Protein AF-A0A9W7KWE2-F1 (afdb_monomer_lite)

Organism: NCBI:txid1714387

Secondary structure (DSSP, 8-state):
-HHHHHHTT-GGG-S-EEE-THHHHHHHHHHTT---HHIIIIIHHH-TTTB-HHHHHHHHHHHHHT----------SB-HHIIIIIIISTTSSS---HHHHHHHHTTS-EEEEEEEGGGPEEEE-HHHH-SEEETTTTEEE-----TT-TT--SSHHHHHHHHHH--TTTS-SPEEE-STTPPPEEEEEGGGT-SS-SHHHHHHS--SEEEEEE-S-TTPPPP-S--HIIIIIIHHHHHHTT-HHHHHHHHTTHHHHHHHHHHHHHHHHTTTSEEEEPPSS--TT-TT--HHHHHHHT-GGGSEEEEEEEEE--TTSPPPPTT---HHHHHHHHHHHHHHHHHHHTTTTT--PPTT--HHHHHHHHS---TT--TTT-S--PPPGGGGTT-EETTEEGGGTSTT-------------THHHHHHHHHHHHHHHGGG-----HHHHHHHHHHH-GGGGG-HHHHHHHHHHHHHHHHHHHHHHH-

Foldseek 3Di:
DLVLCLVLVVLLVAQEQEAFAVRLVCRQCSQLSHHCLCVQLFVCLQDCLQAVVVQLVVLLVCLVVPPPPLPQRFDANGALVCCLQQDDDPNHLPHRDVVSNQVRCVRYWYWQWWAWFPLDIGTDIPQQQAPDDDPVVRDRDNPCDDPPPVRSCLGHDNLSNLLQHADQSHGGFFRFGDDPPHHTTGIHHRLLQPNWPDQCCCVVVVAQAAETEDLFALQADQDQAQDSCQQGRNLVRCVSVVRNQSSQCSNRVLSSVNVVLVSVQQVVLVVVDKGFRQHSDRQPRGPPDDPVNNCVSPVSVPTTIHRYHYQHFYNPDYRDDPPDSPSVNSLVSVLSSSLSSNVVCCVVSVWDDPPPDHSSNVSCLVRPDDPDDNSVPDSDDDDDLVSQQGGDGPRDGPSVVPPDDDDDDDDYYDDDPPVPVVVVVVVVVVVVVVVPPPDDDLVNVLVVCCVVCVCCVVPPVSSVVSSVVSVSVVVVVVVVVVD

Sequence (483 aa):
MASSIALLNLCNTFDSIYGSSAGSIIGAYMISRQMCVDVYSSILVGNRLFLQKPDLIKFAARASVNSKSKDNYEATGMNISYVLKDVMSAQGLRPFDFDAFIANVEGQPLYVLSSGENFTQGIFGAEDFFDTYSEEQGVKYATRSKEDDPRGLDSGFFSCLASSMVVPGAGGKPISLSKNGEEPKMYCDAFVYEAVPIRAPVYHSNATHVMILRTRPSAAPLKTVPGFYETKIGKYYFDQWGMEDVAEWYAAGGQQFRYLEEVACTSEGLLGSEVKIPPMDVVYARPNLTWEEVRSITDTTKWRSAYVLPLMVDQDIAEMSPLEQKEKVVVQGIRDGFVAGYEAMKDAAGATLPDGMTSSDLADLLFPFREDYDPRYDVKKPIKPEELQTVYVKGKKISEITKKNSILFKKTRKRGRIKSVISKLYRKMSRLLRRRESRETVDEKWEKIKLALPAVEDFPHLARQIKARLEQEERDLKIIKAL

InterPro domains:
  IPR016035 Acyl transferase/acyl hydrolase/lysophospholipase [SSF52151] (9-218)

Radius of gyration: 24.56 Å; chains: 1; bounding box: 54×76×65 Å

Structure (mmCIF, N/CA/C/O backbone):
data_AF-A0A9W7KWE2-F1
#
_entry.id   AF-A0A9W7KWE2-F1
#
loop_
_atom_site.group_PDB
_atom_site.id
_atom_site.type_symbol
_atom_site.label_atom_id
_atom_site.label_alt_id
_atom_site.label_comp_id
_atom_site.label_asym_id
_atom_site.label_entity_id
_atom_site.label_seq_id
_atom_site.pdbx_PDB_ins_code
_atom_site.Cartn_x
_atom_site.Cartn_y
_atom_site.Cartn_z
_atom_site.occupancy
_atom_site.B_iso_or_equiv
_atom_site.auth_seq_id
_atom_site.auth_comp_id
_atom_site.auth_asym_id
_atom_site.auth_atom_id
_atom_site.pdbx_PDB_model_num
ATOM 1 N N . MET A 1 1 ? 7.349 -0.768 -10.646 1.00 96.19 1 MET A N 1
ATOM 2 C CA . MET A 1 1 ? 7.874 -1.831 -9.765 1.00 96.19 1 MET A CA 1
ATOM 3 C C . MET A 1 1 ? 7.196 -3.168 -10.026 1.00 96.19 1 MET A C 1
ATOM 5 O O . MET A 1 1 ? 7.850 -4.043 -10.557 1.00 96.19 1 MET A O 1
ATOM 9 N N . ALA A 1 2 ? 5.894 -3.352 -9.775 1.00 96.25 2 ALA A N 1
ATOM 10 C CA . ALA A 1 2 ? 5.239 -4.643 -10.062 1.00 96.25 2 ALA A CA 1
ATOM 11 C C . ALA A 1 2 ? 5.442 -5.127 -11.518 1.00 96.25 2 ALA A C 1
ATOM 13 O O . ALA A 1 2 ? 5.718 -6.296 -11.764 1.00 96.25 2 ALA A O 1
ATOM 14 N N . SER A 1 3 ? 5.422 -4.204 -12.486 1.00 95.69 3 SER A N 1
ATOM 15 C CA . SER A 1 3 ? 5.714 -4.518 -13.891 1.00 95.69 3 SER A CA 1
ATOM 16 C C . SER A 1 3 ? 7.132 -5.028 -14.146 1.00 95.69 3 SER A C 1
ATOM 18 O O . SER A 1 3 ? 7.309 -5.832 -15.054 1.00 95.69 3 SER A O 1
ATOM 20 N N . SER A 1 4 ? 8.136 -4.597 -13.374 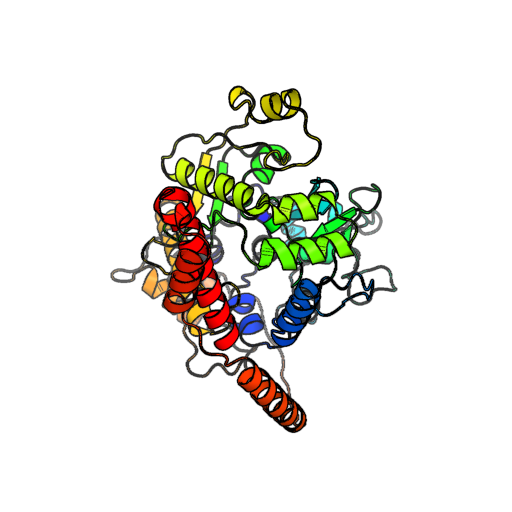1.00 97.12 4 SER A N 1
ATOM 21 C CA . SER A 1 4 ? 9.497 -5.123 -13.525 1.00 97.12 4 SER A CA 1
ATOM 22 C C . SER A 1 4 ? 9.598 -6.538 -12.959 1.00 97.12 4 SER A C 1
ATOM 24 O O . SER A 1 4 ? 10.197 -7.387 -13.607 1.00 97.12 4 SER A O 1
ATOM 26 N N . ILE A 1 5 ? 8.932 -6.832 -11.834 1.00 97.38 5 ILE A N 1
ATOM 27 C CA . ILE A 1 5 ? 8.818 -8.200 -11.294 1.00 97.38 5 ILE A CA 1
ATOM 28 C C . ILE A 1 5 ? 8.231 -9.146 -12.350 1.00 97.38 5 ILE A C 1
ATOM 30 O O . ILE A 1 5 ? 8.779 -10.218 -12.609 1.00 97.38 5 ILE A O 1
ATOM 34 N N . ALA A 1 6 ? 7.124 -8.737 -12.976 1.00 95.38 6 ALA A N 1
ATOM 35 C CA . ALA A 1 6 ? 6.462 -9.529 -14.004 1.00 95.38 6 ALA A CA 1
ATOM 36 C C . ALA A 1 6 ? 7.340 -9.716 -15.247 1.00 95.38 6 ALA A C 1
ATOM 38 O O . ALA A 1 6 ? 7.487 -10.839 -15.726 1.00 95.38 6 ALA A O 1
ATOM 39 N N . LEU A 1 7 ? 7.966 -8.640 -15.738 1.00 95.81 7 LEU A N 1
ATOM 40 C CA . LEU A 1 7 ? 8.853 -8.701 -16.900 1.00 95.81 7 LEU A CA 1
ATOM 41 C C . LEU A 1 7 ? 10.047 -9.634 -16.666 1.00 95.81 7 LEU A C 1
ATOM 43 O O . LEU A 1 7 ? 10.392 -10.420 -17.542 1.00 95.81 7 LEU A O 1
ATOM 47 N N . LEU A 1 8 ? 10.645 -9.575 -15.476 1.00 96.62 8 LEU A N 1
ATOM 48 C CA . LEU A 1 8 ? 11.771 -10.418 -15.074 1.00 96.62 8 LEU A CA 1
ATOM 49 C C . LEU A 1 8 ? 11.351 -11.859 -14.729 1.00 96.62 8 LEU A C 1
ATOM 51 O O . LEU A 1 8 ? 12.195 -12.678 -14.367 1.00 96.62 8 LEU A O 1
ATOM 55 N N . ASN A 1 9 ? 10.061 -12.190 -14.862 1.00 95.62 9 ASN A N 1
ATOM 56 C CA . ASN A 1 9 ? 9.487 -13.491 -14.527 1.00 95.62 9 ASN A CA 1
ATOM 57 C C . ASN A 1 9 ? 9.780 -13.915 -13.073 1.00 95.62 9 ASN A C 1
ATOM 59 O O . ASN A 1 9 ? 10.056 -15.082 -12.786 1.00 95.62 9 ASN A O 1
ATOM 63 N N . LEU A 1 10 ? 9.730 -12.943 -12.159 1.00 96.25 10 LEU A N 1
ATOM 64 C CA . LEU A 1 10 ? 9.943 -13.134 -10.725 1.00 96.25 10 LEU A CA 1
ATOM 65 C C . LEU A 1 10 ? 8.624 -13.250 -9.953 1.00 96.25 10 LEU A C 1
ATOM 67 O O . LEU A 1 10 ? 8.630 -13.420 -8.746 1.00 96.25 10 LEU A O 1
ATOM 71 N N . CYS A 1 11 ? 7.463 -13.198 -10.612 1.00 95.62 11 CYS A N 1
ATOM 72 C CA . CYS A 1 11 ? 6.181 -13.266 -9.909 1.00 95.62 11 CYS A CA 1
ATOM 73 C C . CYS A 1 11 ? 6.039 -14.506 -9.014 1.00 95.62 11 CYS A C 1
ATOM 75 O O . CYS A 1 11 ? 5.456 -14.386 -7.951 1.00 95.62 11 CYS A O 1
ATOM 77 N N . ASN A 1 12 ? 6.591 -15.661 -9.397 1.00 95.50 12 ASN A N 1
ATOM 78 C CA . ASN A 1 12 ? 6.510 -16.900 -8.612 1.00 95.50 12 ASN A CA 1
ATOM 79 C C . ASN A 1 12 ? 7.563 -17.007 -7.488 1.00 95.50 12 ASN A C 1
ATOM 81 O O . ASN A 1 12 ? 7.655 -18.059 -6.870 1.00 95.50 12 ASN A O 1
ATOM 85 N N . THR A 1 13 ? 8.388 -15.982 -7.240 1.00 96.50 13 THR A N 1
ATOM 86 C CA . THR A 1 13 ? 9.426 -16.041 -6.190 1.00 96.50 13 THR A CA 1
ATOM 87 C C . THR A 1 13 ? 8.933 -15.602 -4.814 1.00 96.50 13 THR A C 1
ATOM 89 O O . THR A 1 13 ? 9.714 -15.623 -3.871 1.00 96.50 13 THR A O 1
ATOM 92 N N . PHE A 1 14 ? 7.682 -15.153 -4.698 1.00 97.50 14 PHE A N 1
ATOM 93 C CA . PHE A 1 14 ? 7.106 -14.673 -3.441 1.00 97.50 14 PHE A CA 1
ATOM 94 C C . PHE A 1 14 ? 6.143 -15.708 -2.877 1.00 97.50 14 PHE A C 1
ATOM 96 O O . PHE A 1 14 ? 5.202 -16.096 -3.568 1.00 97.50 14 PHE A O 1
ATOM 103 N N . ASP A 1 15 ? 6.329 -16.087 -1.616 1.00 98.12 15 ASP A N 1
ATOM 104 C CA . ASP A 1 15 ? 5.435 -17.026 -0.931 1.00 98.12 15 ASP A CA 1
ATOM 105 C C . ASP A 1 15 ? 4.074 -16.400 -0.612 1.00 98.12 15 ASP A C 1
ATOM 107 O O . ASP A 1 15 ? 3.072 -17.091 -0.504 1.00 98.12 15 ASP A O 1
ATOM 111 N N . SER A 1 16 ? 4.017 -15.078 -0.448 1.00 98.31 16 SER A N 1
ATOM 112 C CA . SER A 1 16 ? 2.779 -14.344 -0.188 1.00 98.31 16 SER A CA 1
ATOM 113 C C . SER A 1 16 ? 2.886 -12.903 -0.674 1.00 98.31 16 SER A C 1
ATOM 115 O O . SER A 1 16 ? 3.984 -12.357 -0.813 1.00 98.31 16 SER A O 1
ATOM 117 N N . ILE A 1 17 ? 1.740 -12.280 -0.946 1.00 98.44 17 ILE A N 1
ATOM 118 C CA . ILE A 1 17 ? 1.645 -10.879 -1.357 1.00 98.44 17 ILE A CA 1
ATOM 119 C C . ILE A 1 17 ? 0.727 -10.142 -0.393 1.00 98.44 17 ILE A C 1
ATOM 121 O O . ILE A 1 17 ? -0.403 -10.558 -0.161 1.00 98.44 17 ILE A O 1
ATOM 125 N N . TYR A 1 18 ? 1.200 -9.012 0.125 1.00 98.62 18 TYR A N 1
ATOM 126 C CA . TYR A 1 18 ? 0.429 -8.126 0.988 1.00 98.62 18 TYR A CA 1
ATOM 127 C C . TYR A 1 18 ? 0.143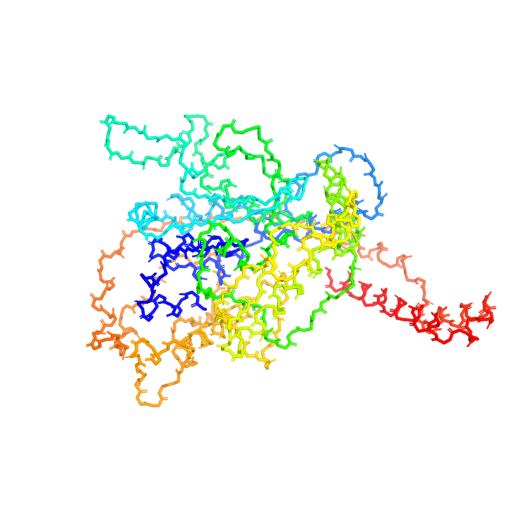 -6.811 0.272 1.00 98.62 18 TYR A C 1
ATOM 129 O O . TYR A 1 18 ? 1.047 -6.184 -0.282 1.00 98.62 18 TYR A O 1
ATOM 137 N N . GLY A 1 19 ? -1.118 -6.391 0.290 1.00 98.12 19 GLY A N 1
ATOM 138 C CA . GLY A 1 19 ? -1.576 -5.160 -0.335 1.00 98.12 19 GLY A CA 1
ATOM 139 C C . GLY A 1 19 ? -2.174 -4.184 0.670 1.00 98.12 19 GLY A C 1
ATOM 140 O O . GLY A 1 19 ? -2.940 -4.578 1.546 1.00 98.12 19 GLY A O 1
ATOM 141 N N . SER A 1 20 ? -1.844 -2.903 0.513 1.00 97.81 20 SER A N 1
ATOM 142 C CA . SER A 1 20 ? -2.482 -1.779 1.204 1.00 97.81 20 SER A CA 1
ATOM 143 C C . SER A 1 20 ? -2.989 -0.793 0.151 1.00 97.81 20 SER A C 1
ATOM 145 O O . SER A 1 20 ? -2.238 -0.416 -0.757 1.00 97.81 20 SER A O 1
ATOM 147 N N . SER A 1 21 ? -4.269 -0.416 0.215 1.00 95.75 21 SER A N 1
ATOM 148 C CA . SER A 1 21 ? -4.913 0.496 -0.737 1.00 95.75 21 SER A CA 1
ATOM 149 C C . SER A 1 21 ? -4.728 0.063 -2.198 1.00 95.75 21 SER A C 1
ATOM 151 O O . SER A 1 21 ? -5.044 -1.069 -2.568 1.00 95.75 21 SER A O 1
ATOM 153 N N . ALA A 1 22 ? -4.188 0.932 -3.057 1.00 94.38 22 ALA A N 1
ATOM 154 C CA . ALA A 1 22 ? -3.846 0.598 -4.440 1.00 94.38 22 ALA A CA 1
ATOM 155 C C . ALA A 1 22 ? -2.927 -0.637 -4.562 1.00 94.38 22 ALA A C 1
ATOM 157 O O . ALA A 1 22 ? -3.013 -1.367 -5.550 1.00 94.38 22 ALA A O 1
ATOM 158 N N . GLY A 1 23 ? -2.090 -0.912 -3.556 1.00 97.00 23 GLY A N 1
ATOM 159 C CA . GLY A 1 23 ? -1.267 -2.119 -3.492 1.00 97.00 23 GLY A CA 1
ATOM 160 C C . GLY A 1 23 ? -2.088 -3.411 -3.486 1.00 97.00 23 GLY A C 1
ATOM 161 O O . GLY A 1 23 ? -1.641 -4.403 -4.051 1.00 97.00 23 GLY A O 1
ATOM 162 N N . SER A 1 24 ? -3.308 -3.396 -2.942 1.00 97.56 24 SER A N 1
ATOM 163 C CA . SER A 1 24 ? -4.227 -4.545 -2.925 1.00 97.56 24 SER A CA 1
ATOM 164 C C . SER A 1 24 ? -4.740 -4.892 -4.320 1.00 97.56 24 SER A C 1
ATOM 166 O O . SER A 1 24 ? -4.730 -6.058 -4.713 1.00 97.56 24 SER A O 1
ATOM 168 N N . ILE A 1 25 ? -5.095 -3.881 -5.120 1.00 96.62 25 ILE A N 1
ATOM 169 C CA . ILE A 1 25 ? -5.455 -4.077 -6.532 1.00 96.62 25 ILE A CA 1
ATOM 170 C C . ILE A 1 25 ? -4.248 -4.581 -7.328 1.00 96.62 25 ILE A C 1
ATOM 172 O O . ILE A 1 25 ? -4.371 -5.534 -8.096 1.00 96.62 25 ILE A O 1
ATOM 176 N N . ILE A 1 26 ? -3.077 -3.961 -7.152 1.00 97.19 26 ILE A N 1
ATOM 177 C CA . ILE A 1 26 ? -1.855 -4.371 -7.857 1.00 97.19 26 ILE A CA 1
ATOM 178 C C . ILE A 1 26 ? -1.492 -5.820 -7.503 1.00 97.19 26 ILE A C 1
ATOM 180 O O . ILE A 1 26 ? -1.190 -6.600 -8.405 1.00 97.19 26 ILE A O 1
ATOM 184 N N . GLY A 1 27 ? -1.563 -6.195 -6.223 1.00 97.69 27 GLY A N 1
ATOM 185 C CA . GLY A 1 27 ? -1.310 -7.554 -5.746 1.00 97.69 27 GLY A CA 1
ATOM 186 C C . GLY A 1 27 ? -2.290 -8.574 -6.324 1.00 97.69 27 GLY A C 1
ATOM 187 O O . GLY A 1 27 ? -1.868 -9.620 -6.813 1.00 97.69 27 GLY A O 1
ATOM 188 N N . ALA A 1 28 ? -3.582 -8.238 -6.372 1.00 97.25 28 ALA A N 1
ATOM 189 C CA . ALA A 1 28 ? -4.601 -9.063 -7.017 1.00 97.25 28 ALA A CA 1
ATOM 190 C C . ALA A 1 28 ? -4.294 -9.326 -8.499 1.00 97.25 28 ALA A C 1
ATOM 192 O O . ALA A 1 28 ? -4.291 -10.476 -8.953 1.00 97.25 28 ALA A O 1
ATOM 193 N N . TYR A 1 29 ? -4.005 -8.272 -9.267 1.00 97.12 29 TYR A N 1
ATOM 194 C CA . TYR A 1 29 ? -3.634 -8.412 -10.676 1.00 97.12 29 TYR A CA 1
ATOM 195 C C . TYR A 1 29 ? -2.328 -9.205 -10.844 1.00 97.12 29 TYR A C 1
ATOM 197 O O . TYR A 1 29 ? -2.232 -10.079 -11.702 1.00 97.12 29 TYR A O 1
ATOM 205 N N . MET A 1 30 ? -1.343 -8.990 -9.971 1.00 96.44 30 MET A N 1
ATOM 206 C CA . MET A 1 30 ? -0.083 -9.732 -10.000 1.00 96.44 30 MET A CA 1
ATOM 207 C C . MET A 1 30 ? -0.277 -11.243 -9.774 1.00 96.44 30 MET A C 1
ATOM 209 O O . MET A 1 30 ? 0.352 -12.045 -10.473 1.00 96.44 30 MET A O 1
ATOM 213 N N . ILE A 1 31 ? -1.162 -11.652 -8.858 1.00 97.06 31 ILE A N 1
ATOM 214 C CA . ILE A 1 31 ? -1.473 -13.073 -8.607 1.00 97.06 31 ILE A CA 1
ATOM 215 C C . ILE A 1 31 ? -2.221 -13.694 -9.781 1.00 97.06 31 ILE A C 1
ATOM 217 O O . ILE A 1 31 ? -1.861 -14.784 -10.213 1.00 97.06 31 ILE A O 1
ATOM 221 N N . SER A 1 32 ? -3.168 -12.975 -10.385 1.00 96.38 32 SER A N 1
ATOM 222 C CA . SER A 1 32 ? -3.830 -13.410 -11.629 1.00 96.38 32 SER A CA 1
ATOM 223 C C . SER A 1 32 ? -2.924 -13.352 -12.870 1.00 96.38 32 SER A C 1
ATOM 225 O O . SER A 1 32 ? -3.374 -13.635 -13.977 1.00 96.38 32 SER A O 1
ATOM 227 N N . ARG A 1 33 ? -1.638 -12.996 -12.716 1.00 95.00 33 ARG A N 1
ATOM 228 C CA . ARG A 1 33 ? -0.659 -12.833 -13.812 1.00 95.00 33 ARG A CA 1
ATOM 229 C C . ARG A 1 33 ? -1.094 -11.797 -14.854 1.00 95.00 33 ARG A C 1
ATOM 231 O O . ARG A 1 33 ? -0.635 -11.801 -15.996 1.00 95.00 33 ARG A O 1
ATOM 238 N N . GLN A 1 34 ? -1.947 -10.869 -14.440 1.00 93.75 34 GLN A N 1
ATOM 239 C CA . GLN A 1 34 ? -2.389 -9.730 -15.216 1.00 93.75 34 GLN A CA 1
ATOM 240 C C . GLN A 1 34 ? -1.579 -8.488 -14.822 1.00 93.75 34 GLN A C 1
ATOM 242 O O . GLN A 1 34 ? -1.303 -8.222 -13.658 1.00 93.75 34 GLN A O 1
ATOM 247 N N . MET A 1 35 ? -1.238 -7.657 -15.803 1.00 89.31 35 MET A N 1
ATOM 248 C CA . MET A 1 35 ? -0.726 -6.313 -15.529 1.00 89.31 35 MET A CA 1
ATOM 249 C C . MET A 1 35 ? -1.884 -5.316 -15.474 1.00 89.31 35 MET A C 1
ATOM 251 O O . MET A 1 35 ? -2.789 -5.399 -16.300 1.00 89.31 35 MET A O 1
ATOM 255 N N . CYS A 1 36 ? -1.844 -4.356 -14.551 1.00 89.75 36 CYS A N 1
ATOM 256 C CA . CYS A 1 36 ? -2.886 -3.331 -14.381 1.00 89.75 36 CYS A CA 1
ATOM 257 C C . CYS A 1 36 ? -2.367 -1.902 -14.579 1.00 89.75 36 CYS A C 1
ATOM 259 O O . CYS A 1 36 ? -2.876 -0.950 -13.990 1.00 89.75 36 CYS A O 1
ATOM 261 N N . VAL A 1 37 ? -1.304 -1.740 -15.368 1.00 88.75 37 VAL A N 1
ATOM 262 C CA . VAL A 1 37 ? -0.673 -0.431 -15.585 1.00 88.75 37 VAL A CA 1
ATOM 263 C C . VAL A 1 37 ? -1.655 0.558 -16.211 1.00 88.75 37 VAL A C 1
ATOM 265 O O . VAL A 1 37 ? -1.719 1.707 -15.789 1.00 88.75 37 VAL A O 1
ATOM 268 N N . ASP A 1 38 ? -2.460 0.088 -17.164 1.00 86.94 38 ASP A N 1
ATOM 269 C CA . ASP A 1 38 ? -3.513 0.843 -17.843 1.00 86.94 38 ASP A CA 1
ATOM 270 C C . ASP A 1 38 ? -4.602 1.348 -16.890 1.00 86.94 38 ASP A C 1
ATOM 272 O O . ASP A 1 38 ? -5.118 2.451 -17.095 1.00 86.94 38 ASP A O 1
ATOM 276 N N . VAL A 1 39 ? -4.911 0.598 -15.826 1.00 89.19 39 VAL A N 1
ATOM 277 C CA . VAL A 1 39 ? -5.837 1.040 -14.773 1.00 89.19 39 VAL A CA 1
ATOM 278 C C . VAL A 1 39 ? -5.359 2.368 -14.189 1.00 89.19 39 VAL A C 1
ATOM 280 O O . VAL A 1 39 ? -6.101 3.351 -14.204 1.00 89.19 39 VAL A O 1
ATOM 283 N N . TYR A 1 40 ? -4.100 2.434 -13.759 1.00 87.88 40 TYR A N 1
ATOM 284 C CA . TYR A 1 40 ? -3.550 3.616 -13.096 1.00 87.88 40 TYR A CA 1
ATOM 285 C C . TYR A 1 40 ? -3.117 4.718 -14.058 1.00 87.88 40 TYR A C 1
ATOM 287 O O . TYR A 1 40 ? -3.332 5.884 -13.753 1.00 87.88 40 TYR A O 1
ATOM 295 N N . SER A 1 41 ? -2.540 4.389 -15.215 1.00 86.19 41 SER A N 1
ATOM 296 C CA . SER A 1 41 ? -2.039 5.404 -16.149 1.00 86.19 41 SER A CA 1
ATOM 297 C C . SER A 1 41 ? -3.144 6.079 -16.952 1.00 86.19 41 SER A C 1
ATOM 299 O O . SER A 1 41 ? -3.015 7.250 -17.298 1.00 86.19 41 SER A O 1
ATOM 301 N N . SER A 1 42 ? -4.224 5.354 -17.250 1.00 83.38 42 SER A N 1
ATOM 302 C CA . SER A 1 42 ? -5.147 5.747 -18.314 1.00 83.38 42 SER A CA 1
ATOM 303 C C . SER A 1 42 ? -6.610 5.766 -17.859 1.00 83.38 42 SER A C 1
ATOM 305 O O . SER A 1 42 ? -7.291 6.784 -18.008 1.00 83.38 42 SER A O 1
ATOM 307 N N . ILE A 1 43 ? -7.081 4.699 -17.204 1.00 85.94 43 ILE A N 1
ATOM 308 C CA . ILE A 1 43 ? -8.490 4.550 -16.820 1.00 85.94 43 ILE A CA 1
ATOM 309 C C . ILE A 1 43 ? -8.848 5.480 -15.654 1.00 85.94 43 ILE A C 1
ATOM 311 O O . ILE A 1 43 ? -9.845 6.199 -15.734 1.00 85.94 43 ILE A O 1
ATOM 315 N N . LEU A 1 44 ? -8.061 5.485 -14.573 1.00 85.56 44 LEU A N 1
ATOM 316 C CA . LEU A 1 44 ? -8.352 6.299 -13.383 1.00 85.56 44 LEU A CA 1
ATOM 317 C C . LEU A 1 44 ? -8.018 7.781 -13.594 1.00 85.56 44 LEU A C 1
ATOM 319 O O . LEU A 1 44 ? -8.804 8.658 -13.236 1.00 85.56 44 LEU A O 1
ATOM 323 N N . VAL A 1 45 ? -6.880 8.060 -14.228 1.00 81.56 45 VAL A N 1
ATOM 324 C CA . VAL A 1 45 ? -6.412 9.412 -14.575 1.00 81.56 45 VAL A CA 1
ATOM 325 C C . VAL A 1 45 ? -7.379 10.106 -15.532 1.00 81.56 45 VAL A C 1
ATOM 327 O O . VAL A 1 45 ? -7.727 11.273 -15.345 1.00 81.56 45 VAL A O 1
ATOM 330 N N . GLY A 1 46 ? -7.862 9.380 -16.542 1.00 69.81 46 GLY A N 1
ATOM 331 C CA . GLY A 1 46 ? -8.755 9.914 -17.562 1.00 69.81 46 GLY A CA 1
ATOM 332 C C . GLY A 1 46 ? -10.203 10.110 -17.109 1.00 69.81 46 GLY A C 1
ATOM 333 O O . GLY A 1 46 ? -10.974 10.774 -17.813 1.00 69.81 46 GLY A O 1
ATOM 334 N N . ASN A 1 47 ? -10.600 9.554 -15.957 1.00 76.38 47 ASN A N 1
ATOM 335 C CA . ASN A 1 47 ? -12.001 9.486 -15.568 1.00 76.38 47 ASN A CA 1
ATOM 336 C C . ASN A 1 47 ? -12.351 10.348 -14.345 1.00 76.38 47 ASN A C 1
ATOM 338 O O . ASN A 1 47 ? -11.983 10.082 -13.203 1.00 76.38 47 ASN A O 1
ATOM 342 N N . ARG A 1 48 ? -13.199 11.354 -14.584 1.00 76.56 48 ARG A N 1
ATOM 343 C CA . ARG A 1 48 ? -13.779 12.221 -13.543 1.00 76.56 48 ARG A CA 1
ATOM 344 C C . ARG A 1 48 ? -14.732 11.496 -12.592 1.00 76.56 48 ARG A C 1
ATOM 346 O O . ARG A 1 48 ? -15.100 12.068 -11.574 1.00 76.56 48 ARG A O 1
ATOM 353 N N . LEU A 1 49 ? -15.171 10.287 -12.940 1.00 77.00 49 LEU A N 1
ATOM 354 C CA . LEU A 1 49 ? -15.988 9.454 -12.067 1.00 77.00 49 LEU A CA 1
ATOM 355 C C . LEU A 1 49 ? -15.186 8.955 -10.873 1.00 77.00 49 LEU A C 1
ATOM 357 O O . LEU A 1 49 ? -15.775 8.863 -9.800 1.00 77.00 49 LEU A O 1
ATOM 361 N N . PHE A 1 50 ? -13.884 8.686 -11.052 1.00 81.19 50 PHE A N 1
ATOM 362 C CA . PHE A 1 50 ? -13.010 8.218 -9.981 1.00 81.19 50 PHE A CA 1
ATOM 363 C C . PHE A 1 50 ? -12.752 9.320 -8.952 1.00 81.19 50 PHE A C 1
ATOM 365 O O . PHE A 1 50 ? -13.060 9.124 -7.786 1.00 81.19 50 PHE A O 1
ATOM 372 N N . LEU A 1 51 ? -12.253 10.490 -9.365 1.00 83.62 51 LEU A N 1
ATOM 373 C CA . LEU A 1 51 ? -11.985 11.596 -8.440 1.00 83.62 51 LEU A CA 1
ATOM 374 C C . LEU A 1 51 ? -12.979 12.748 -8.624 1.00 83.62 51 LEU A C 1
ATOM 376 O O . LEU A 1 51 ? -12.929 13.500 -9.602 1.00 83.62 51 LEU A O 1
ATOM 380 N N . GLN A 1 52 ? -13.827 12.944 -7.621 1.00 85.50 52 GLN A N 1
ATOM 381 C CA . GLN A 1 52 ? -14.860 13.973 -7.569 1.00 85.50 52 GLN A CA 1
ATOM 382 C C . GLN A 1 52 ? -14.440 15.091 -6.604 1.00 85.50 52 GLN A C 1
ATOM 384 O O . GLN A 1 52 ? -14.970 15.243 -5.504 1.00 85.50 52 GLN A O 1
ATOM 389 N N . LYS A 1 53 ? -13.480 15.927 -7.032 1.00 85.62 53 LYS A N 1
ATOM 390 C CA . LYS A 1 53 ? -12.939 17.047 -6.226 1.00 85.62 53 LYS A CA 1
ATOM 391 C C . LYS A 1 53 ? -14.004 17.944 -5.565 1.00 85.62 53 LYS A C 1
ATOM 393 O O . LYS A 1 53 ? -13.810 18.307 -4.406 1.00 85.62 53 LYS A O 1
ATOM 398 N N . PRO A 1 54 ? -15.133 18.298 -6.219 1.00 86.31 54 PRO A N 1
ATOM 399 C CA . PRO A 1 54 ? -16.179 19.086 -5.567 1.00 86.31 54 PRO A CA 1
ATOM 400 C C . PRO A 1 54 ? -16.753 18.428 -4.309 1.00 86.31 54 PRO A C 1
ATOM 402 O O . PRO A 1 54 ? -17.126 19.136 -3.377 1.00 86.31 54 PRO A O 1
ATOM 405 N N . ASP A 1 55 ? -16.815 17.100 -4.267 1.00 85.38 55 ASP A N 1
ATOM 406 C CA . ASP A 1 55 ? -17.357 16.363 -3.129 1.00 85.38 55 ASP A CA 1
ATOM 407 C C . ASP A 1 55 ? -16.334 16.225 -1.997 1.00 85.38 55 ASP A C 1
ATOM 409 O O . ASP A 1 55 ? -16.715 16.325 -0.832 1.00 85.38 55 ASP A O 1
ATOM 413 N N . LEU A 1 56 ? -15.034 16.168 -2.309 1.00 84.50 56 LEU A N 1
ATOM 414 C CA . LEU A 1 56 ? -13.979 16.351 -1.301 1.00 84.50 56 LEU A CA 1
ATOM 415 C C . LEU A 1 56 ? -14.074 17.731 -0.638 1.00 84.50 56 LEU A C 1
ATOM 417 O O . LEU A 1 56 ? -14.032 17.845 0.585 1.00 84.50 56 LEU A O 1
ATOM 421 N N . ILE A 1 57 ? -14.261 18.788 -1.435 1.00 86.75 57 ILE A N 1
ATOM 422 C CA . ILE A 1 57 ? -14.371 20.163 -0.927 1.00 86.75 57 ILE A CA 1
ATOM 423 C C . ILE A 1 57 ? -15.620 20.327 -0.052 1.00 86.75 57 ILE A C 1
ATOM 425 O O . ILE A 1 57 ? -15.552 20.943 1.011 1.00 86.75 57 ILE A O 1
ATOM 429 N N . LYS A 1 58 ? -16.766 19.773 -0.469 1.00 86.31 58 LYS A N 1
ATOM 430 C CA . LYS A 1 58 ? -17.994 19.794 0.342 1.00 86.31 58 LYS A CA 1
ATOM 431 C C . LYS A 1 58 ? -17.805 19.063 1.670 1.00 86.31 58 LYS A C 1
ATOM 433 O O . LYS A 1 58 ? -18.260 19.578 2.690 1.00 86.31 58 LYS A O 1
ATOM 438 N N . PHE A 1 59 ? -17.139 17.907 1.665 1.00 84.94 59 PHE A N 1
ATOM 439 C CA . PHE A 1 59 ? -16.856 17.163 2.890 1.00 84.94 59 PHE A CA 1
ATOM 440 C C . PHE A 1 59 ? -15.941 17.960 3.824 1.00 84.94 59 PHE A C 1
ATOM 442 O O . PHE A 1 59 ? -16.286 18.184 4.981 1.00 84.94 59 PHE A O 1
ATOM 449 N N . ALA A 1 60 ? -14.841 18.501 3.295 1.00 86.44 60 ALA A N 1
ATOM 450 C CA . ALA A 1 60 ? -13.926 19.359 4.044 1.00 86.44 60 ALA A CA 1
ATOM 451 C C . ALA A 1 60 ? -14.626 20.595 4.643 1.00 86.44 60 ALA A C 1
ATOM 453 O O . ALA A 1 60 ? -14.371 20.974 5.790 1.00 86.44 60 ALA A O 1
ATOM 454 N N . ALA A 1 61 ? -15.549 21.210 3.896 1.00 86.94 61 ALA A N 1
ATOM 455 C CA . ALA A 1 61 ? -16.339 22.339 4.378 1.00 86.94 61 ALA A CA 1
ATOM 456 C C . ALA A 1 61 ? -17.270 21.949 5.537 1.00 86.94 61 ALA A C 1
ATOM 458 O O . ALA A 1 61 ? -17.377 22.704 6.499 1.00 86.94 61 ALA A O 1
ATOM 459 N N . ARG A 1 62 ? -17.908 20.772 5.488 1.00 85.38 62 ARG A N 1
ATOM 460 C CA . ARG A 1 62 ? -18.732 20.253 6.596 1.00 85.38 62 ARG A CA 1
ATOM 461 C C . ARG A 1 62 ? -17.892 19.946 7.830 1.00 85.38 62 ARG A C 1
ATOM 463 O O . ARG A 1 62 ? -18.231 20.417 8.914 1.00 85.38 62 ARG A O 1
ATOM 470 N N . ALA A 1 63 ? -16.763 19.261 7.644 1.00 85.19 63 ALA A N 1
ATOM 471 C CA . ALA A 1 63 ? -15.816 18.964 8.715 1.00 85.19 63 ALA A CA 1
ATOM 472 C C . ALA A 1 63 ? -15.317 20.246 9.412 1.00 85.19 63 ALA A C 1
ATOM 474 O O . ALA A 1 63 ? -15.135 20.272 10.624 1.00 85.19 63 ALA A O 1
ATOM 475 N N . SER A 1 64 ? -15.176 21.352 8.671 1.00 84.94 64 SER A N 1
ATOM 476 C CA . SER A 1 64 ? -14.794 22.656 9.239 1.00 84.94 64 SER A CA 1
ATOM 477 C C . SER A 1 64 ? -15.878 23.307 10.098 1.00 84.94 64 SER A C 1
ATOM 479 O O . SER A 1 64 ? -15.561 24.078 11.000 1.00 84.94 64 SER A O 1
ATOM 481 N N . VAL A 1 65 ? -17.154 23.050 9.801 1.00 84.88 65 VAL A N 1
ATOM 482 C CA . VAL A 1 65 ? -18.295 23.682 10.482 1.00 84.88 65 VAL A CA 1
ATOM 483 C C . VAL A 1 65 ? -18.696 22.908 11.747 1.00 84.88 65 VAL A C 1
ATOM 485 O O . VAL A 1 65 ? -19.559 23.368 12.489 1.00 84.88 65 VAL A O 1
ATOM 488 N N . ASN A 1 66 ? -18.050 21.769 12.047 1.00 66.19 66 ASN A N 1
ATOM 489 C CA . ASN A 1 66 ? -18.365 20.917 13.204 1.00 66.19 66 ASN A CA 1
ATOM 490 C C . ASN A 1 66 ? -19.871 20.607 13.310 1.00 66.19 66 ASN A C 1
ATOM 492 O O . ASN A 1 66 ? -20.425 20.466 14.405 1.00 66.19 66 ASN A O 1
ATOM 496 N N . SER A 1 67 ? -20.567 20.518 12.172 1.00 64.31 67 SER A N 1
ATOM 497 C CA . SER A 1 67 ? -21.983 20.184 12.186 1.00 64.31 67 SER A CA 1
ATOM 498 C C . SER A 1 67 ? -22.109 18.725 12.608 1.00 64.31 67 SER A C 1
ATOM 500 O O . SER A 1 67 ? -21.918 17.821 11.795 1.00 64.31 67 SER A O 1
ATOM 502 N N . LYS A 1 68 ? -22.491 18.494 13.870 1.00 60.69 68 LYS A N 1
ATOM 503 C CA . LYS A 1 68 ? -22.912 17.184 14.400 1.00 60.69 68 LYS A CA 1
ATOM 504 C C . LYS A 1 68 ? -24.161 16.622 13.693 1.00 60.69 68 LYS A C 1
ATOM 506 O O . LYS A 1 68 ? -24.790 15.700 14.203 1.00 60.69 68 LYS A O 1
ATOM 511 N N . SER A 1 69 ? -24.563 17.179 12.546 1.00 63.09 69 SER A N 1
ATOM 512 C CA . SER A 1 69 ? -25.615 16.604 11.723 1.00 63.09 69 SER A CA 1
ATOM 513 C C . SER A 1 69 ? -25.185 15.194 11.330 1.00 63.09 69 SER A C 1
ATOM 515 O O . SER A 1 69 ? -24.229 15.023 10.569 1.00 63.09 69 SER A O 1
ATOM 517 N N . LYS A 1 70 ? -25.924 14.200 11.825 1.00 60.56 70 LYS A N 1
ATOM 518 C CA . LYS A 1 70 ? -25.836 12.791 11.420 1.00 60.56 70 LYS A CA 1
ATOM 519 C C . LYS A 1 70 ? -26.362 12.558 9.995 1.00 60.56 70 LYS A C 1
ATOM 521 O O . LYS A 1 70 ? -26.786 11.458 9.668 1.00 60.56 70 LYS A O 1
ATOM 526 N N . ASP A 1 71 ? -26.376 13.589 9.152 1.00 64.25 71 ASP A N 1
ATOM 527 C CA . ASP A 1 71 ? -26.728 13.432 7.749 1.00 64.25 71 ASP A CA 1
ATOM 528 C C . ASP A 1 71 ? -25.654 12.550 7.117 1.00 64.25 71 ASP A C 1
ATOM 530 O O . ASP A 1 71 ? -24.518 12.997 6.925 1.00 64.25 71 ASP A O 1
ATOM 534 N N . ASN A 1 72 ? -26.029 11.298 6.843 1.00 60.66 72 ASN A N 1
ATOM 535 C CA . ASN A 1 72 ? -25.190 10.282 6.220 1.00 60.66 72 ASN A CA 1
ATOM 536 C C . ASN A 1 72 ? -24.634 10.844 4.911 1.00 60.66 72 ASN A C 1
ATOM 538 O O . ASN A 1 72 ? -25.323 10.923 3.893 1.00 60.66 72 ASN A O 1
ATOM 542 N N . TYR A 1 73 ? -23.394 11.325 4.953 1.00 62.53 73 TYR A N 1
ATOM 543 C CA . TYR A 1 73 ? -22.753 11.884 3.782 1.00 62.53 73 TYR A CA 1
ATOM 544 C C . TYR A 1 73 ? -22.247 10.744 2.910 1.00 62.53 73 TYR A C 1
ATOM 546 O O . TYR A 1 73 ? -21.254 10.098 3.225 1.00 62.53 73 TYR A O 1
ATOM 554 N N . GLU A 1 74 ? -22.931 10.518 1.796 1.00 65.19 74 GLU A N 1
ATOM 555 C CA . GLU A 1 74 ? -22.588 9.458 0.844 1.00 65.19 74 GLU A CA 1
ATOM 556 C C . GLU A 1 74 ? -21.614 9.908 -0.253 1.00 65.19 74 GLU A C 1
ATOM 558 O O . GLU A 1 74 ? -21.289 9.124 -1.143 1.00 65.19 74 GLU A O 1
ATOM 563 N N . ALA A 1 75 ? -21.156 11.167 -0.257 1.00 58.44 75 ALA A N 1
ATOM 564 C CA . ALA A 1 75 ? -20.369 11.638 -1.390 1.00 58.44 75 ALA A CA 1
ATOM 565 C C . ALA A 1 75 ? -18.928 11.107 -1.324 1.00 58.44 75 ALA A C 1
ATOM 567 O O . ALA A 1 75 ? -18.109 11.529 -0.507 1.00 58.44 75 ALA A O 1
ATOM 568 N N . THR A 1 76 ? -18.626 10.194 -2.239 1.00 71.25 76 THR A N 1
ATOM 569 C CA . THR A 1 76 ? -17.308 9.600 -2.435 1.00 71.25 76 THR A CA 1
ATOM 570 C C . THR A 1 76 ? -16.456 10.542 -3.283 1.00 71.25 76 THR A C 1
ATOM 572 O O . THR A 1 76 ? -16.533 10.541 -4.514 1.00 71.25 76 THR A O 1
ATOM 575 N N . GLY A 1 77 ? -15.632 11.365 -2.639 1.00 81.31 77 GLY A N 1
ATOM 576 C CA . GLY A 1 77 ? -14.605 12.138 -3.332 1.00 81.31 77 GLY A CA 1
ATOM 577 C C . GLY A 1 77 ? -13.657 11.265 -4.166 1.00 81.31 77 GLY A C 1
ATOM 578 O O . GLY A 1 77 ? -13.177 11.715 -5.203 1.00 81.31 77 GLY A O 1
ATOM 579 N N . MET A 1 78 ? -13.461 10.011 -3.755 1.00 87.75 78 MET A N 1
ATOM 580 C CA . MET A 1 78 ? -12.847 8.916 -4.503 1.00 87.75 78 MET A CA 1
ATOM 581 C C . MET A 1 78 ? -13.871 7.787 -4.675 1.00 87.75 78 MET A C 1
ATOM 583 O O . MET A 1 78 ? -14.232 7.113 -3.716 1.00 87.75 78 MET A O 1
ATOM 587 N N . ASN A 1 79 ? -14.362 7.578 -5.892 1.00 88.50 79 ASN A N 1
ATOM 588 C CA . ASN A 1 79 ? -15.380 6.581 -6.202 1.00 88.50 79 ASN A CA 1
ATOM 589 C C . ASN A 1 79 ? -14.753 5.186 -6.336 1.00 88.50 79 ASN A C 1
ATOM 591 O O . ASN A 1 79 ? -14.446 4.726 -7.437 1.00 88.50 79 ASN A O 1
ATOM 595 N N . ILE A 1 80 ? -14.570 4.511 -5.203 1.00 89.81 80 ILE A N 1
ATOM 596 C CA . ILE A 1 80 ? -14.026 3.145 -5.151 1.00 89.81 80 ILE A CA 1
ATOM 597 C C . ILE A 1 80 ? -14.952 2.157 -5.871 1.00 89.81 80 ILE A C 1
ATOM 599 O O . ILE A 1 80 ? -14.486 1.276 -6.589 1.00 89.81 80 ILE A O 1
ATOM 603 N N . SER A 1 81 ? -16.268 2.376 -5.787 1.00 85.75 81 SER A N 1
ATOM 604 C CA . SER A 1 81 ? -17.257 1.605 -6.546 1.00 85.75 81 SER A CA 1
ATOM 605 C C . SER A 1 81 ? -16.988 1.631 -8.051 1.00 85.75 81 SER A C 1
ATOM 607 O O . SER A 1 81 ? -17.113 0.588 -8.670 1.00 85.75 81 SER A O 1
ATOM 609 N N . TYR A 1 82 ? -16.576 2.757 -8.644 1.00 87.25 82 TYR A N 1
ATOM 610 C CA . TYR A 1 82 ? -16.209 2.809 -10.068 1.00 87.25 82 TYR A CA 1
ATOM 611 C C . TYR A 1 82 ? -15.021 1.889 -10.384 1.00 87.25 82 TYR A C 1
ATOM 613 O O . TYR A 1 82 ? -15.044 1.174 -11.382 1.00 87.25 82 TYR A O 1
ATOM 621 N N . VAL A 1 83 ? -13.999 1.855 -9.523 1.00 89.69 83 VAL A N 1
ATOM 622 C CA . VAL A 1 83 ? -12.831 0.982 -9.726 1.00 89.69 83 VAL A CA 1
ATOM 623 C C . VAL A 1 83 ? -13.251 -0.488 -9.704 1.00 89.69 83 VAL A C 1
ATOM 625 O O . VAL A 1 83 ? -12.913 -1.253 -10.601 1.00 89.69 83 VAL A O 1
ATOM 628 N N . LEU A 1 84 ? -14.050 -0.888 -8.722 1.00 89.56 84 LEU A N 1
ATOM 629 C CA . LEU A 1 84 ? -14.417 -2.292 -8.565 1.00 89.56 84 LEU A CA 1
ATOM 630 C C . LEU A 1 84 ? -15.517 -2.721 -9.563 1.00 89.56 84 LEU A C 1
ATOM 632 O O . LEU A 1 84 ? -15.382 -3.748 -10.223 1.00 89.56 84 LEU A O 1
ATOM 636 N N . LYS A 1 85 ? -16.563 -1.900 -9.756 1.00 84.00 85 LYS A N 1
ATOM 637 C CA . LYS A 1 85 ? -17.714 -2.165 -10.653 1.00 84.00 85 LYS A CA 1
ATOM 638 C C . LYS A 1 85 ? -17.369 -1.976 -12.113 1.00 84.00 85 LYS A C 1
ATOM 640 O O . LYS A 1 85 ? -17.602 -2.859 -12.929 1.00 84.00 85 LYS A O 1
ATOM 645 N N . ASP A 1 86 ? -16.875 -0.799 -12.457 1.00 84.88 86 ASP A N 1
ATOM 646 C CA . ASP A 1 86 ? -16.798 -0.379 -13.850 1.00 84.88 86 ASP A CA 1
ATOM 647 C C . ASP A 1 86 ? -15.431 -0.702 -14.455 1.00 84.88 86 ASP A C 1
ATOM 649 O O . ASP A 1 86 ? -15.311 -0.757 -15.676 1.00 84.88 86 ASP A O 1
ATOM 653 N N . VAL A 1 87 ? -14.402 -0.947 -13.633 1.00 88.25 87 VAL A N 1
ATOM 654 C CA . VAL A 1 87 ? -13.075 -1.355 -14.112 1.00 88.25 87 VAL A CA 1
ATOM 655 C C . VAL A 1 87 ? -12.849 -2.851 -13.928 1.00 88.25 87 VAL A C 1
ATOM 657 O O . VAL A 1 87 ? -12.665 -3.519 -14.938 1.00 88.25 87 VAL A O 1
ATOM 660 N N . MET A 1 88 ? -12.887 -3.372 -12.698 1.00 91.50 88 MET A N 1
ATOM 661 C CA . MET A 1 88 ? -12.440 -4.744 -12.390 1.00 91.50 88 MET A CA 1
ATOM 662 C C . MET A 1 88 ? -13.485 -5.846 -12.600 1.00 91.50 88 MET A C 1
ATOM 664 O O . MET A 1 88 ? -13.111 -7.014 -12.703 1.00 91.50 88 MET A O 1
ATOM 668 N N . SER A 1 89 ? -14.780 -5.522 -12.644 1.00 85.19 89 SER A N 1
ATOM 669 C CA . SER A 1 89 ? -15.823 -6.543 -12.811 1.00 85.19 89 SER A CA 1
ATOM 670 C C . SER A 1 89 ? -15.680 -7.318 -14.126 1.00 85.19 89 SER A C 1
ATOM 672 O O . SER A 1 89 ? -15.010 -6.880 -15.061 1.00 85.19 89 SER A O 1
ATOM 674 N N . ALA A 1 90 ? -16.374 -8.452 -14.242 1.00 83.44 90 ALA A N 1
ATOM 675 C CA . ALA A 1 90 ? -16.360 -9.276 -15.453 1.00 83.44 90 ALA A CA 1
ATOM 676 C C . ALA A 1 90 ? -16.760 -8.507 -16.734 1.00 83.44 90 ALA A C 1
ATOM 678 O O . ALA A 1 90 ? -16.345 -8.877 -17.831 1.00 83.44 90 ALA A O 1
ATOM 679 N N . GLN A 1 91 ? -17.552 -7.436 -16.608 1.00 80.75 91 GLN A N 1
ATOM 680 C CA . GLN A 1 91 ? -17.972 -6.559 -17.709 1.00 80.75 91 GLN A CA 1
ATOM 681 C C . GLN A 1 91 ? -17.264 -5.193 -17.693 1.00 80.75 91 GLN A C 1
ATOM 683 O O . GLN A 1 91 ? -17.625 -4.303 -18.467 1.00 80.75 91 GLN A O 1
ATOM 688 N N . GLY A 1 92 ? -16.287 -5.012 -16.805 1.00 85.56 92 GLY A N 1
ATOM 689 C CA . GLY A 1 92 ? -15.570 -3.763 -16.616 1.00 85.56 92 GLY A CA 1
ATOM 690 C C . GLY A 1 92 ? -14.584 -3.440 -17.740 1.00 85.56 92 GLY A C 1
ATOM 691 O O . GLY A 1 92 ? -14.377 -4.201 -18.686 1.00 85.56 92 GLY A O 1
ATOM 692 N N . LEU A 1 93 ? -13.958 -2.267 -17.644 1.00 86.56 93 LEU A N 1
ATOM 693 C CA . LEU A 1 93 ? -12.959 -1.787 -18.605 1.00 86.56 93 LEU A CA 1
ATOM 694 C C . LEU A 1 93 ? -11.672 -2.627 -18.599 1.00 86.56 93 LEU A C 1
ATOM 696 O O . LEU A 1 93 ? -10.991 -2.705 -19.621 1.00 86.56 93 LEU A O 1
ATOM 700 N N . ARG A 1 94 ? -11.347 -3.241 -17.459 1.00 89.50 94 ARG A N 1
ATOM 701 C CA . ARG A 1 94 ? -10.220 -4.153 -17.264 1.00 89.50 94 ARG A CA 1
ATOM 702 C C . ARG A 1 94 ? -10.693 -5.329 -16.400 1.00 89.50 94 ARG A C 1
ATOM 704 O O . ARG A 1 94 ? -10.431 -5.331 -15.202 1.00 89.50 94 ARG A O 1
ATOM 711 N N . PRO A 1 95 ? -11.415 -6.303 -16.976 1.00 89.25 95 PRO A N 1
ATOM 712 C CA . PRO A 1 95 ? -11.952 -7.406 -16.197 1.00 89.25 95 PRO A CA 1
ATOM 713 C C . PRO A 1 95 ? -10.857 -8.188 -15.474 1.00 89.25 95 PRO A C 1
ATOM 715 O O . PRO A 1 95 ? -9.828 -8.537 -16.064 1.00 89.25 95 PRO A O 1
ATOM 718 N N . PHE A 1 96 ? -11.101 -8.455 -14.197 1.00 91.62 96 PHE A N 1
ATOM 719 C CA . PHE A 1 96 ? -10.236 -9.274 -13.366 1.00 91.62 96 PHE A CA 1
ATOM 720 C C . PHE A 1 96 ? -10.368 -10.752 -13.748 1.00 91.62 96 PHE A C 1
ATOM 722 O O . PHE A 1 96 ? -11.480 -11.280 -13.839 1.00 91.62 96 PHE A O 1
ATOM 729 N N . ASP A 1 97 ? -9.239 -11.418 -13.984 1.00 91.88 97 ASP A N 1
ATOM 730 C CA . ASP A 1 97 ? -9.192 -12.843 -14.314 1.00 91.88 97 ASP A CA 1
ATOM 731 C C . ASP A 1 97 ? -9.247 -13.676 -13.028 1.00 91.88 97 ASP A C 1
ATOM 733 O O . ASP A 1 97 ? -8.226 -14.020 -12.426 1.00 91.88 97 ASP A O 1
ATOM 737 N N . PHE A 1 98 ? -10.474 -13.956 -12.583 1.00 87.88 98 PHE A N 1
ATOM 738 C CA . PHE A 1 98 ? -10.725 -14.760 -11.389 1.00 87.88 98 PHE A CA 1
ATOM 739 C C . PHE A 1 98 ? -10.219 -16.196 -11.525 1.00 87.88 98 PHE A C 1
ATOM 741 O O . PHE A 1 98 ? -9.757 -16.751 -10.532 1.00 87.88 98 PHE A O 1
ATOM 748 N N . ASP A 1 99 ? -10.261 -16.786 -12.720 1.00 88.25 99 ASP A N 1
ATOM 749 C CA . ASP A 1 99 ? -9.826 -18.169 -12.923 1.00 88.25 99 ASP A CA 1
ATOM 750 C C . ASP A 1 99 ? -8.311 -18.273 -12.712 1.00 88.25 99 ASP A C 1
ATOM 752 O O . ASP A 1 99 ? -7.834 -19.113 -11.944 1.00 88.25 99 ASP A O 1
ATOM 756 N N . ALA A 1 100 ? -7.549 -17.354 -13.316 1.00 94.12 100 ALA A N 1
ATOM 757 C CA . ALA A 1 100 ? -6.117 -17.251 -13.072 1.00 94.12 100 ALA A CA 1
ATOM 758 C C . ALA A 1 100 ? -5.812 -16.879 -11.615 1.00 94.12 100 ALA A C 1
ATOM 760 O O . ALA A 1 100 ? -4.858 -17.403 -11.043 1.00 94.12 100 ALA A O 1
ATOM 761 N N . PHE A 1 101 ? -6.596 -15.996 -10.989 1.00 95.12 101 PHE A N 1
ATOM 762 C CA . PHE A 1 101 ? -6.409 -15.659 -9.576 1.00 95.12 101 PHE A CA 1
ATOM 763 C C . PHE A 1 101 ? -6.571 -16.886 -8.674 1.00 95.12 101 PHE A C 1
ATOM 765 O O . PHE A 1 101 ? -5.660 -17.195 -7.913 1.00 95.12 101 PHE A O 1
ATOM 772 N N . ILE A 1 102 ? -7.685 -17.615 -8.795 1.00 91.50 102 ILE A N 1
ATOM 773 C CA . ILE A 1 102 ? -7.988 -18.806 -7.989 1.00 91.50 102 ILE A CA 1
ATOM 774 C C . ILE A 1 102 ? -6.915 -19.881 -8.190 1.00 91.50 102 ILE A C 1
ATOM 776 O O . ILE A 1 102 ? -6.456 -20.473 -7.216 1.00 91.50 102 ILE A O 1
ATOM 780 N N . ALA A 1 103 ? -6.460 -20.087 -9.429 1.00 92.38 103 ALA A N 1
ATOM 781 C CA . ALA A 1 103 ? -5.414 -21.060 -9.734 1.00 92.38 103 ALA A CA 1
ATOM 782 C C . ALA A 1 103 ? -4.056 -20.730 -9.084 1.00 92.38 103 ALA A C 1
ATOM 784 O O . ALA A 1 103 ? -3.272 -21.638 -8.819 1.00 92.38 103 ALA A O 1
ATOM 785 N N . ASN A 1 104 ? -3.761 -19.449 -8.840 1.00 95.75 104 ASN A N 1
ATOM 786 C CA . ASN A 1 104 ? -2.470 -19.011 -8.304 1.00 95.75 104 ASN A CA 1
ATOM 787 C C . ASN A 1 104 ? -2.506 -18.694 -6.800 1.00 95.75 104 ASN A C 1
ATOM 789 O O . ASN A 1 104 ? -1.491 -18.873 -6.131 1.00 95.75 104 ASN A O 1
ATOM 793 N N . VAL A 1 105 ? -3.642 -18.243 -6.255 1.00 95.00 105 VAL A N 1
ATOM 794 C CA . VAL A 1 105 ? -3.743 -17.755 -4.865 1.00 95.00 105 VAL A CA 1
ATOM 795 C C . VAL A 1 105 ? -3.493 -18.851 -3.829 1.00 95.00 105 VAL A C 1
ATOM 797 O O . VAL A 1 105 ? -3.072 -18.560 -2.717 1.00 95.00 105 VAL A O 1
ATOM 800 N N . GLU A 1 106 ? -3.697 -20.118 -4.192 1.00 90.44 106 GLU A N 1
ATOM 801 C CA . GLU A 1 106 ? -3.402 -21.249 -3.307 1.00 90.44 106 GLU A CA 1
ATOM 802 C C . GLU A 1 106 ? -1.898 -21.434 -3.064 1.00 90.44 106 GLU A C 1
ATOM 804 O O . GLU A 1 106 ? -1.491 -21.725 -1.944 1.00 90.44 106 GLU A O 1
ATOM 809 N N . GLY A 1 107 ? -1.068 -21.227 -4.092 1.00 94.38 107 GLY A N 1
ATOM 810 C CA . GLY A 1 107 ? 0.394 -21.291 -3.971 1.00 94.38 107 GLY A CA 1
ATOM 811 C C . GLY A 1 107 ? 1.053 -19.950 -3.641 1.00 94.38 107 GLY A C 1
ATOM 812 O O . GLY A 1 107 ? 2.215 -19.919 -3.254 1.00 94.38 107 GLY A O 1
ATOM 813 N N . GLN A 1 108 ? 0.328 -18.846 -3.820 1.00 96.69 108 GLN A N 1
ATOM 814 C CA . GLN A 1 108 ? 0.788 -17.485 -3.565 1.00 96.69 108 GLN A CA 1
ATOM 815 C C . GLN A 1 108 ? -0.380 -16.650 -3.012 1.00 96.69 108 GLN A C 1
ATOM 817 O O . GLN A 1 108 ? -1.029 -15.921 -3.771 1.00 96.69 108 GLN A O 1
ATOM 822 N N . PRO A 1 109 ? -0.689 -16.759 -1.709 1.00 97.31 109 PRO A N 1
ATOM 823 C CA . PRO A 1 109 ? -1.794 -16.037 -1.094 1.00 97.31 109 PRO A CA 1
ATOM 824 C C . PRO A 1 109 ? -1.672 -14.518 -1.236 1.00 97.31 109 PRO A C 1
ATOM 826 O O . PRO A 1 109 ? -0.594 -13.937 -1.074 1.00 97.31 109 PRO A O 1
ATOM 829 N N . LEU A 1 110 ? -2.819 -13.882 -1.490 1.00 98.25 110 LEU A N 1
ATOM 830 C CA . LEU A 1 110 ? -3.012 -12.444 -1.329 1.00 98.25 110 LEU A CA 1
ATOM 831 C C . LEU A 1 110 ? -3.563 -12.167 0.065 1.00 98.25 110 LEU A C 1
ATOM 833 O O . LEU A 1 110 ? -4.577 -12.751 0.440 1.00 98.25 110 LEU A O 1
ATOM 837 N N . TYR A 1 111 ? -2.980 -11.191 0.748 1.00 98.44 111 TYR A N 1
ATOM 838 C CA . TYR A 1 111 ? -3.544 -10.598 1.949 1.00 98.44 111 TYR A CA 1
ATOM 839 C C . TYR A 1 111 ? -3.856 -9.125 1.712 1.00 98.44 111 TYR A C 1
ATOM 841 O O . TYR A 1 111 ? -2.972 -8.317 1.414 1.00 98.44 111 TYR A O 1
ATOM 849 N N . VAL A 1 112 ? -5.129 -8.773 1.849 1.00 98.31 112 VAL A N 1
ATOM 850 C CA . VAL A 1 112 ? -5.617 -7.403 1.719 1.00 98.31 112 VAL A CA 1
ATOM 851 C C . VAL A 1 112 ? -5.682 -6.774 3.103 1.00 98.31 112 VAL A C 1
ATOM 853 O O . VAL A 1 112 ? -6.423 -7.235 3.971 1.00 98.31 112 VAL A O 1
ATOM 856 N N . LEU A 1 113 ? -4.897 -5.720 3.318 1.00 98.25 113 LEU A N 1
ATOM 857 C CA . LEU A 1 113 ? -4.868 -5.019 4.595 1.00 98.25 113 LEU A CA 1
ATOM 858 C C . LEU A 1 113 ? -5.997 -3.997 4.684 1.00 98.25 113 LEU A C 1
ATOM 860 O O . LEU A 1 113 ? -6.366 -3.370 3.690 1.00 98.25 113 LEU A O 1
ATOM 864 N N . SER A 1 114 ? -6.536 -3.774 5.878 1.00 97.69 114 SER A N 1
ATOM 865 C CA . SER A 1 114 ? -7.467 -2.677 6.178 1.00 97.69 114 SER A CA 1
ATOM 866 C C . SER A 1 114 ? -7.342 -2.229 7.632 1.00 97.69 114 SER A C 1
ATOM 868 O O . SER A 1 114 ? -6.821 -2.955 8.477 1.00 97.69 114 SER A O 1
ATOM 870 N N . SER A 1 115 ? -7.854 -1.044 7.939 1.00 97.44 115 SER A N 1
ATOM 871 C CA . SER A 1 115 ? -7.848 -0.473 9.284 1.00 97.44 115 SER A CA 1
ATOM 872 C C . SER A 1 115 ? -9.248 -0.475 9.876 1.00 97.44 115 SER A C 1
ATOM 874 O O . SER A 1 115 ? -10.151 0.171 9.345 1.00 97.44 115 SER A O 1
ATOM 876 N N . GLY A 1 116 ? -9.429 -1.243 10.947 1.00 94.25 116 GLY A N 1
ATOM 877 C CA . GLY A 1 116 ? -10.703 -1.448 11.623 1.00 94.25 116 GLY A CA 1
ATOM 878 C C . GLY A 1 116 ? -10.920 -0.537 12.828 1.00 94.25 116 GLY A C 1
ATOM 879 O O . GLY A 1 116 ? -10.046 0.218 13.247 1.00 94.25 116 GLY A O 1
ATOM 880 N N . GLU A 1 117 ? -12.103 -0.622 13.424 1.00 92.00 117 GLU A N 1
ATOM 881 C CA . GLU A 1 117 ? -12.390 0.009 14.716 1.00 92.00 117 GLU A CA 1
ATOM 882 C C . GLU A 1 117 ? -11.566 -0.597 15.862 1.00 92.00 117 GLU A C 1
ATOM 884 O O . GLU A 1 117 ? -10.975 -1.672 15.728 1.00 92.00 117 GLU A O 1
ATOM 889 N N . ASN A 1 118 ? -11.496 0.108 16.996 1.00 90.12 118 ASN A N 1
ATOM 890 C CA . ASN A 1 118 ? -10.765 -0.322 18.196 1.00 90.12 118 ASN A CA 1
ATOM 891 C C . ASN A 1 118 ? -9.291 -0.687 17.942 1.00 90.12 118 ASN A C 1
ATOM 893 O O . ASN A 1 118 ? -8.743 -1.574 18.596 1.00 90.12 118 ASN A O 1
ATOM 897 N N . PHE A 1 119 ? -8.647 -0.007 16.986 1.00 92.12 119 PHE A N 1
ATOM 898 C CA . PHE A 1 119 ? -7.259 -0.263 16.580 1.00 92.12 119 PHE A CA 1
ATOM 899 C C . PHE A 1 119 ? -7.018 -1.683 16.054 1.00 92.12 119 PHE A C 1
ATOM 901 O O . PHE A 1 119 ? -5.897 -2.186 16.110 1.00 92.12 119 PHE A O 1
ATOM 908 N N . THR A 1 120 ? -8.062 -2.336 15.540 1.00 92.00 120 THR A N 1
ATOM 909 C CA . THR A 1 120 ? -7.933 -3.654 14.920 1.00 92.00 120 THR A CA 1
ATOM 910 C C . THR A 1 120 ? -7.420 -3.530 13.492 1.00 92.00 120 THR A C 1
ATOM 912 O O . THR A 1 120 ? -7.814 -2.642 12.736 1.00 92.00 120 THR A O 1
ATOM 915 N N . GLN A 1 121 ? -6.535 -4.437 13.094 1.00 94.00 121 GLN A N 1
ATOM 916 C CA . GLN A 1 121 ? -6.068 -4.522 11.718 1.00 94.00 121 GLN A CA 1
ATOM 917 C C . GLN A 1 121 ? -6.797 -5.649 10.990 1.00 94.00 121 GLN A C 1
ATOM 919 O O . GLN A 1 121 ? -6.794 -6.797 11.432 1.00 94.00 121 GLN A O 1
ATOM 924 N N . GLY A 1 122 ? -7.425 -5.317 9.865 1.00 95.25 122 GLY A N 1
ATOM 925 C CA . GLY A 1 122 ? -7.958 -6.299 8.932 1.00 95.25 122 GLY A CA 1
ATOM 926 C C . GLY A 1 122 ? -6.819 -6.879 8.103 1.00 95.25 122 GLY A C 1
ATOM 927 O O . GLY A 1 122 ? -6.080 -6.131 7.466 1.00 95.25 122 GLY A O 1
ATOM 928 N N . ILE A 1 123 ? -6.683 -8.202 8.118 1.00 96.94 123 ILE A N 1
ATOM 929 C CA . ILE A 1 123 ? -5.812 -8.960 7.216 1.00 96.94 123 ILE A CA 1
ATOM 930 C C . ILE A 1 123 ? -6.723 -9.988 6.556 1.00 96.94 123 ILE A C 1
ATOM 932 O O . ILE A 1 123 ? -7.066 -10.982 7.198 1.00 96.94 123 ILE A O 1
ATOM 936 N N . PHE A 1 124 ? -7.174 -9.693 5.338 1.00 96.00 124 PHE A N 1
ATOM 937 C CA . PHE A 1 124 ? -8.155 -10.510 4.626 1.00 96.00 124 PHE A CA 1
ATOM 938 C C . PHE A 1 124 ? -7.470 -11.423 3.612 1.00 96.00 124 PHE A C 1
ATOM 940 O O . PHE A 1 124 ? -6.760 -10.922 2.737 1.00 96.00 124 PHE A O 1
ATOM 947 N N . GLY A 1 125 ? -7.663 -12.732 3.757 1.00 94.81 125 GLY A N 1
ATOM 948 C CA . GLY A 1 125 ? -7.071 -13.778 2.924 1.00 94.81 125 GLY A CA 1
ATOM 949 C C . GLY A 1 125 ? -8.084 -14.482 2.021 1.00 94.81 125 GLY A C 1
ATOM 950 O O . GLY A 1 125 ? -9.231 -14.058 1.882 1.00 94.81 125 GLY A O 1
ATOM 951 N N . ALA A 1 126 ? -7.663 -15.589 1.405 1.00 90.62 126 ALA A N 1
ATOM 952 C CA . ALA A 1 126 ? -8.523 -16.390 0.530 1.00 90.62 126 ALA A CA 1
ATOM 953 C C . ALA A 1 126 ? -9.792 -16.890 1.245 1.00 90.62 126 ALA A C 1
ATOM 955 O O . ALA A 1 126 ? -10.847 -16.986 0.624 1.00 90.62 126 ALA A O 1
ATOM 956 N N . GLU A 1 127 ? -9.696 -17.164 2.543 1.00 87.56 127 GLU A N 1
ATOM 957 C CA . GLU A 1 127 ? -10.805 -17.533 3.421 1.00 87.56 127 GLU A CA 1
ATOM 958 C C . GLU A 1 127 ? -11.858 -16.428 3.575 1.00 87.56 127 GLU A C 1
ATOM 960 O O . GLU A 1 127 ? -13.032 -16.728 3.753 1.00 87.56 127 GLU A O 1
ATOM 965 N N . ASP A 1 128 ? -11.458 -15.161 3.450 1.00 89.19 128 ASP A N 1
ATOM 966 C CA . ASP A 1 128 ? -12.354 -14.005 3.544 1.00 89.19 128 ASP A CA 1
ATOM 967 C C . ASP A 1 128 ? -12.909 -13.597 2.167 1.00 89.19 128 ASP A C 1
ATOM 969 O O . ASP A 1 128 ? -13.896 -12.870 2.058 1.00 89.19 128 ASP A O 1
ATOM 973 N N . PHE A 1 129 ? -12.265 -14.038 1.083 1.00 87.75 129 PHE A N 1
ATOM 974 C CA . PHE A 1 129 ? -12.660 -13.679 -0.280 1.00 87.75 129 PHE A CA 1
ATOM 975 C C . PHE A 1 129 ? -13.831 -14.507 -0.804 1.00 87.75 129 PHE A C 1
ATOM 977 O O . PHE A 1 129 ? -14.526 -14.051 -1.720 1.00 87.75 129 PHE A O 1
ATOM 984 N N . PHE A 1 130 ? -14.014 -15.717 -0.273 1.00 80.88 130 PHE A N 1
ATOM 985 C CA . PHE A 1 130 ? -14.888 -16.742 -0.831 1.00 80.88 130 PHE A CA 1
ATOM 986 C C . PHE A 1 130 ? -15.832 -17.284 0.254 1.00 80.88 130 PHE A C 1
ATOM 988 O O . PHE A 1 130 ? -15.380 -17.936 1.190 1.00 80.88 130 PHE A O 1
ATOM 995 N N . ASP A 1 131 ? -17.146 -17.055 0.127 1.00 62.09 131 ASP A N 1
ATOM 996 C CA . ASP A 1 131 ? -18.088 -17.375 1.212 1.00 62.09 131 ASP A CA 1
ATOM 997 C C . ASP A 1 131 ? -18.385 -18.887 1.364 1.00 62.09 131 ASP A C 1
ATOM 999 O O . ASP A 1 131 ? -18.987 -19.279 2.365 1.00 62.09 131 ASP A O 1
ATOM 1003 N N . THR A 1 132 ? -18.068 -19.773 0.397 1.00 54.16 132 THR A N 1
ATOM 1004 C CA . THR A 1 132 ? -18.371 -21.224 0.530 1.00 54.16 132 THR A CA 1
ATOM 1005 C C . THR A 1 132 ? -17.630 -22.148 -0.455 1.00 54.16 132 THR A C 1
ATOM 1007 O O . THR A 1 132 ? -17.547 -21.876 -1.652 1.00 54.16 132 THR A O 1
ATOM 1010 N N . TYR A 1 133 ? -17.175 -23.309 0.038 1.00 45.50 133 TYR A N 1
ATOM 1011 C CA . TYR A 1 133 ? -16.806 -24.490 -0.759 1.00 45.50 133 TYR A CA 1
ATOM 1012 C C . TYR A 1 133 ? -18.087 -25.242 -1.162 1.00 45.50 133 TYR A C 1
ATOM 1014 O O . TYR A 1 133 ? -18.843 -25.661 -0.288 1.00 45.50 133 TYR A O 1
ATOM 1022 N N . SER A 1 134 ? -18.337 -25.451 -2.457 1.00 44.69 134 SER A N 1
ATOM 1023 C CA . SER A 1 134 ? -19.330 -26.443 -2.897 1.00 44.69 134 SER A CA 1
ATOM 1024 C C . SER A 1 134 ? -18.623 -27.779 -3.126 1.00 44.69 134 SER A C 1
ATOM 1026 O O . SER A 1 134 ? -17.877 -27.928 -4.097 1.00 44.69 134 SER A O 1
ATOM 1028 N N . GLU A 1 135 ? -18.837 -28.748 -2.229 1.00 44.62 135 GLU A N 1
ATOM 1029 C CA . GLU A 1 135 ? -18.305 -30.114 -2.379 1.00 44.62 135 GLU A CA 1
ATOM 1030 C C . GLU A 1 135 ? -18.848 -30.814 -3.638 1.00 44.62 135 GLU A C 1
ATOM 1032 O O . GLU A 1 135 ? -18.121 -31.579 -4.268 1.00 44.62 135 GLU A O 1
ATOM 1037 N N . GLU A 1 136 ? -20.080 -30.509 -4.067 1.00 44.94 136 GLU A N 1
ATOM 1038 C CA . GLU A 1 136 ? -20.721 -31.150 -5.228 1.00 44.94 136 GLU A CA 1
ATOM 1039 C C . GLU A 1 136 ? -20.061 -30.817 -6.573 1.00 44.94 136 GLU A C 1
ATOM 1041 O O . GLU A 1 136 ? -20.193 -31.588 -7.523 1.00 44.94 136 GLU A O 1
ATOM 1046 N N . GLN A 1 137 ? -19.354 -29.686 -6.682 1.00 44.41 137 GLN A N 1
ATOM 1047 C CA . GLN A 1 137 ? -18.736 -29.257 -7.944 1.00 44.41 137 GLN A CA 1
ATOM 1048 C C . GLN A 1 137 ? -17.207 -29.237 -7.914 1.00 44.41 137 GLN A C 1
ATOM 1050 O O . GLN A 1 137 ? -16.597 -29.021 -8.957 1.00 44.41 137 GLN A O 1
ATOM 1055 N N . GLY A 1 138 ? -16.573 -29.481 -6.761 1.00 43.09 138 GLY A N 1
ATOM 1056 C CA . GLY A 1 138 ? -15.110 -29.533 -6.651 1.00 43.09 138 GLY A CA 1
ATOM 1057 C C . GLY A 1 138 ? -14.396 -28.225 -7.029 1.00 43.09 138 GLY A C 1
ATOM 1058 O O . GLY A 1 138 ? -13.203 -28.246 -7.325 1.00 43.09 138 GLY A O 1
ATOM 1059 N N . VAL A 1 139 ? -15.109 -27.092 -7.038 1.00 45.84 139 VAL A N 1
ATOM 1060 C CA . VAL A 1 139 ? -14.597 -25.771 -7.435 1.00 45.84 139 VAL A CA 1
ATOM 1061 C C . VAL A 1 139 ? -14.847 -24.771 -6.304 1.00 45.84 139 VAL A C 1
ATOM 1063 O O . VAL A 1 139 ? -15.980 -24.597 -5.852 1.00 45.84 139 VAL A O 1
ATOM 1066 N N . LYS A 1 140 ? -13.780 -24.092 -5.852 1.00 44.81 140 LYS A N 1
ATOM 1067 C CA . LYS A 1 140 ? -13.860 -22.902 -4.990 1.00 44.81 140 LYS A CA 1
ATOM 1068 C C . LYS A 1 140 ? -14.554 -21.796 -5.787 1.00 44.81 140 LYS A C 1
ATOM 1070 O O . LYS A 1 140 ? -13.928 -21.167 -6.637 1.00 44.81 140 LYS A O 1
ATOM 1075 N N . TYR A 1 141 ? -15.839 -21.562 -5.547 1.00 44.69 141 TYR A N 1
ATOM 1076 C CA . TYR A 1 141 ? -16.485 -20.362 -6.056 1.00 44.69 141 TYR A CA 1
ATOM 1077 C C . TYR A 1 141 ? -16.167 -19.217 -5.100 1.00 44.69 141 TYR A C 1
ATOM 1079 O O . TYR A 1 141 ? -16.515 -19.268 -3.923 1.00 44.69 141 TYR A O 1
ATOM 1087 N N . ALA A 1 142 ? -15.594 -18.133 -5.624 1.00 46.75 142 ALA A N 1
ATOM 1088 C CA . ALA A 1 142 ? -16.038 -16.840 -5.133 1.00 46.75 142 ALA A CA 1
ATOM 1089 C C . ALA A 1 142 ? -17.542 -16.844 -5.334 1.00 46.75 142 ALA A C 1
ATOM 1091 O O . ALA A 1 142 ? -17.990 -16.988 -6.475 1.00 46.75 142 ALA A O 1
ATOM 1092 N N . THR A 1 143 ? -18.316 -16.786 -4.257 1.00 43.97 143 THR A N 1
ATOM 1093 C CA . THR A 1 143 ? -19.744 -16.521 -4.345 1.00 43.97 143 THR A CA 1
ATOM 1094 C C . THR A 1 143 ? -19.881 -15.314 -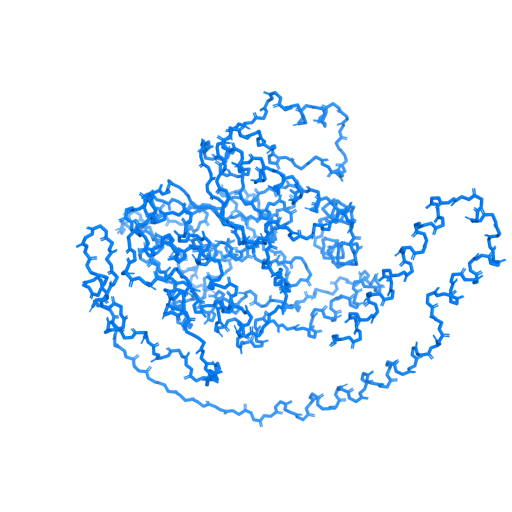5.258 1.00 43.97 143 THR A C 1
ATOM 1096 O O . THR A 1 143 ? -19.556 -14.183 -4.898 1.00 43.97 143 THR A O 1
ATOM 1099 N N . ARG A 1 144 ? -20.307 -15.566 -6.500 1.00 44.28 144 ARG A N 1
ATOM 1100 C CA . ARG A 1 144 ? -20.838 -14.545 -7.391 1.00 44.28 144 ARG A CA 1
ATOM 1101 C C . ARG A 1 144 ? -22.146 -14.134 -6.757 1.00 44.28 144 ARG A C 1
ATOM 1103 O O . ARG A 1 144 ? -23.191 -14.531 -7.253 1.00 44.28 144 ARG A O 1
ATOM 1110 N N . SER A 1 145 ? -22.050 -13.391 -5.657 1.00 40.00 145 SER A N 1
ATOM 1111 C CA . SER A 1 145 ? -23.149 -12.879 -4.860 1.00 40.00 145 SER A CA 1
ATOM 1112 C C . SER A 1 145 ? -24.163 -13.925 -4.386 1.00 40.00 145 SER A C 1
ATOM 1114 O O . SER A 1 145 ? -24.385 -14.967 -4.991 1.00 40.00 145 SER A O 1
ATOM 1116 N N . LYS A 1 146 ? -24.881 -13.628 -3.308 1.00 40.50 146 LYS A N 1
ATOM 1117 C CA . LYS A 1 146 ? -26.244 -14.161 -3.200 1.00 40.50 146 LYS A CA 1
ATOM 1118 C C . LYS A 1 146 ? -27.004 -13.745 -4.464 1.00 40.50 146 LYS A C 1
ATOM 1120 O O . LYS A 1 146 ? -26.710 -12.682 -5.003 1.00 40.50 146 LYS A O 1
ATOM 1125 N N . GLU A 1 147 ? -27.979 -14.525 -4.919 1.00 40.41 147 GLU A N 1
ATOM 1126 C CA . GLU A 1 147 ? -28.795 -14.238 -6.118 1.00 40.41 147 GLU A CA 1
ATOM 1127 C C . GLU A 1 147 ? -29.412 -12.810 -6.151 1.00 40.41 147 GLU A C 1
ATOM 1129 O O . GLU A 1 147 ? -29.852 -12.356 -7.205 1.00 40.41 147 GLU A O 1
ATOM 1134 N N . ASP A 1 148 ? -29.347 -12.066 -5.037 1.00 41.84 148 ASP A N 1
ATOM 1135 C CA . ASP A 1 148 ? -29.775 -10.675 -4.864 1.00 41.84 148 ASP A CA 1
ATOM 1136 C C . ASP A 1 148 ? -28.687 -9.572 -4.997 1.00 41.84 148 ASP A C 1
ATOM 1138 O O . ASP A 1 148 ? -29.051 -8.394 -5.009 1.00 41.84 148 ASP A O 1
ATOM 1142 N N . ASP A 1 149 ? -27.382 -9.869 -5.132 1.00 50.53 149 ASP A N 1
ATOM 1143 C CA . ASP A 1 149 ? -26.354 -8.842 -5.445 1.00 50.53 149 ASP A CA 1
ATOM 1144 C C . ASP A 1 149 ? -25.700 -9.084 -6.813 1.00 50.53 149 ASP A C 1
ATOM 1146 O O . ASP A 1 149 ? -24.524 -9.418 -6.871 1.00 50.53 149 ASP A O 1
ATOM 1150 N N . PRO A 1 150 ? -26.382 -8.834 -7.946 1.00 40.31 150 PRO A N 1
ATOM 1151 C CA . PRO A 1 150 ? -25.874 -9.090 -9.304 1.00 40.31 150 PRO A CA 1
ATOM 1152 C C . PRO A 1 150 ? -24.538 -8.399 -9.673 1.00 40.31 150 PRO A C 1
ATOM 1154 O O . PRO A 1 150 ? -24.114 -8.455 -10.828 1.00 40.31 150 PRO A O 1
ATOM 1157 N N . ARG A 1 151 ? -23.878 -7.713 -8.731 1.00 47.41 151 ARG A N 1
ATOM 1158 C CA . ARG A 1 151 ? -22.590 -7.040 -8.879 1.00 47.41 151 ARG A CA 1
ATOM 1159 C C . ARG A 1 151 ? -21.493 -7.549 -7.920 1.00 47.41 151 ARG A C 1
ATOM 1161 O O . ARG A 1 151 ? -20.348 -7.176 -8.153 1.00 47.41 151 ARG A O 1
ATOM 1168 N N . GLY A 1 152 ? -21.796 -8.382 -6.916 1.00 49.88 152 GLY A N 1
ATOM 1169 C CA . GLY A 1 152 ? -20.823 -9.071 -6.045 1.00 49.88 152 GLY A CA 1
ATOM 1170 C C . GLY A 1 152 ? -19.879 -8.164 -5.247 1.00 49.88 152 GLY A C 1
ATOM 1171 O O . GLY A 1 152 ? -18.688 -8.449 -5.173 1.00 49.88 152 GLY A O 1
ATOM 1172 N N . LEU A 1 153 ? -20.367 -7.034 -4.731 1.00 59.19 153 LEU A N 1
ATOM 1173 C CA . LEU A 1 153 ? -19.519 -5.978 -4.141 1.00 59.19 153 LEU A CA 1
ATOM 1174 C C . LEU A 1 153 ? -19.792 -5.682 -2.684 1.00 59.19 153 LEU A C 1
ATOM 1176 O O . LEU A 1 153 ? -19.004 -4.968 -2.057 1.00 59.19 153 LEU A O 1
ATOM 1180 N N . ASP A 1 154 ? -20.898 -6.205 -2.172 1.00 64.44 154 ASP A N 1
ATOM 1181 C CA . ASP A 1 154 ? -21.293 -6.013 -0.787 1.00 64.44 154 ASP A CA 1
ATOM 1182 C C . ASP A 1 154 ? -20.774 -7.153 0.123 1.00 64.44 154 ASP A C 1
ATOM 1184 O O . ASP A 1 154 ? -20.907 -7.055 1.342 1.00 64.44 154 ASP A O 1
ATOM 1188 N N . SER A 1 155 ? -20.135 -8.192 -0.441 1.00 70.56 155 SER A N 1
ATOM 1189 C CA . SER A 1 155 ? -19.353 -9.203 0.294 1.00 70.56 155 SER A CA 1
ATOM 1190 C C . SER A 1 155 ? -18.128 -9.727 -0.485 1.00 70.56 155 SER A C 1
ATOM 1192 O O . SER A 1 155 ? -17.953 -9.466 -1.680 1.00 70.56 155 SER A O 1
ATOM 1194 N N . GLY A 1 156 ? -17.270 -10.484 0.208 1.00 86.00 156 GLY A N 1
ATOM 1195 C CA . GLY A 1 156 ? -16.163 -11.244 -0.376 1.00 86.00 156 GLY A CA 1
ATOM 1196 C C . GLY A 1 156 ? -15.018 -10.393 -0.934 1.00 86.00 156 GLY A C 1
ATOM 1197 O O . GLY A 1 156 ? -14.730 -9.290 -0.464 1.00 86.00 156 GLY A O 1
ATOM 1198 N N . PHE A 1 157 ? -14.355 -10.916 -1.970 1.00 90.94 157 PHE A N 1
ATOM 1199 C CA . PHE A 1 157 ? -13.122 -10.358 -2.540 1.00 90.94 157 PHE A CA 1
ATOM 1200 C C . PHE A 1 157 ? -13.155 -8.842 -2.792 1.00 90.94 157 PHE A C 1
ATOM 1202 O O . PHE A 1 157 ? -12.249 -8.116 -2.372 1.00 90.94 157 PHE A O 1
ATOM 1209 N N . PHE A 1 158 ? -14.188 -8.334 -3.472 1.00 92.00 158 PHE A N 1
ATOM 1210 C CA . PHE A 1 158 ? -14.235 -6.908 -3.783 1.00 92.00 158 PHE A CA 1
ATOM 1211 C C . PHE A 1 158 ? -14.524 -6.042 -2.557 1.00 92.00 158 PHE A C 1
ATOM 1213 O O . PHE A 1 158 ? -14.047 -4.910 -2.518 1.00 92.00 158 PHE A O 1
ATOM 1220 N N . SER A 1 159 ? -15.245 -6.537 -1.550 1.00 91.38 159 SER A N 1
ATOM 1221 C CA . SER A 1 159 ? -15.455 -5.788 -0.309 1.00 91.38 159 SER A CA 1
ATOM 1222 C C . SER A 1 159 ? -14.181 -5.716 0.529 1.00 91.38 159 SER A C 1
ATOM 1224 O O . SER A 1 159 ? -13.906 -4.656 1.086 1.00 91.38 159 SER A O 1
ATOM 1226 N N . CYS A 1 160 ? -13.351 -6.767 0.533 1.00 94.88 160 CYS A N 1
ATOM 1227 C CA . CYS A 1 160 ? -12.004 -6.718 1.113 1.00 94.88 160 CYS A CA 1
ATOM 1228 C C . CYS A 1 160 ? -11.115 -5.699 0.378 1.00 94.88 160 CYS A C 1
ATOM 1230 O O . CYS A 1 160 ? -10.438 -4.881 1.000 1.00 94.88 160 CYS A O 1
ATOM 1232 N N . LEU A 1 161 ? -11.136 -5.680 -0.962 1.00 95.88 161 LEU A N 1
ATOM 1233 C CA . LEU A 1 161 ? -10.422 -4.645 -1.724 1.00 95.88 161 LEU A CA 1
ATOM 1234 C C . LEU A 1 161 ? -10.961 -3.241 -1.421 1.00 95.88 161 LEU A C 1
ATOM 1236 O O . LEU A 1 161 ? -10.177 -2.308 -1.247 1.00 95.88 161 LEU A O 1
ATOM 1240 N N . ALA A 1 162 ? -12.283 -3.086 -1.325 1.00 94.25 162 ALA A N 1
ATOM 1241 C CA . ALA A 1 162 ? -12.919 -1.819 -0.992 1.00 94.25 162 ALA A CA 1
ATOM 1242 C C . ALA A 1 162 ? -12.497 -1.335 0.396 1.00 94.25 162 ALA A C 1
ATOM 1244 O O . ALA A 1 162 ? -12.099 -0.179 0.525 1.00 94.25 162 ALA A O 1
ATOM 1245 N N . SER A 1 163 ? -12.527 -2.201 1.414 1.00 95.50 163 SER A N 1
ATOM 1246 C CA . SER A 1 163 ? -12.125 -1.831 2.772 1.00 95.50 163 SER A CA 1
ATOM 1247 C C . SER A 1 163 ? -10.687 -1.335 2.797 1.00 95.50 163 SER A C 1
ATOM 1249 O O . SER A 1 163 ? -10.410 -0.348 3.460 1.00 95.50 163 SER A O 1
ATOM 1251 N N . SER A 1 164 ? -9.806 -1.913 1.979 1.00 97.12 164 SER A N 1
ATOM 1252 C CA . SER A 1 164 ? -8.418 -1.472 1.845 1.00 97.12 164 SER A CA 1
ATOM 1253 C C . SER A 1 164 ? -8.251 -0.094 1.208 1.00 97.12 164 SER A C 1
ATOM 1255 O O . SER A 1 164 ? -7.194 0.493 1.376 1.00 97.12 164 SER A O 1
ATOM 1257 N N . MET A 1 165 ? -9.258 0.429 0.497 1.00 94.44 165 MET A N 1
ATOM 1258 C CA . MET A 1 165 ? -9.160 1.625 -0.357 1.00 94.44 165 MET A CA 1
ATOM 1259 C C . MET A 1 165 ? -10.083 2.786 0.042 1.00 94.44 165 MET A C 1
ATOM 1261 O O . MET A 1 165 ? -10.034 3.863 -0.563 1.00 94.44 165 MET A O 1
ATOM 1265 N N . VAL A 1 166 ? -10.977 2.590 1.015 1.00 94.06 166 VAL A N 1
ATOM 1266 C CA . VAL A 1 166 ? -11.874 3.652 1.492 1.00 94.06 166 VAL A CA 1
ATOM 1267 C C . VAL A 1 166 ? -11.097 4.620 2.384 1.00 94.06 166 VAL A C 1
ATOM 1269 O O . VAL A 1 166 ? -11.051 4.495 3.607 1.00 94.06 166 VAL A O 1
ATOM 1272 N N . VAL A 1 167 ? -10.457 5.600 1.748 1.00 94.31 167 VAL A N 1
ATOM 1273 C CA . VAL A 1 167 ? -9.699 6.652 2.433 1.00 94.31 167 VAL A CA 1
ATOM 1274 C C . VAL A 1 167 ? -10.650 7.494 3.305 1.00 94.31 167 VAL A C 1
ATOM 1276 O O . VAL A 1 167 ? -11.605 8.053 2.753 1.00 94.31 167 VAL A O 1
ATOM 1279 N N . PRO A 1 168 ? -10.423 7.655 4.625 1.00 94.25 168 PRO A N 1
ATOM 1280 C CA . PRO A 1 168 ? -11.246 8.479 5.507 1.00 94.25 168 PRO A CA 1
ATOM 1281 C C . PRO A 1 168 ? -11.570 9.859 4.930 1.00 94.25 168 PRO A C 1
ATOM 1283 O O . PRO A 1 168 ? -10.698 10.627 4.527 1.00 94.25 168 PRO A O 1
ATOM 1286 N N . GLY A 1 169 ? -12.858 10.178 4.837 1.00 90.56 169 GLY A N 1
ATOM 1287 C CA . GLY A 1 169 ? -13.330 11.457 4.297 1.00 90.56 169 GLY A CA 1
ATOM 1288 C C . GLY A 1 169 ? -13.163 11.652 2.782 1.00 90.56 169 GLY A C 1
ATOM 1289 O O . GLY A 1 169 ? -13.469 12.732 2.275 1.00 90.56 169 GLY A O 1
ATOM 1290 N N . ALA A 1 170 ? -12.710 10.630 2.050 1.00 90.88 170 ALA A N 1
ATOM 1291 C CA . ALA A 1 170 ? -12.583 10.656 0.594 1.00 90.88 170 ALA A CA 1
ATOM 1292 C C . ALA A 1 170 ? -13.269 9.463 -0.090 1.00 90.88 170 ALA A C 1
ATOM 1294 O O . ALA A 1 170 ? -14.019 9.667 -1.042 1.00 90.88 170 ALA A O 1
ATOM 1295 N N . GLY A 1 171 ? -13.053 8.237 0.386 1.00 89.31 171 GLY A N 1
ATOM 1296 C CA . GLY A 1 171 ? -13.494 6.993 -0.255 1.00 89.31 171 GLY A CA 1
ATOM 1297 C C . GLY A 1 171 ? -14.952 6.586 -0.015 1.00 89.31 171 GLY A C 1
ATOM 1298 O O . GLY A 1 171 ? -15.400 5.603 -0.596 1.00 89.31 171 GLY A O 1
ATOM 1299 N N . GLY A 1 172 ? -15.700 7.324 0.810 1.00 89.69 172 GLY A N 1
ATOM 1300 C CA . GLY A 1 172 ? -17.050 6.945 1.248 1.00 89.69 172 GLY A CA 1
ATOM 1301 C C . GLY A 1 172 ? -17.073 6.399 2.670 1.00 89.69 172 GLY A C 1
ATOM 1302 O O . GLY A 1 172 ? -16.138 6.646 3.419 1.00 89.69 172 GLY A O 1
ATOM 1303 N N . LYS A 1 173 ? -18.157 5.709 3.043 1.00 91.56 173 LYS A N 1
ATOM 1304 C CA . LYS A 1 173 ? -18.343 5.096 4.370 1.00 91.56 173 LYS A CA 1
ATOM 1305 C C . LYS A 1 173 ? -17.413 3.890 4.592 1.00 91.56 173 LYS A C 1
ATOM 1307 O O . LYS A 1 173 ? -17.139 3.204 3.605 1.00 91.56 173 LYS A O 1
ATOM 1312 N N . PRO A 1 174 ? -17.019 3.575 5.843 1.00 94.00 174 PRO A N 1
ATOM 1313 C CA . PRO A 1 174 ? -16.348 2.320 6.162 1.00 94.00 174 PRO A CA 1
ATOM 1314 C C . PRO A 1 174 ? -17.135 1.111 5.641 1.00 94.00 174 PRO A C 1
ATOM 1316 O O . PRO A 1 174 ? -18.368 1.137 5.554 1.00 94.00 174 PRO A O 1
ATOM 1319 N N . ILE A 1 175 ? -16.415 0.049 5.300 1.00 92.81 175 ILE A N 1
ATOM 1320 C CA . ILE A 1 175 ? -16.981 -1.219 4.852 1.00 92.81 175 ILE A CA 1
ATOM 1321 C C . ILE A 1 175 ? -17.147 -2.121 6.071 1.00 92.81 175 ILE A C 1
ATOM 1323 O O . ILE A 1 175 ? -16.189 -2.355 6.804 1.00 92.81 175 ILE A O 1
ATOM 1327 N N . SER A 1 176 ? -18.361 -2.620 6.288 1.00 92.75 176 SER A N 1
ATOM 1328 C CA . SER A 1 176 ? -18.624 -3.606 7.333 1.00 92.75 176 SER A CA 1
ATOM 1329 C C . SER A 1 176 ? -18.252 -4.989 6.810 1.00 92.75 176 SER A C 1
ATOM 1331 O O . SER A 1 176 ? -18.823 -5.429 5.814 1.00 92.75 176 SER A O 1
ATOM 1333 N N . LEU A 1 177 ? -17.284 -5.645 7.448 1.00 90.19 177 LEU A N 1
ATOM 1334 C CA . LEU A 1 177 ? -16.837 -6.993 7.094 1.00 90.19 177 LEU A CA 1
ATOM 1335 C C . LEU A 1 177 ? -16.842 -7.881 8.335 1.00 90.19 177 LEU A C 1
ATOM 1337 O O . LEU A 1 177 ? -16.439 -7.451 9.415 1.00 90.19 177 LEU A O 1
ATOM 1341 N N . SER A 1 178 ? -17.281 -9.124 8.165 1.00 85.00 178 SER A N 1
ATOM 1342 C CA . SER A 1 178 ? -17.111 -10.191 9.151 1.00 85.00 178 SER A CA 1
ATOM 1343 C C . SER A 1 178 ? -15.927 -11.050 8.729 1.00 85.00 178 SER A C 1
ATOM 1345 O O . SER A 1 178 ? -15.790 -11.368 7.549 1.00 85.00 178 SER A O 1
ATOM 1347 N N . LYS A 1 179 ? -15.084 -11.420 9.693 1.00 82.19 179 LYS A N 1
ATOM 1348 C CA . LYS A 1 179 ? -14.007 -12.390 9.501 1.00 82.19 179 LYS A CA 1
ATOM 1349 C C . LYS A 1 179 ? -14.425 -13.704 10.150 1.00 82.19 179 LYS A C 1
ATOM 1351 O O . LYS A 1 179 ? -14.676 -13.721 11.348 1.00 82.19 179 LYS A O 1
ATOM 1356 N N . ASN A 1 180 ? -14.515 -14.793 9.386 1.00 70.50 180 ASN A N 1
ATOM 1357 C CA . ASN A 1 180 ? -14.753 -16.152 9.903 1.00 70.50 180 ASN A CA 1
ATOM 1358 C C . ASN A 1 180 ? -15.905 -16.293 10.930 1.00 70.50 180 ASN A C 1
ATOM 1360 O O . ASN A 1 180 ? -15.781 -17.020 11.914 1.00 70.50 180 ASN A O 1
ATOM 1364 N N . GLY A 1 181 ? -17.030 -15.601 10.720 1.00 71.25 181 GLY A N 1
ATOM 1365 C CA . GLY A 1 181 ? -18.187 -15.667 11.623 1.00 71.25 181 GLY A CA 1
ATOM 1366 C C . GLY A 1 181 ? -18.073 -14.805 12.884 1.00 71.25 181 GLY A C 1
ATOM 1367 O O . GLY A 1 181 ? -18.950 -14.872 13.742 1.00 71.25 181 GLY A O 1
ATOM 1368 N N . GLU A 1 182 ? -17.030 -13.978 13.000 1.00 84.50 182 GLU A N 1
ATOM 1369 C CA . GLU A 1 182 ? -16.986 -12.890 13.977 1.00 84.50 182 GLU A CA 1
ATOM 1370 C C . GLU A 1 182 ? -18.079 -11.849 13.700 1.00 84.50 182 GLU A C 1
ATOM 1372 O O . GLU A 1 182 ? -18.546 -11.686 12.567 1.00 84.50 182 GLU A O 1
ATOM 1377 N N . GLU A 1 183 ? -18.442 -11.086 14.731 1.00 87.81 183 GLU A N 1
ATOM 1378 C CA . GLU A 1 183 ? -19.301 -9.915 14.566 1.00 87.81 183 GLU A CA 1
ATOM 1379 C C . GLU A 1 183 ? -18.709 -8.952 13.518 1.00 87.81 183 GLU A C 1
ATOM 1381 O O . GLU A 1 183 ? -17.501 -8.676 13.558 1.00 87.81 183 GLU A O 1
ATOM 1386 N N . PRO A 1 184 ? -19.523 -8.444 12.571 1.00 90.75 184 PRO A N 1
ATOM 1387 C CA . PRO A 1 184 ? -19.048 -7.516 11.557 1.00 90.75 184 PRO A CA 1
ATOM 1388 C C . PRO A 1 184 ? -18.431 -6.263 12.181 1.00 90.75 184 PRO A C 1
ATOM 1390 O O . PRO A 1 184 ? -19.062 -5.587 12.991 1.00 90.75 184 PRO A O 1
ATOM 1393 N N . LYS A 1 185 ? -17.222 -5.917 11.742 1.00 93.50 185 LYS A N 1
ATOM 1394 C CA . LYS A 1 185 ? -16.497 -4.708 12.156 1.00 93.50 185 LYS A CA 1
ATOM 1395 C C . LYS A 1 185 ? -16.424 -3.720 11.004 1.00 93.50 185 LYS A C 1
ATOM 1397 O O . LYS A 1 185 ? -16.479 -4.100 9.832 1.00 93.50 185 LYS A O 1
ATOM 1402 N N . MET A 1 186 ? -16.298 -2.439 11.330 1.00 94.88 186 MET A N 1
ATOM 1403 C CA . MET A 1 186 ? -16.118 -1.381 10.336 1.00 94.88 186 MET A CA 1
ATOM 1404 C C . MET A 1 186 ? -14.646 -1.241 9.957 1.00 94.88 186 MET A C 1
ATOM 1406 O O . MET A 1 186 ? -13.806 -1.018 10.825 1.00 94.88 186 MET A O 1
ATOM 1410 N N . TYR A 1 187 ? -14.349 -1.315 8.660 1.00 96.06 187 TYR A N 1
ATOM 1411 C CA . TYR A 1 187 ? -13.006 -1.188 8.100 1.00 96.06 187 TYR A CA 1
ATOM 1412 C C . TYR A 1 187 ? -12.903 -0.041 7.092 1.00 96.06 187 TYR A C 1
ATOM 1414 O O . TYR A 1 187 ? -13.823 0.243 6.324 1.00 96.06 187 TYR A O 1
ATOM 1422 N N . CYS A 1 188 ? -11.748 0.610 7.068 1.00 96.12 188 CYS A N 1
ATOM 1423 C CA . CYS A 1 188 ? -11.370 1.644 6.111 1.00 96.12 188 CYS A CA 1
ATOM 1424 C C . CYS A 1 188 ? -9.934 1.419 5.622 1.00 96.12 188 CYS A C 1
ATOM 1426 O O . CYS A 1 188 ? -9.297 0.430 5.998 1.00 96.12 188 CYS A O 1
ATOM 1428 N N . ASP A 1 189 ? -9.450 2.311 4.755 1.00 97.19 189 ASP A N 1
ATOM 1429 C CA . ASP A 1 189 ? -8.180 2.126 4.052 1.00 97.19 189 ASP A CA 1
ATOM 1430 C C . ASP A 1 189 ? -7.021 1.831 5.015 1.00 97.19 189 ASP A C 1
ATOM 1432 O O . ASP A 1 189 ? -6.876 2.458 6.068 1.00 97.19 189 ASP A O 1
ATOM 1436 N N . ALA A 1 190 ? -6.193 0.858 4.634 1.00 97.00 190 ALA A N 1
ATOM 1437 C CA . ALA A 1 190 ? -5.074 0.386 5.437 1.00 97.00 190 ALA A CA 1
ATOM 1438 C C . ALA A 1 190 ? -4.031 1.461 5.735 1.00 97.00 190 ALA A C 1
ATOM 1440 O O . ALA A 1 190 ? -3.295 1.305 6.708 1.00 97.00 190 ALA A O 1
ATOM 1441 N N . PHE A 1 191 ? -3.979 2.569 4.985 1.00 94.06 191 PHE A N 1
ATOM 1442 C CA . PHE A 1 191 ? -3.029 3.642 5.278 1.00 94.06 191 PHE A CA 1
ATOM 1443 C C . PHE A 1 191 ? -3.183 4.229 6.686 1.00 94.06 191 PHE A C 1
ATOM 1445 O O . PHE A 1 191 ? -2.265 4.900 7.156 1.00 94.06 191 PHE A O 1
ATOM 1452 N N . VAL A 1 192 ? -4.319 3.995 7.354 1.00 96.38 192 VAL A N 1
ATOM 1453 C CA . VAL A 1 192 ? -4.551 4.435 8.729 1.00 96.38 192 VAL A CA 1
ATOM 1454 C C . VAL A 1 192 ? -3.634 3.700 9.714 1.00 96.38 192 VAL A C 1
ATOM 1456 O O . VAL A 1 192 ? -3.100 4.358 10.600 1.00 96.38 192 VAL A O 1
ATOM 1459 N N . TYR A 1 193 ? -3.399 2.390 9.563 1.00 96.19 193 TYR A N 1
ATOM 1460 C CA . TYR A 1 193 ? -2.558 1.606 10.492 1.00 96.19 193 TYR A CA 1
ATOM 1461 C C . TYR A 1 193 ? -1.297 1.010 9.869 1.00 96.19 193 TYR A C 1
ATOM 1463 O O . TYR A 1 193 ? -0.302 0.876 10.578 1.00 96.19 193 TYR A O 1
ATOM 1471 N N . GLU A 1 194 ? -1.334 0.660 8.583 1.00 96.00 194 GLU A N 1
ATOM 1472 C CA . GLU A 1 194 ? -0.202 0.082 7.862 1.00 96.00 194 GLU A CA 1
ATOM 1473 C C . GLU A 1 194 ? -0.235 0.455 6.370 1.00 96.00 194 GLU A C 1
ATOM 1475 O O . GLU A 1 194 ? -0.756 -0.269 5.512 1.00 96.00 194 GLU A O 1
ATOM 1480 N N . ALA A 1 195 ? 0.309 1.630 6.045 1.00 95.25 195 ALA A N 1
ATOM 1481 C CA . ALA A 1 195 ? 0.359 2.116 4.665 1.00 95.25 195 ALA A CA 1
ATOM 1482 C C . ALA A 1 195 ? 1.395 1.348 3.833 1.00 95.25 195 ALA A C 1
ATOM 1484 O O . ALA A 1 195 ? 1.194 1.110 2.642 1.00 95.25 195 ALA A O 1
ATOM 1485 N N . VAL A 1 196 ? 2.498 0.950 4.468 1.00 96.38 196 VAL A N 1
ATOM 1486 C CA . VAL A 1 196 ? 3.553 0.119 3.894 1.00 96.38 196 VAL A CA 1
ATOM 1487 C C . VAL A 1 196 ? 3.540 -1.238 4.605 1.00 96.38 196 VAL A C 1
ATOM 1489 O O . VAL A 1 196 ? 4.019 -1.325 5.735 1.00 96.38 196 VAL A O 1
ATOM 1492 N N . PRO A 1 197 ? 3.017 -2.300 3.961 1.00 96.62 197 PRO A N 1
ATOM 1493 C CA . PRO A 1 197 ? 2.956 -3.635 4.551 1.00 96.62 197 PRO A CA 1
ATOM 1494 C C . PRO A 1 197 ? 4.347 -4.185 4.896 1.00 96.62 197 PRO A C 1
ATOM 1496 O O . PRO A 1 197 ? 5.096 -4.603 4.015 1.00 96.62 197 PRO A O 1
ATOM 1499 N N . ILE A 1 198 ? 4.690 -4.199 6.179 1.00 96.50 198 ILE A N 1
ATOM 1500 C CA . ILE A 1 198 ? 5.943 -4.738 6.722 1.00 96.50 198 ILE A CA 1
ATOM 1501 C C . ILE A 1 198 ? 5.711 -5.535 8.008 1.00 96.50 198 ILE A C 1
ATOM 1503 O O . ILE A 1 198 ? 6.331 -6.577 8.205 1.00 96.50 198 ILE A O 1
ATOM 1507 N N . ARG A 1 199 ? 4.778 -5.099 8.859 1.00 97.38 199 ARG A N 1
ATOM 1508 C CA . ARG A 1 199 ? 4.400 -5.786 10.095 1.00 97.38 199 ARG A CA 1
ATOM 1509 C C . ARG A 1 199 ? 3.531 -6.985 9.766 1.00 97.38 199 ARG A C 1
ATOM 1511 O O . ARG A 1 199 ? 3.833 -8.082 10.228 1.00 97.38 199 ARG A O 1
ATOM 1518 N N . ALA A 1 200 ? 2.507 -6.806 8.930 1.00 97.56 200 ALA A N 1
ATOM 1519 C CA . ALA A 1 200 ? 1.582 -7.883 8.603 1.00 97.56 200 ALA A CA 1
ATOM 1520 C C . ALA A 1 200 ? 2.296 -9.136 8.045 1.00 97.56 200 ALA A C 1
ATOM 1522 O O . ALA A 1 200 ? 2.114 -10.193 8.641 1.00 97.56 200 ALA A O 1
ATOM 1523 N N . PRO A 1 201 ? 3.184 -9.076 7.029 1.00 98.19 201 PRO A N 1
ATOM 1524 C CA . PRO A 1 201 ? 3.924 -10.262 6.578 1.00 98.19 201 PRO A CA 1
ATOM 1525 C C . PRO A 1 201 ? 4.708 -10.975 7.693 1.00 98.19 201 PRO A C 1
ATOM 1527 O O . PRO A 1 201 ? 4.694 -12.204 7.790 1.00 98.19 201 PRO A O 1
ATOM 1530 N N . VAL A 1 202 ? 5.370 -10.209 8.562 1.00 98.25 202 VAL A N 1
ATOM 1531 C CA . VAL A 1 202 ? 6.280 -10.723 9.598 1.00 98.25 202 VAL A CA 1
ATOM 1532 C C . VAL A 1 202 ? 5.520 -11.315 10.782 1.00 98.25 202 VAL A C 1
ATOM 1534 O O . VAL A 1 202 ? 5.910 -12.353 11.320 1.00 98.25 202 VAL A O 1
ATOM 1537 N N . TYR A 1 203 ? 4.428 -10.681 11.205 1.00 97.81 203 TYR A N 1
ATOM 1538 C CA . TYR A 1 203 ? 3.641 -11.120 12.357 1.00 97.81 203 TYR A CA 1
ATOM 1539 C C . TYR A 1 203 ? 2.563 -12.143 11.988 1.00 97.81 203 TYR A C 1
ATOM 1541 O O . TYR A 1 203 ? 2.352 -13.083 12.750 1.00 97.81 203 TYR A O 1
ATOM 1549 N N . HIS A 1 204 ? 1.926 -12.005 10.823 1.00 96.81 204 HIS A N 1
ATOM 1550 C CA . HIS A 1 204 ? 0.888 -12.928 10.360 1.00 96.81 204 HIS A CA 1
ATOM 1551 C C . HIS A 1 204 ? 1.480 -14.196 9.738 1.00 96.81 204 HIS A C 1
ATOM 1553 O O . HIS A 1 204 ? 1.123 -15.300 10.132 1.00 96.81 204 HIS A O 1
ATOM 1559 N N . SER A 1 205 ? 2.405 -14.044 8.787 1.00 96.56 205 SER A N 1
ATOM 1560 C CA . SER A 1 205 ? 2.933 -15.171 8.001 1.00 96.56 205 SER A CA 1
ATOM 1561 C C . SER A 1 205 ? 4.327 -15.625 8.432 1.00 96.56 205 SER A C 1
ATOM 1563 O O . SER A 1 205 ? 4.917 -16.476 7.776 1.00 96.56 205 SER A O 1
ATOM 1565 N N . ASN A 1 206 ? 4.865 -15.080 9.531 1.00 97.50 206 ASN A N 1
ATOM 1566 C CA . ASN A 1 206 ? 6.232 -15.356 9.995 1.00 97.50 206 ASN A CA 1
ATOM 1567 C C . ASN A 1 206 ? 7.297 -15.109 8.906 1.00 97.50 206 ASN A C 1
ATOM 1569 O O . ASN A 1 206 ? 8.305 -15.815 8.855 1.00 97.50 206 ASN A O 1
ATOM 1573 N N . ALA A 1 207 ? 7.072 -14.136 8.016 1.00 98.19 207 ALA A N 1
ATOM 1574 C CA . ALA A 1 207 ? 8.004 -13.844 6.935 1.00 98.19 207 ALA A CA 1
ATOM 1575 C C . ALA A 1 207 ? 9.370 -13.410 7.491 1.00 98.19 207 ALA A C 1
ATOM 1577 O O . ALA A 1 207 ? 9.453 -12.503 8.319 1.00 98.19 207 ALA A O 1
ATOM 1578 N N . THR A 1 208 ? 10.441 -14.038 7.004 1.00 98.19 208 THR A N 1
ATOM 1579 C CA . THR A 1 208 ? 11.832 -13.702 7.358 1.00 98.19 208 THR A CA 1
ATOM 1580 C C . THR A 1 208 ? 12.466 -12.719 6.376 1.00 98.19 208 THR A C 1
ATOM 1582 O O . THR A 1 208 ? 13.448 -12.063 6.712 1.00 98.19 208 THR A O 1
ATOM 1585 N N . HIS A 1 209 ? 11.904 -12.606 5.170 1.00 98.31 209 HIS A N 1
ATOM 1586 C CA . HIS A 1 209 ? 12.344 -11.707 4.110 1.00 98.31 209 HIS A CA 1
ATOM 1587 C C . HIS A 1 209 ? 11.127 -10.975 3.551 1.00 98.31 209 HIS A C 1
ATOM 1589 O O . HIS A 1 209 ? 10.129 -11.602 3.196 1.00 98.31 209 HIS A O 1
ATOM 1595 N N . VAL A 1 210 ? 11.203 -9.650 3.465 1.00 98.38 210 VAL A N 1
ATOM 1596 C CA . VAL A 1 210 ? 10.107 -8.805 2.990 1.00 98.38 210 VAL A CA 1
ATOM 1597 C C . VAL A 1 210 ? 10.636 -7.873 1.914 1.00 98.38 210 VAL A C 1
ATOM 1599 O O . VAL A 1 210 ? 11.464 -7.005 2.183 1.00 98.38 210 VAL A O 1
ATOM 1602 N N . MET A 1 211 ? 10.135 -8.026 0.690 1.00 98.00 211 MET A N 1
ATOM 1603 C CA . MET A 1 211 ? 10.375 -7.060 -0.377 1.00 98.00 211 MET A CA 1
ATOM 1604 C C . MET A 1 211 ? 9.224 -6.055 -0.424 1.00 98.00 211 MET A C 1
ATOM 1606 O O . MET A 1 211 ? 8.064 -6.439 -0.564 1.00 98.00 211 MET A O 1
ATOM 1610 N N . ILE A 1 212 ? 9.541 -4.767 -0.325 1.00 97.62 212 ILE A N 1
ATOM 1611 C CA . ILE A 1 212 ? 8.548 -3.696 -0.202 1.00 97.62 212 ILE A CA 1
ATOM 1612 C C . ILE A 1 212 ? 8.534 -2.859 -1.471 1.00 97.62 212 ILE A C 1
ATOM 1614 O O . ILE A 1 212 ? 9.568 -2.360 -1.897 1.00 97.62 212 ILE A O 1
ATOM 1618 N N . LEU A 1 213 ? 7.355 -2.636 -2.050 1.00 96.94 213 LEU A N 1
ATOM 1619 C CA . LEU A 1 213 ? 7.186 -1.708 -3.168 1.00 96.94 213 LEU A CA 1
ATOM 1620 C C . LEU A 1 213 ? 6.746 -0.343 -2.638 1.00 96.94 213 LEU A C 1
ATOM 1622 O O . LEU A 1 213 ? 5.559 -0.125 -2.395 1.00 96.94 213 LEU A O 1
ATOM 1626 N N . ARG A 1 214 ? 7.689 0.585 -2.451 1.00 93.88 214 ARG A N 1
ATOM 1627 C CA . ARG A 1 214 ? 7.391 1.907 -1.888 1.00 93.88 214 ARG A CA 1
ATOM 1628 C C . ARG A 1 214 ? 7.281 2.951 -2.990 1.00 93.88 214 ARG A C 1
ATOM 1630 O O . ARG A 1 214 ? 8.269 3.345 -3.599 1.00 93.88 214 ARG A O 1
ATOM 1637 N N . THR A 1 215 ? 6.072 3.452 -3.216 1.00 89.94 215 THR A N 1
ATOM 1638 C CA . THR A 1 215 ? 5.813 4.482 -4.239 1.00 89.94 215 THR A CA 1
ATOM 1639 C C . THR A 1 215 ? 6.405 5.846 -3.887 1.00 89.94 215 THR A C 1
ATOM 1641 O O . THR A 1 215 ? 6.698 6.629 -4.786 1.00 89.94 215 THR A O 1
ATOM 1644 N N . ARG A 1 216 ? 6.601 6.135 -2.594 1.00 90.94 216 ARG A N 1
ATOM 1645 C CA . ARG A 1 216 ? 7.226 7.377 -2.131 1.00 90.94 216 ARG A CA 1
ATOM 1646 C C . ARG A 1 216 ? 8.751 7.343 -2.351 1.00 90.94 216 ARG A C 1
ATOM 1648 O O . ARG A 1 216 ? 9.384 6.412 -1.834 1.00 90.94 216 ARG A O 1
ATOM 1655 N N . PRO A 1 217 ? 9.344 8.365 -3.004 1.00 91.50 217 PRO A N 1
ATOM 1656 C CA . PRO A 1 217 ? 10.797 8.497 -3.165 1.00 91.50 217 PRO A CA 1
ATOM 1657 C C . PRO A 1 217 ? 11.570 8.437 -1.844 1.00 91.50 217 PRO A C 1
ATOM 1659 O O . PRO A 1 217 ? 11.019 8.747 -0.784 1.00 91.50 217 PRO A O 1
ATOM 1662 N N . SER A 1 218 ? 12.846 8.046 -1.894 1.00 86.44 218 SER A N 1
ATOM 1663 C CA . SER A 1 218 ? 13.722 7.918 -0.713 1.00 86.44 218 SER A CA 1
ATOM 1664 C C . SER A 1 218 ? 13.843 9.217 0.094 1.00 86.44 218 SER A C 1
ATOM 1666 O O . SER A 1 218 ? 13.654 9.190 1.308 1.00 86.44 218 SER A O 1
ATOM 1668 N N . ALA A 1 219 ? 14.063 10.348 -0.581 1.00 84.38 219 ALA A N 1
ATOM 1669 C CA . ALA A 1 219 ? 14.286 11.658 0.037 1.00 84.38 219 ALA A CA 1
ATOM 1670 C C . ALA A 1 219 ? 13.023 12.524 0.193 1.00 84.38 219 ALA A C 1
ATOM 1672 O O . ALA A 1 219 ? 13.110 13.691 0.582 1.00 84.38 219 ALA A O 1
ATOM 1673 N N . ALA A 1 220 ? 11.838 11.988 -0.111 1.00 88.75 220 ALA A N 1
ATOM 1674 C CA . ALA A 1 220 ? 10.611 12.770 -0.024 1.00 88.75 220 ALA A CA 1
ATOM 1675 C C . ALA A 1 220 ? 10.332 13.189 1.436 1.00 88.75 220 ALA A C 1
ATOM 1677 O O . ALA A 1 220 ? 10.280 12.328 2.319 1.00 88.75 220 ALA A O 1
ATOM 1678 N N . PRO A 1 221 ? 10.097 14.486 1.711 1.00 89.31 221 PRO A N 1
ATOM 1679 C CA . PRO A 1 221 ? 9.977 14.993 3.073 1.00 89.31 221 PRO A CA 1
ATOM 1680 C C . PRO A 1 221 ? 8.778 14.366 3.779 1.00 89.31 221 PRO A C 1
ATOM 1682 O O . PRO A 1 221 ? 7.665 14.396 3.258 1.00 89.31 221 PRO A O 1
ATOM 1685 N N . LEU A 1 222 ? 8.984 13.810 4.971 1.00 90.94 222 LEU A N 1
ATOM 1686 C CA . LEU A 1 222 ? 7.914 13.201 5.758 1.00 90.94 222 LEU A CA 1
ATOM 1687 C C . LEU A 1 222 ? 7.196 14.270 6.582 1.00 90.94 222 LEU A C 1
ATOM 1689 O O . LEU A 1 222 ? 7.824 15.118 7.217 1.00 90.94 222 LEU A O 1
ATOM 1693 N N . LYS A 1 223 ? 5.863 14.228 6.585 1.00 88.88 223 LYS A N 1
ATOM 1694 C CA . LYS A 1 223 ? 5.065 15.076 7.471 1.00 88.88 223 LYS A CA 1
ATOM 1695 C C . LYS A 1 223 ? 5.031 14.444 8.856 1.00 88.88 223 LYS A C 1
ATOM 1697 O O . LYS A 1 223 ? 4.615 13.302 8.998 1.00 88.88 223 LYS A O 1
ATOM 1702 N N . THR A 1 224 ? 5.453 15.205 9.856 1.00 87.38 224 THR A N 1
ATOM 1703 C CA . THR A 1 224 ? 5.498 14.777 11.263 1.00 87.38 224 THR A CA 1
ATOM 1704 C C . THR A 1 224 ? 4.457 15.481 12.130 1.00 87.38 224 THR A C 1
ATOM 1706 O O . THR A 1 224 ? 4.335 15.180 13.313 1.00 87.38 224 THR A O 1
ATOM 1709 N N . VAL A 1 225 ? 3.736 16.448 11.557 1.00 90.50 225 VAL A N 1
ATOM 1710 C CA . VAL A 1 225 ? 2.735 17.249 12.258 1.00 90.50 225 VAL A CA 1
ATOM 1711 C C . VAL A 1 225 ? 1.374 17.038 11.594 1.00 90.50 225 VAL A C 1
ATOM 1713 O O . VAL A 1 225 ? 1.273 17.188 10.366 1.00 90.50 225 VAL A O 1
ATOM 1716 N N . PRO A 1 226 ? 0.322 16.746 12.381 1.00 93.25 226 PRO A N 1
ATOM 1717 C CA . PRO A 1 226 ? -1.041 16.640 11.878 1.00 93.25 226 PRO A CA 1
ATOM 1718 C C . PRO A 1 226 ? -1.465 17.926 11.180 1.00 93.25 226 PRO A C 1
ATOM 1720 O O . PRO A 1 226 ? -1.373 19.020 11.742 1.00 93.25 226 PRO A O 1
ATOM 1723 N N . GLY A 1 227 ? -1.930 17.801 9.942 1.00 93.69 227 GLY A N 1
ATOM 1724 C CA . GLY A 1 227 ? -2.444 18.917 9.171 1.00 93.69 227 GLY A CA 1
ATOM 1725 C C . GLY A 1 227 ? -3.946 19.100 9.357 1.00 93.69 227 GLY A C 1
ATOM 1726 O O . GLY A 1 227 ? -4.607 18.487 10.199 1.00 93.69 227 GLY A O 1
ATOM 1727 N N . PHE A 1 228 ? -4.519 19.951 8.507 1.00 92.31 228 PHE A N 1
ATOM 1728 C CA . PHE A 1 228 ? -5.966 20.148 8.439 1.00 92.31 228 PHE A CA 1
ATOM 1729 C C . PHE A 1 228 ? -6.728 18.847 8.131 1.00 92.31 228 PHE A C 1
ATOM 1731 O O . PHE A 1 228 ? -7.828 18.633 8.641 1.00 92.31 228 PHE A O 1
ATOM 1738 N N . TYR A 1 229 ? -6.147 17.971 7.306 1.00 92.62 229 TYR A N 1
ATOM 1739 C CA . TYR A 1 229 ? -6.780 16.708 6.945 1.00 92.62 229 TYR A CA 1
ATOM 1740 C C . TYR A 1 229 ? -6.941 15.804 8.173 1.00 92.62 229 TYR A C 1
ATOM 1742 O O . TYR A 1 229 ? -8.059 15.417 8.493 1.00 92.62 229 TYR A O 1
ATOM 1750 N N . GLU A 1 230 ? -5.872 15.552 8.922 1.00 94.75 230 GLU A N 1
ATOM 1751 C CA . GLU A 1 230 ? -5.894 14.691 10.105 1.00 94.75 230 GLU A CA 1
ATOM 1752 C C . GLU A 1 230 ? -6.766 15.281 11.220 1.00 94.75 230 GLU A C 1
ATOM 1754 O O . GLU A 1 230 ? -7.662 14.617 11.745 1.00 94.75 230 GLU A O 1
ATOM 1759 N N . THR A 1 231 ? -6.569 16.566 11.527 1.00 95.00 231 THR A N 1
ATOM 1760 C CA . THR A 1 231 ? -7.212 17.231 12.674 1.00 95.00 231 THR A CA 1
ATOM 1761 C C . THR A 1 231 ? -8.691 17.564 12.471 1.00 95.00 231 THR A C 1
ATOM 1763 O O . THR A 1 231 ? -9.397 17.801 13.454 1.00 95.00 231 THR A O 1
ATOM 1766 N N . LYS A 1 232 ? -9.174 17.629 11.221 1.00 93.38 232 LYS A N 1
ATOM 1767 C CA . LYS A 1 232 ? -10.570 17.984 10.902 1.00 93.38 232 LYS A CA 1
ATOM 1768 C C . LYS A 1 232 ? -11.268 16.933 10.060 1.00 93.38 232 LYS A C 1
ATOM 1770 O O . LYS A 1 232 ? -12.304 16.433 10.477 1.00 93.38 232 LYS A O 1
ATOM 1775 N N . ILE A 1 233 ? -10.733 16.616 8.883 1.00 92.38 233 ILE A N 1
ATOM 1776 C CA . ILE A 1 233 ? -11.397 15.734 7.912 1.00 92.38 233 ILE A CA 1
ATOM 1777 C C . ILE A 1 233 ? -11.443 14.294 8.433 1.00 92.38 233 ILE A C 1
ATOM 1779 O O . ILE A 1 233 ? -12.527 13.723 8.531 1.00 92.38 233 ILE A O 1
ATOM 1783 N N . GLY A 1 234 ? -10.287 13.734 8.796 1.00 94.12 234 GLY A N 1
ATOM 1784 C CA . GLY A 1 234 ? -10.166 12.382 9.339 1.00 94.12 234 GLY A CA 1
ATOM 1785 C C . GLY A 1 234 ? -10.915 12.240 10.659 1.00 94.12 234 GLY A C 1
ATOM 1786 O O . GLY A 1 234 ? -11.744 11.346 10.793 1.00 94.12 234 GLY A O 1
ATOM 1787 N N . LYS A 1 235 ? -10.719 13.182 11.594 1.00 94.25 235 LYS A N 1
ATOM 1788 C CA . LYS A 1 235 ? -11.476 13.197 12.854 1.00 94.25 235 LYS A CA 1
ATOM 1789 C C . LYS A 1 235 ? -12.990 13.184 12.636 1.00 94.25 235 LYS A C 1
ATOM 1791 O O . LYS A 1 235 ? -13.671 12.320 13.175 1.00 94.25 235 LYS A O 1
ATOM 1796 N N . TYR A 1 236 ? -13.509 14.113 11.831 1.00 92.94 236 TYR A N 1
ATOM 1797 C CA . TYR A 1 236 ? -14.943 14.183 11.549 1.00 92.94 236 TYR A CA 1
ATOM 1798 C C . TYR A 1 236 ? -15.455 12.880 10.933 1.00 92.94 236 TYR A C 1
ATOM 1800 O O . TYR A 1 236 ? -16.504 12.393 11.336 1.00 92.94 236 TYR A O 1
ATOM 1808 N N . TYR A 1 237 ? -14.702 12.297 9.997 1.00 93.81 237 TYR A N 1
ATOM 1809 C CA . TYR A 1 237 ? -15.040 11.008 9.407 1.00 93.81 237 TYR A CA 1
ATOM 1810 C C . TYR A 1 237 ? -15.197 9.911 10.468 1.00 93.81 237 TYR A C 1
ATOM 1812 O O . TYR A 1 237 ? -16.245 9.277 10.521 1.00 93.81 237 TYR A O 1
ATOM 1820 N N . PHE A 1 238 ? -14.201 9.707 11.328 1.00 95.38 238 PHE A N 1
ATOM 1821 C CA . PHE A 1 238 ? -14.253 8.652 12.342 1.00 95.38 238 PHE A CA 1
ATOM 1822 C C . PHE A 1 238 ? -15.343 8.902 13.396 1.00 95.38 238 PHE A C 1
ATOM 1824 O O . PHE A 1 238 ? -16.078 7.975 13.734 1.00 95.38 238 PHE A O 1
ATOM 1831 N N . ASP A 1 239 ? -15.532 10.155 13.830 1.00 93.38 239 ASP A N 1
ATOM 1832 C CA . ASP A 1 239 ? -16.619 10.541 14.743 1.00 93.38 239 ASP A CA 1
ATOM 1833 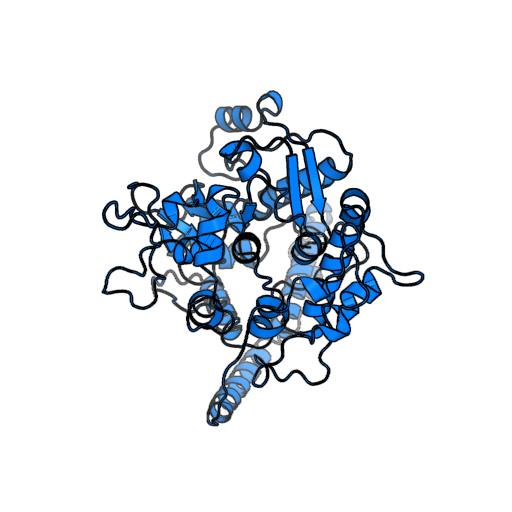C C . ASP A 1 239 ? -18.004 10.212 14.144 1.00 93.38 239 ASP A C 1
ATOM 1835 O O . ASP A 1 239 ? -18.900 9.749 14.848 1.00 93.38 239 ASP A O 1
ATOM 1839 N N . GLN A 1 240 ? -18.202 10.429 12.835 1.00 90.50 240 GLN A N 1
ATOM 1840 C CA . GLN A 1 240 ? -19.476 10.126 12.167 1.00 90.50 240 GLN A CA 1
ATOM 1841 C C . GLN A 1 240 ? -19.831 8.636 12.180 1.00 90.50 240 GLN A C 1
ATOM 1843 O O . GLN A 1 240 ? -21.016 8.303 12.140 1.00 90.50 240 GLN A O 1
ATOM 1848 N N . TRP A 1 241 ? -18.829 7.761 12.238 1.00 92.56 241 TRP A N 1
ATOM 1849 C CA . TRP A 1 241 ? -19.000 6.309 12.186 1.00 92.56 241 TRP A CA 1
ATOM 1850 C C . TRP A 1 241 ? -18.793 5.628 13.542 1.00 92.56 241 TRP A C 1
ATOM 1852 O O . TRP A 1 241 ? -18.654 4.412 13.588 1.00 92.56 241 TRP A O 1
ATOM 1862 N N . GLY A 1 242 ? -18.802 6.390 14.643 1.00 93.00 242 GLY A N 1
ATOM 1863 C CA . GLY A 1 242 ? -18.701 5.841 16.001 1.00 93.00 242 GLY A CA 1
ATOM 1864 C C . GLY A 1 242 ? -17.314 5.304 16.362 1.00 93.00 242 GLY A C 1
ATOM 1865 O O . GLY A 1 242 ? -17.187 4.529 17.300 1.00 93.00 242 GLY A O 1
ATOM 1866 N N . MET A 1 243 ? -16.269 5.710 15.635 1.00 94.12 243 MET A N 1
ATOM 1867 C CA . MET A 1 243 ? -14.884 5.283 15.860 1.00 94.12 243 MET A CA 1
ATOM 1868 C C . MET A 1 243 ? -14.113 6.356 16.647 1.00 94.12 243 MET A C 1
ATOM 1870 O O . MET A 1 243 ? -13.074 6.843 16.204 1.00 94.12 243 MET A O 1
ATOM 1874 N N . GLU A 1 244 ? -14.653 6.773 17.791 1.00 93.81 244 GLU A N 1
ATOM 1875 C CA . GLU A 1 244 ? -14.220 7.962 18.548 1.00 93.81 244 GLU A CA 1
ATOM 1876 C C . GLU A 1 244 ? -12.748 7.881 18.985 1.00 93.81 244 GLU A C 1
ATOM 1878 O O . GLU A 1 244 ? -11.981 8.815 18.738 1.00 93.81 244 GLU A O 1
ATOM 1883 N N . ASP A 1 245 ? -12.314 6.732 19.509 1.00 93.38 245 ASP A N 1
ATOM 1884 C CA . ASP A 1 245 ? -10.914 6.499 19.891 1.00 93.38 245 ASP A CA 1
ATOM 1885 C C . ASP A 1 245 ? -9.958 6.635 18.696 1.00 93.38 245 ASP A C 1
ATOM 1887 O O . ASP A 1 245 ? -8.877 7.221 18.798 1.00 93.38 245 ASP A O 1
ATOM 1891 N N . VAL A 1 246 ? -10.368 6.124 17.528 1.00 95.44 246 VAL A N 1
ATOM 1892 C CA . VAL A 1 246 ? -9.590 6.245 16.288 1.00 95.44 246 VAL A CA 1
ATOM 1893 C C . VAL A 1 246 ? -9.567 7.698 15.827 1.00 95.44 246 VAL A C 1
ATOM 1895 O O . VAL A 1 246 ? -8.532 8.172 15.370 1.00 95.44 246 VAL A O 1
ATOM 1898 N N . ALA A 1 247 ? -10.670 8.430 15.988 1.00 95.38 247 ALA A N 1
ATOM 1899 C CA . ALA A 1 247 ? -10.772 9.840 15.638 1.00 95.38 247 ALA A CA 1
ATOM 1900 C C . ALA A 1 247 ? -9.797 10.709 16.447 1.00 95.38 247 ALA A C 1
ATOM 1902 O O . ALA A 1 247 ? -9.127 11.577 15.880 1.00 95.38 247 ALA A O 1
ATOM 1903 N N . GLU A 1 248 ? -9.715 10.485 17.761 1.00 94.56 248 GLU A N 1
ATOM 1904 C CA . GLU A 1 248 ? -8.790 11.188 18.656 1.00 94.56 248 GLU A CA 1
ATOM 1905 C C . GLU A 1 248 ? -7.333 10.843 18.346 1.00 94.56 248 GLU A C 1
ATOM 1907 O O . GLU A 1 248 ? -6.514 11.741 18.130 1.00 94.56 248 GLU A O 1
ATOM 1912 N N . TRP A 1 249 ? -7.032 9.550 18.226 1.00 95.44 249 TRP A N 1
ATOM 1913 C CA . TRP A 1 249 ? -5.708 9.056 17.861 1.00 95.44 249 TRP A CA 1
ATOM 1914 C C . TRP A 1 249 ? -5.221 9.605 16.512 1.00 95.44 249 TRP A C 1
ATOM 1916 O O . TRP A 1 249 ? -4.084 10.068 16.375 1.00 95.44 249 TRP A O 1
ATOM 1926 N N . TYR A 1 250 ? -6.096 9.596 15.505 1.00 95.19 250 TYR A N 1
ATOM 1927 C CA . TYR A 1 250 ? -5.785 10.075 14.164 1.00 95.19 250 TYR A CA 1
ATOM 1928 C C . TYR A 1 250 ? -5.531 11.584 14.154 1.00 95.19 250 TYR A C 1
ATOM 1930 O O . TYR A 1 250 ? -4.548 12.043 13.572 1.00 95.19 250 TYR A O 1
ATOM 1938 N N . ALA A 1 251 ? -6.366 12.358 14.856 1.00 94.94 251 ALA A N 1
ATOM 1939 C CA . ALA A 1 251 ? -6.193 13.803 15.002 1.00 94.94 251 ALA A CA 1
ATOM 1940 C C . ALA A 1 251 ? -4.897 14.180 15.733 1.00 94.94 251 ALA A C 1
ATOM 1942 O O . ALA A 1 251 ? -4.324 15.234 15.453 1.00 94.94 251 ALA A O 1
ATOM 1943 N N . ALA A 1 252 ? -4.430 13.321 16.643 1.00 94.00 252 ALA A N 1
ATOM 1944 C CA . ALA A 1 252 ? -3.162 13.471 17.348 1.00 94.00 252 ALA A CA 1
ATOM 1945 C C . ALA A 1 252 ? -1.931 13.099 16.496 1.00 94.00 252 ALA A C 1
ATOM 1947 O O . ALA A 1 252 ? -0.804 13.273 16.952 1.00 94.00 252 ALA A O 1
ATOM 1948 N N . GLY A 1 253 ? -2.118 12.618 15.260 1.00 93.75 253 GLY A N 1
ATOM 1949 C CA . GLY A 1 253 ? -1.020 12.239 14.365 1.00 93.75 253 GLY A CA 1
ATOM 1950 C C . GLY A 1 253 ? -0.566 10.797 14.486 1.00 93.75 253 GLY A C 1
ATOM 1951 O O . GLY A 1 253 ? 0.501 10.455 13.981 1.00 93.75 253 GLY A O 1
ATOM 1952 N N . GLY A 1 254 ? -1.364 9.938 15.119 1.00 94.38 254 GLY A N 1
ATOM 1953 C CA . GLY A 1 254 ? -1.014 8.537 15.305 1.00 94.38 254 GLY A CA 1
ATOM 1954 C C . GLY A 1 254 ? -0.676 7.807 14.002 1.00 94.38 254 GLY A C 1
ATOM 1955 O O . GLY A 1 254 ? 0.336 7.111 13.929 1.00 94.38 254 GLY A O 1
ATOM 1956 N N . GLN A 1 255 ? -1.456 8.039 12.941 1.00 95.12 255 GLN A N 1
ATOM 1957 C CA . GLN A 1 255 ? -1.195 7.468 11.615 1.00 95.12 255 GLN A CA 1
ATOM 1958 C C . GLN A 1 255 ? 0.141 7.943 11.034 1.00 95.12 255 GLN A C 1
ATOM 1960 O O . GLN A 1 255 ? 0.883 7.150 10.455 1.00 95.12 255 GLN A O 1
ATOM 1965 N N . GLN A 1 256 ? 0.474 9.225 11.204 1.00 94.31 256 GLN A N 1
ATOM 1966 C CA . GLN A 1 256 ? 1.724 9.776 10.686 1.00 94.31 256 GLN A CA 1
ATOM 1967 C C . GLN A 1 256 ? 2.912 9.135 11.402 1.00 94.31 256 GLN A C 1
ATOM 1969 O O . GLN A 1 256 ? 3.873 8.741 10.751 1.00 94.31 256 GLN A O 1
ATOM 1974 N N . PHE A 1 257 ? 2.818 8.948 12.722 1.00 93.75 257 PHE A N 1
ATOM 1975 C CA . PHE A 1 257 ? 3.833 8.231 13.489 1.00 93.75 257 PHE A CA 1
ATOM 1976 C C . PHE A 1 257 ? 4.006 6.785 13.006 1.00 93.75 257 PHE A C 1
ATOM 1978 O O . PHE A 1 257 ? 5.132 6.350 12.777 1.00 93.75 257 PHE A O 1
ATOM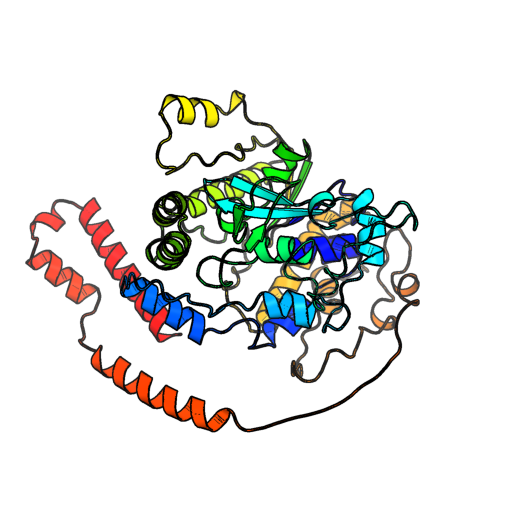 1985 N N . ARG A 1 258 ? 2.906 6.060 12.759 1.00 93.44 258 ARG A N 1
ATOM 1986 C CA . ARG A 1 258 ? 2.960 4.700 12.193 1.00 93.44 258 ARG A CA 1
ATOM 1987 C C . ARG A 1 258 ? 3.673 4.638 10.851 1.00 93.44 258 ARG A C 1
ATOM 1989 O O . ARG A 1 258 ? 4.494 3.748 10.630 1.00 93.44 258 ARG A O 1
ATOM 1996 N N . TYR A 1 259 ? 3.394 5.607 9.990 1.00 95.19 259 TYR A N 1
ATOM 1997 C CA . TYR A 1 259 ? 4.057 5.719 8.702 1.00 95.19 259 TYR A CA 1
ATOM 1998 C C . TYR A 1 259 ? 5.553 6.053 8.838 1.00 95.19 259 TYR A C 1
ATOM 2000 O O . TYR A 1 259 ? 6.373 5.542 8.077 1.00 95.19 259 TYR A O 1
ATOM 2008 N N . LEU A 1 260 ? 5.940 6.872 9.823 1.00 94.94 260 LEU A N 1
ATOM 2009 C CA . LEU A 1 260 ? 7.352 7.143 10.118 1.00 94.94 260 LEU A CA 1
ATOM 2010 C C . LEU A 1 260 ? 8.090 5.881 10.576 1.00 94.94 260 LEU A C 1
ATOM 2012 O O . LEU A 1 260 ? 9.204 5.650 10.114 1.00 94.94 260 LEU A O 1
ATOM 2016 N N . GLU A 1 261 ? 7.475 5.059 11.433 1.00 94.44 261 GLU A N 1
ATOM 2017 C CA . GLU A 1 261 ? 8.035 3.758 11.831 1.00 94.44 261 GLU A CA 1
ATOM 2018 C C . GLU A 1 261 ? 8.279 2.864 10.605 1.00 94.44 261 GLU A C 1
ATOM 2020 O O . GLU A 1 261 ? 9.359 2.301 10.453 1.00 94.44 261 GLU A O 1
ATOM 2025 N N . GLU A 1 262 ? 7.312 2.782 9.687 1.00 95.38 262 GLU A N 1
ATOM 2026 C CA . GLU A 1 262 ? 7.447 2.005 8.447 1.00 95.38 262 GLU A CA 1
ATOM 2027 C C . GLU A 1 262 ? 8.606 2.499 7.582 1.00 95.38 262 GLU A C 1
ATOM 2029 O O . GLU A 1 262 ? 9.435 1.711 7.122 1.00 95.38 262 GLU A O 1
ATOM 2034 N N . VAL A 1 263 ? 8.696 3.815 7.378 1.00 94.88 263 VAL A N 1
ATOM 2035 C CA . VAL A 1 263 ? 9.776 4.417 6.592 1.00 94.88 263 VAL A CA 1
ATOM 2036 C C . VAL A 1 263 ? 11.134 4.206 7.264 1.00 94.88 263 VAL A C 1
ATOM 2038 O O . VAL A 1 263 ? 12.110 3.928 6.560 1.00 94.88 263 VAL A O 1
ATOM 2041 N N . ALA A 1 264 ? 11.203 4.270 8.595 1.00 94.94 264 ALA A N 1
ATOM 2042 C CA . ALA A 1 264 ? 12.415 3.973 9.349 1.00 94.94 264 ALA A CA 1
ATOM 2043 C C . ALA A 1 264 ? 12.853 2.517 9.141 1.00 94.94 264 ALA A C 1
ATOM 2045 O O . ALA A 1 264 ? 13.994 2.295 8.739 1.00 94.94 264 ALA A O 1
ATOM 2046 N N . CYS A 1 265 ? 11.942 1.545 9.270 1.00 95.81 265 CYS A N 1
ATOM 2047 C CA . CYS A 1 265 ? 12.249 0.137 9.008 1.00 95.81 265 CYS A CA 1
ATOM 2048 C C . CYS A 1 265 ? 12.709 -0.097 7.561 1.00 95.81 265 CYS A C 1
ATOM 2050 O O . CYS A 1 265 ? 13.657 -0.844 7.328 1.00 95.81 265 CYS A O 1
ATOM 2052 N N . THR A 1 266 ? 12.087 0.562 6.571 1.00 94.62 266 THR A N 1
ATOM 2053 C CA . THR A 1 266 ? 12.568 0.459 5.181 1.00 94.62 266 THR A CA 1
ATOM 2054 C C . THR A 1 266 ? 13.967 1.050 5.014 1.00 94.62 266 THR A C 1
ATOM 2056 O O . THR A 1 266 ? 14.802 0.458 4.341 1.00 94.62 266 THR A O 1
ATOM 2059 N N . SER A 1 267 ? 14.255 2.184 5.654 1.00 93.88 267 SER A N 1
ATOM 2060 C CA . SER A 1 267 ? 15.578 2.814 5.591 1.00 93.88 267 SER A CA 1
ATOM 2061 C C . SER A 1 267 ? 16.655 1.944 6.240 1.00 93.88 267 SER A C 1
ATOM 2063 O O . SER A 1 267 ? 17.750 1.841 5.701 1.00 93.88 267 SER A O 1
ATOM 2065 N N . GLU A 1 268 ? 16.341 1.282 7.356 1.00 95.81 268 GLU A N 1
ATOM 2066 C CA . GLU A 1 268 ? 17.245 0.330 8.011 1.00 95.81 268 GLU A CA 1
ATOM 2067 C C . GLU A 1 268 ? 17.509 -0.900 7.129 1.00 95.81 268 GLU A C 1
ATOM 2069 O O . GLU A 1 268 ? 18.650 -1.341 7.016 1.00 95.81 268 GLU A O 1
ATOM 2074 N N . GLY A 1 269 ? 16.490 -1.391 6.416 1.00 95.56 269 GLY A N 1
ATOM 2075 C CA . GLY A 1 269 ? 16.623 -2.515 5.482 1.00 95.56 269 GLY A CA 1
ATOM 2076 C C . GLY A 1 269 ? 17.644 -2.287 4.362 1.00 95.56 269 GLY A C 1
ATOM 2077 O O . GLY A 1 269 ? 18.313 -3.226 3.932 1.00 95.56 269 GLY A O 1
ATOM 2078 N N . LEU A 1 270 ? 17.851 -1.033 3.938 1.00 93.31 270 LEU A N 1
ATOM 2079 C CA . LEU A 1 270 ? 18.883 -0.685 2.951 1.00 93.31 270 LEU A CA 1
ATOM 2080 C C . LEU A 1 270 ? 20.314 -0.973 3.427 1.00 93.31 270 LEU A C 1
ATOM 2082 O O . LEU A 1 270 ? 21.216 -1.073 2.598 1.00 93.31 270 LEU A O 1
ATOM 2086 N N . LEU A 1 271 ? 20.536 -1.111 4.737 1.00 94.06 271 LEU A N 1
ATOM 2087 C CA . LEU A 1 271 ? 21.843 -1.460 5.297 1.00 94.06 271 LEU A CA 1
ATOM 2088 C C . LEU A 1 271 ? 22.191 -2.944 5.091 1.00 94.06 271 LEU A C 1
ATOM 2090 O O . LEU A 1 271 ? 23.324 -3.345 5.348 1.00 94.06 271 LEU A O 1
ATOM 2094 N N . GLY A 1 272 ? 21.234 -3.764 4.638 1.00 92.12 272 GLY A N 1
ATOM 2095 C CA . GLY A 1 272 ? 21.420 -5.197 4.403 1.00 92.12 272 GLY A CA 1
ATOM 2096 C C . GLY A 1 272 ? 21.458 -6.046 5.679 1.00 92.12 272 GLY A C 1
ATOM 2097 O O . GLY A 1 272 ? 21.731 -7.244 5.608 1.00 92.12 272 GLY A O 1
ATOM 2098 N N . SER A 1 273 ? 21.189 -5.449 6.841 1.00 94.69 273 SER A N 1
ATOM 2099 C CA . SER A 1 273 ? 21.048 -6.154 8.113 1.00 94.69 273 SER A CA 1
ATOM 2100 C C . SER A 1 273 ? 19.606 -6.583 8.369 1.00 94.69 273 SER A C 1
ATOM 2102 O O . SER A 1 273 ? 18.656 -6.080 7.769 1.00 94.69 273 SER A O 1
ATOM 2104 N N . GLU A 1 274 ? 19.446 -7.523 9.296 1.00 96.94 274 GLU A N 1
ATOM 2105 C CA . GLU A 1 274 ? 18.138 -7.871 9.835 1.00 96.94 274 GLU A CA 1
ATOM 2106 C C . GLU A 1 274 ? 17.551 -6.661 10.587 1.00 96.94 274 GLU A C 1
ATOM 2108 O O . GLU A 1 274 ? 18.243 -6.042 11.395 1.00 96.94 274 GLU A O 1
ATOM 2113 N N . VAL A 1 275 ? 16.292 -6.320 10.313 1.00 98.12 275 VAL A N 1
ATOM 2114 C CA . VAL A 1 275 ? 15.596 -5.151 10.872 1.00 98.12 275 VAL A CA 1
ATOM 2115 C C . VAL A 1 275 ? 14.638 -5.607 11.961 1.00 98.12 275 VAL A C 1
ATOM 2117 O O . VAL A 1 275 ? 13.886 -6.565 11.767 1.00 98.12 275 VAL A O 1
ATOM 2120 N N . LYS A 1 276 ? 14.607 -4.897 13.093 1.00 97.94 276 LYS A N 1
ATOM 2121 C CA . LYS A 1 276 ? 13.590 -5.109 14.132 1.00 97.94 276 LYS A CA 1
ATOM 2122 C C . LYS A 1 276 ? 12.256 -4.505 13.705 1.00 97.94 276 LYS A C 1
ATOM 2124 O O . LYS A 1 276 ? 12.144 -3.302 13.487 1.00 97.94 276 LYS A O 1
ATOM 2129 N N . ILE A 1 277 ? 11.230 -5.345 13.610 1.00 97.69 277 ILE A N 1
ATOM 2130 C CA . ILE A 1 277 ? 9.918 -4.969 13.086 1.00 97.69 277 ILE A CA 1
ATOM 2131 C C . ILE A 1 277 ? 8.970 -4.662 14.250 1.00 97.69 277 ILE A C 1
ATOM 2133 O O . ILE A 1 277 ? 8.670 -5.566 15.042 1.00 97.69 277 ILE A O 1
ATOM 2137 N N . PRO A 1 278 ? 8.467 -3.418 14.364 1.00 95.81 278 PRO A N 1
ATOM 2138 C CA . PRO A 1 278 ? 7.542 -3.045 15.426 1.00 95.81 278 PRO A CA 1
ATOM 2139 C C . PRO A 1 278 ? 6.258 -3.888 15.365 1.00 95.81 278 PRO A C 1
ATOM 2141 O O . PRO A 1 278 ? 5.837 -4.291 14.277 1.00 95.81 278 PRO A O 1
ATOM 2144 N N . PRO A 1 279 ? 5.617 -4.164 16.513 1.00 94.81 279 PRO A N 1
ATOM 2145 C CA . PRO A 1 279 ? 4.404 -4.972 16.567 1.00 94.81 279 PRO A CA 1
ATOM 2146 C C . PRO A 1 279 ? 3.220 -4.289 15.871 1.00 94.81 279 PRO A C 1
ATOM 2148 O O . PRO A 1 279 ? 3.175 -3.061 15.720 1.00 94.81 279 PRO A O 1
ATOM 2151 N N . MET A 1 280 ? 2.238 -5.102 15.464 1.00 93.50 280 MET A N 1
ATOM 2152 C CA . MET A 1 280 ? 0.993 -4.628 14.838 1.00 93.50 280 MET A CA 1
ATOM 2153 C C . MET A 1 280 ? 0.149 -3.767 15.793 1.00 93.50 280 MET A C 1
ATOM 2155 O O . MET A 1 280 ? -0.605 -2.908 15.340 1.00 93.50 280 MET A O 1
ATOM 2159 N N . ASP A 1 281 ? 0.320 -3.924 17.110 1.00 91.62 281 ASP A N 1
ATOM 2160 C CA . ASP A 1 281 ? -0.361 -3.135 18.139 1.00 91.62 281 ASP A CA 1
ATOM 2161 C C . ASP A 1 281 ? -0.066 -1.641 18.028 1.00 91.62 281 ASP A C 1
ATOM 2163 O O . ASP A 1 281 ? 1.093 -1.218 18.014 1.00 91.62 281 ASP A O 1
ATOM 2167 N N . VAL A 1 282 ? -1.121 -0.825 17.949 1.00 87.06 282 VAL A N 1
ATOM 2168 C CA . VAL A 1 282 ? -1.011 0.639 17.937 1.00 87.06 282 VAL A CA 1
ATOM 2169 C C . VAL A 1 282 ? -0.698 1.119 19.350 1.00 87.06 282 VAL A C 1
ATOM 2171 O O . VAL A 1 282 ? -1.492 0.907 20.263 1.00 87.06 282 VAL A O 1
ATOM 2174 N N . VAL A 1 283 ? 0.460 1.761 19.528 1.00 84.06 283 VAL A N 1
ATOM 2175 C CA . VAL A 1 283 ? 0.927 2.240 20.843 1.00 84.06 283 VAL A CA 1
ATOM 2176 C C . VAL A 1 283 ? 0.883 3.759 20.941 1.00 84.06 283 VAL A C 1
ATOM 2178 O O . VAL A 1 283 ? 0.313 4.315 21.877 1.00 84.06 283 VAL A O 1
ATOM 2181 N N . TYR A 1 284 ? 1.494 4.450 19.977 1.00 81.88 284 TYR A N 1
ATOM 2182 C CA . TYR A 1 284 ? 1.648 5.900 20.038 1.00 81.88 284 TYR A CA 1
ATOM 2183 C C . TYR A 1 284 ? 0.296 6.611 20.013 1.00 81.88 284 TYR A C 1
ATOM 2185 O O . TYR A 1 284 ? -0.527 6.314 19.152 1.00 81.88 284 TYR A O 1
ATOM 2193 N N . ALA A 1 285 ? 0.097 7.559 20.936 1.00 76.56 285 ALA A N 1
ATOM 2194 C CA . ALA A 1 285 ? -1.120 8.362 21.099 1.00 76.56 285 ALA A CA 1
ATOM 2195 C C . ALA A 1 285 ? -2.420 7.553 21.277 1.00 76.56 285 ALA A C 1
ATOM 2197 O O . ALA A 1 285 ? -3.508 8.112 21.125 1.00 76.56 285 ALA A O 1
ATOM 2198 N N . ARG A 1 286 ? -2.338 6.245 21.561 1.00 83.88 286 ARG A N 1
ATOM 2199 C CA . ARG A 1 286 ? -3.525 5.414 21.763 1.00 83.88 286 ARG A CA 1
ATOM 2200 C C . ARG A 1 286 ? -4.164 5.768 23.109 1.00 83.88 286 ARG A C 1
ATOM 2202 O O . ARG A 1 286 ? -3.466 5.732 24.127 1.00 83.88 286 ARG A O 1
ATOM 2209 N N . PRO A 1 287 ? -5.464 6.103 23.142 1.00 76.12 287 PRO A N 1
ATOM 2210 C CA . PRO A 1 287 ? -6.153 6.332 24.399 1.00 76.12 287 PRO A CA 1
ATOM 2211 C C . PRO A 1 287 ? -6.175 5.040 25.228 1.00 76.12 287 PRO A C 1
ATOM 2213 O O . PRO A 1 287 ? -6.237 3.937 24.687 1.00 76.12 287 PRO A O 1
ATOM 2216 N N . ASN A 1 288 ? -6.140 5.188 26.552 1.00 85.12 288 ASN A N 1
ATOM 2217 C CA . ASN A 1 288 ? -6.374 4.110 27.522 1.00 85.12 288 ASN A CA 1
ATOM 2218 C C . ASN A 1 288 ? -5.304 3.004 27.624 1.00 85.12 288 ASN A C 1
ATOM 2220 O O . ASN A 1 288 ? -5.574 1.989 28.259 1.00 85.12 288 ASN A O 1
ATOM 2224 N N . LEU A 1 289 ? -4.095 3.185 27.077 1.00 86.81 289 LEU A N 1
ATOM 2225 C CA . LEU A 1 289 ? -2.969 2.300 27.405 1.00 86.81 289 LEU A CA 1
ATOM 2226 C C . LEU A 1 289 ? -2.304 2.710 28.725 1.00 86.81 289 LEU A C 1
ATOM 2228 O O . LEU A 1 289 ? -1.980 3.880 28.942 1.00 86.81 289 LEU A O 1
ATOM 2232 N N . THR A 1 290 ? -2.046 1.730 29.584 1.00 91.44 290 THR A N 1
ATOM 2233 C CA . THR A 1 290 ? -1.207 1.893 30.776 1.00 91.44 290 THR A CA 1
ATOM 2234 C C . THR A 1 290 ? 0.271 2.008 30.397 1.00 91.44 290 THR A C 1
ATOM 2236 O O . THR A 1 290 ? 0.712 1.546 29.341 1.00 91.44 290 THR A O 1
ATOM 2239 N N . TRP A 1 291 ? 1.081 2.608 31.273 1.00 89.44 291 TRP A N 1
ATOM 2240 C CA . TRP A 1 291 ? 2.525 2.708 31.044 1.00 89.44 291 TRP A CA 1
ATOM 2241 C C . TRP A 1 291 ? 3.206 1.339 30.986 1.00 89.44 291 TRP A C 1
ATOM 2243 O O . TRP A 1 291 ? 4.181 1.168 30.254 1.00 89.44 291 TRP A O 1
ATOM 2253 N N . GLU A 1 292 ? 2.702 0.364 31.737 1.00 92.88 292 GLU A N 1
ATOM 2254 C CA . GLU A 1 292 ? 3.172 -1.017 31.736 1.00 92.88 292 GLU A CA 1
ATOM 2255 C C . GLU A 1 292 ? 2.906 -1.700 30.390 1.00 92.88 292 GLU A C 1
ATOM 2257 O O . GLU A 1 292 ? 3.809 -2.340 29.845 1.00 92.88 292 GLU A O 1
ATOM 2262 N N . GLU A 1 293 ? 1.713 -1.517 29.815 1.00 92.00 293 GLU A N 1
ATOM 2263 C CA . GLU A 1 293 ? 1.378 -2.022 28.478 1.00 92.00 293 GLU A CA 1
ATOM 2264 C C . GLU A 1 293 ? 2.256 -1.373 27.411 1.00 92.00 293 GLU A C 1
ATOM 2266 O O . GLU A 1 293 ? 2.869 -2.084 26.615 1.00 92.00 293 GLU A O 1
ATOM 2271 N N . VAL A 1 294 ? 2.398 -0.041 27.437 1.00 91.12 294 VAL A N 1
ATOM 2272 C CA . VAL A 1 294 ? 3.288 0.683 26.516 1.00 91.12 294 VAL A CA 1
ATOM 2273 C C . VAL A 1 294 ? 4.704 0.121 26.603 1.00 91.12 294 VAL A C 1
ATOM 2275 O O . VAL A 1 294 ? 5.256 -0.285 25.583 1.00 91.12 294 VAL A O 1
ATOM 2278 N N . ARG A 1 295 ? 5.279 0.020 27.810 1.00 90.75 295 ARG A N 1
ATOM 2279 C CA . ARG A 1 295 ? 6.627 -0.536 28.011 1.00 90.75 295 ARG A CA 1
ATOM 2280 C C . ARG A 1 295 ? 6.747 -1.949 27.464 1.00 90.75 295 ARG A C 1
ATOM 2282 O O . ARG A 1 295 ? 7.729 -2.240 26.792 1.00 90.75 295 ARG A O 1
ATOM 2289 N N . SER A 1 296 ? 5.758 -2.801 27.726 1.00 92.25 296 SER A N 1
ATOM 2290 C CA . SER A 1 296 ? 5.762 -4.185 27.256 1.00 92.25 296 SER A CA 1
ATOM 2291 C C . SER A 1 296 ? 5.743 -4.278 25.729 1.00 92.25 296 SER A C 1
ATOM 2293 O O . SER A 1 296 ? 6.504 -5.063 25.167 1.00 92.25 296 SER A O 1
ATOM 2295 N N . ILE A 1 297 ? 4.923 -3.463 25.055 1.00 90.75 297 ILE A N 1
ATOM 2296 C CA . ILE A 1 297 ? 4.809 -3.466 23.590 1.00 90.75 297 ILE A CA 1
ATOM 2297 C C . ILE A 1 297 ? 6.051 -2.832 22.943 1.00 90.75 297 ILE A C 1
ATOM 2299 O O . ILE A 1 297 ? 6.532 -3.309 21.918 1.00 90.75 297 ILE A O 1
ATOM 2303 N N . THR A 1 298 ? 6.616 -1.783 23.551 1.00 91.12 298 THR A N 1
ATOM 2304 C CA . THR A 1 298 ? 7.822 -1.093 23.045 1.00 91.12 298 THR A CA 1
ATOM 2305 C C . THR A 1 298 ? 9.142 -1.787 23.393 1.00 91.12 298 THR A C 1
ATOM 2307 O O . THR A 1 298 ? 10.209 -1.288 23.043 1.00 91.12 298 THR A O 1
ATOM 2310 N N . ASP A 1 299 ? 9.091 -2.930 24.076 1.00 94.62 299 ASP A N 1
ATOM 2311 C CA . ASP A 1 299 ? 10.262 -3.740 24.394 1.00 94.62 299 ASP A CA 1
ATOM 2312 C C . ASP A 1 299 ? 10.806 -4.411 23.124 1.00 94.62 299 ASP A C 1
ATOM 2314 O O . ASP A 1 299 ? 10.353 -5.479 22.701 1.00 94.62 299 ASP A O 1
ATOM 2318 N N . THR A 1 300 ? 11.802 -3.769 22.512 1.00 95.50 300 THR A N 1
ATOM 2319 C CA . THR A 1 300 ? 12.396 -4.186 21.234 1.00 95.50 300 THR A CA 1
ATOM 2320 C C . THR A 1 300 ? 13.062 -5.560 21.288 1.00 95.50 300 THR A C 1
ATOM 2322 O O . THR A 1 300 ? 13.267 -6.184 20.245 1.00 95.50 300 THR A O 1
ATOM 2325 N N . THR A 1 301 ? 13.353 -6.085 22.485 1.00 96.38 301 THR A N 1
ATOM 2326 C CA . THR A 1 301 ? 13.885 -7.446 22.648 1.00 96.38 301 THR A CA 1
ATOM 2327 C C . THR A 1 301 ? 12.862 -8.518 22.267 1.00 96.38 301 THR A C 1
ATOM 2329 O O . THR A 1 301 ? 13.245 -9.612 21.856 1.00 96.38 301 THR A O 1
ATOM 2332 N N . LYS A 1 302 ? 11.565 -8.186 22.332 1.00 95.19 302 LYS A N 1
ATOM 2333 C CA . LYS A 1 302 ? 10.446 -9.062 21.953 1.00 95.19 302 LYS A CA 1
ATOM 2334 C C . LYS A 1 302 ? 10.012 -8.888 20.501 1.00 95.19 302 LYS A C 1
ATOM 2336 O O . LYS A 1 302 ? 9.199 -9.670 20.010 1.00 95.19 302 LYS A O 1
ATOM 2341 N N . TRP A 1 303 ? 10.514 -7.859 19.819 1.00 97.19 303 TRP A N 1
ATOM 2342 C CA . TRP A 1 303 ? 10.142 -7.588 18.437 1.00 97.19 303 TRP A CA 1
ATOM 2343 C C . TRP A 1 303 ? 10.730 -8.649 17.515 1.00 97.19 303 TRP A C 1
ATOM 2345 O O . TRP A 1 303 ? 11.890 -9.065 17.657 1.00 97.19 303 TRP A O 1
ATOM 2355 N N . ARG A 1 304 ? 9.914 -9.059 16.542 1.00 98.00 304 ARG A N 1
ATOM 2356 C CA . ARG A 1 304 ? 10.351 -9.943 15.464 1.00 98.00 304 ARG A CA 1
ATOM 2357 C C . ARG A 1 304 ? 11.357 -9.223 14.580 1.00 98.00 304 ARG A C 1
ATOM 2359 O O . ARG A 1 304 ? 11.362 -7.996 14.503 1.00 98.00 304 ARG A O 1
ATOM 2366 N N . SER A 1 305 ? 12.194 -9.999 13.916 1.00 98.12 305 SER A N 1
ATOM 2367 C CA . SER A 1 305 ? 13.166 -9.478 12.972 1.00 98.12 305 SER A CA 1
ATOM 2368 C C . SER A 1 305 ? 12.886 -10.014 11.567 1.00 98.12 305 SER A C 1
ATOM 2370 O O . SER A 1 305 ? 12.341 -11.110 11.428 1.00 98.12 305 SER A O 1
ATOM 2372 N N . ALA A 1 306 ? 13.244 -9.246 10.541 1.00 98.50 306 ALA A N 1
ATOM 2373 C CA . ALA A 1 306 ? 13.204 -9.688 9.149 1.00 98.50 306 ALA A CA 1
ATOM 2374 C C . ALA A 1 306 ? 14.239 -8.939 8.298 1.00 98.50 306 ALA A C 1
ATOM 2376 O O . ALA A 1 306 ? 14.589 -7.796 8.593 1.00 98.50 306 ALA A O 1
ATOM 2377 N N . TYR A 1 307 ? 14.689 -9.549 7.204 1.00 98.38 307 TYR A N 1
ATOM 2378 C CA . TYR A 1 307 ? 15.426 -8.852 6.152 1.00 98.38 307 TYR A CA 1
ATOM 2379 C C . TYR A 1 307 ? 14.450 -8.065 5.282 1.00 98.38 307 TYR A C 1
ATOM 2381 O O . TYR A 1 307 ? 13.487 -8.623 4.756 1.00 98.38 307 TYR A O 1
ATOM 2389 N N . VAL A 1 308 ? 14.695 -6.769 5.115 1.00 98.12 308 VAL A N 1
ATOM 2390 C CA . VAL A 1 308 ? 13.775 -5.864 4.418 1.00 98.12 308 VAL A CA 1
ATOM 2391 C C . VAL A 1 308 ? 14.460 -5.302 3.180 1.00 98.12 308 VAL A C 1
ATOM 2393 O O . VAL A 1 308 ? 15.455 -4.596 3.292 1.00 98.12 308 VAL A O 1
ATOM 2396 N N . LEU A 1 309 ? 13.906 -5.580 2.000 1.00 97.00 309 LEU A N 1
ATOM 2397 C CA . LEU A 1 309 ? 14.380 -5.050 0.722 1.00 97.00 309 LEU A CA 1
ATOM 2398 C C . LEU A 1 309 ? 13.366 -4.041 0.164 1.00 97.00 309 LEU A C 1
ATOM 2400 O O . LEU A 1 309 ? 12.397 -4.438 -0.491 1.00 97.00 309 LEU A O 1
ATOM 2404 N N . PRO A 1 310 ? 13.541 -2.733 0.403 1.00 96.06 310 PRO A N 1
ATOM 2405 C CA . PRO A 1 310 ? 12.662 -1.731 -0.180 1.00 96.06 310 PRO A CA 1
ATOM 2406 C C . PRO A 1 310 ? 13.060 -1.414 -1.628 1.00 96.06 310 PRO A C 1
ATOM 2408 O O . PRO A 1 310 ? 14.167 -0.967 -1.912 1.00 96.06 310 PRO A O 1
ATOM 2411 N N . LEU A 1 311 ? 12.118 -1.575 -2.553 1.00 95.94 311 LEU A N 1
ATOM 2412 C CA . LEU A 1 311 ? 12.193 -1.035 -3.906 1.00 95.94 311 LEU A CA 1
ATOM 2413 C C . LEU A 1 311 ? 11.559 0.354 -3.910 1.00 95.94 311 LEU A C 1
ATOM 2415 O O . LEU A 1 311 ? 10.382 0.513 -3.574 1.00 95.94 311 LEU A O 1
ATOM 2419 N N . MET A 1 312 ? 12.347 1.363 -4.267 1.00 94.00 312 MET A N 1
ATOM 2420 C CA . MET A 1 312 ? 11.971 2.773 -4.160 1.00 94.00 312 MET A CA 1
ATOM 2421 C C . MET A 1 312 ? 12.492 3.536 -5.367 1.00 94.00 312 MET A C 1
ATOM 2423 O O . MET A 1 312 ? 13.533 3.185 -5.913 1.00 94.00 312 MET A O 1
ATOM 2427 N N . VAL A 1 313 ? 11.780 4.584 -5.773 1.00 92.94 313 VAL A N 1
ATOM 2428 C CA . VAL A 1 313 ? 12.318 5.524 -6.763 1.00 92.94 313 VAL A CA 1
ATOM 2429 C C . VAL A 1 313 ? 13.423 6.381 -6.143 1.00 92.94 313 VAL A C 1
ATOM 2431 O O . VAL A 1 313 ? 13.432 6.606 -4.927 1.00 92.94 313 VAL A O 1
ATOM 2434 N N . ASP A 1 314 ? 14.347 6.829 -6.990 1.00 87.88 314 ASP A N 1
ATOM 2435 C CA . ASP A 1 314 ? 15.537 7.577 -6.585 1.00 87.88 314 ASP A CA 1
ATOM 2436 C C . ASP A 1 314 ? 15.187 8.906 -5.886 1.00 87.88 314 ASP A C 1
ATOM 2438 O O . ASP A 1 314 ? 14.104 9.466 -6.076 1.00 87.88 314 ASP A O 1
ATOM 2442 N N . GLN A 1 315 ? 16.114 9.418 -5.077 1.00 88.00 315 GLN A N 1
ATOM 2443 C CA . GLN A 1 315 ? 15.961 10.646 -4.292 1.00 88.00 315 GLN A CA 1
ATOM 2444 C C . GLN A 1 315 ? 15.735 11.894 -5.148 1.00 88.00 315 GLN A C 1
ATOM 2446 O O . GLN A 1 315 ? 15.094 12.839 -4.690 1.00 88.00 315 GLN A O 1
ATOM 2451 N N . ASP A 1 316 ? 16.227 11.879 -6.387 1.00 88.94 316 ASP A N 1
ATOM 2452 C CA . ASP A 1 316 ? 16.128 13.004 -7.318 1.00 88.94 316 ASP A CA 1
ATOM 2453 C C . ASP A 1 316 ? 14.748 13.102 -7.990 1.00 88.94 316 ASP A C 1
ATOM 2455 O O . ASP A 1 316 ? 14.434 14.094 -8.653 1.00 88.94 316 ASP A O 1
ATOM 2459 N N . ILE A 1 317 ? 13.888 12.094 -7.806 1.00 89.44 317 ILE A N 1
ATOM 2460 C CA . ILE A 1 317 ? 12.537 12.077 -8.362 1.00 89.44 317 ILE A CA 1
ATOM 2461 C C . ILE A 1 317 ? 11.567 12.709 -7.365 1.00 89.44 317 ILE A C 1
ATOM 2463 O O . ILE A 1 317 ? 11.403 12.262 -6.229 1.00 89.44 317 ILE A O 1
ATOM 2467 N N . ALA A 1 318 ? 10.877 13.759 -7.811 1.00 88.75 318 ALA A N 1
ATOM 2468 C CA . ALA A 1 318 ? 9.889 14.451 -6.997 1.00 88.75 318 ALA A CA 1
ATOM 2469 C C . ALA A 1 318 ? 8.692 13.546 -6.658 1.00 88.75 318 ALA A C 1
ATOM 2471 O O . ALA A 1 318 ? 8.162 12.829 -7.508 1.00 88.75 318 ALA A O 1
ATOM 2472 N N . GLU A 1 319 ? 8.213 13.638 -5.416 1.00 90.62 319 GLU A N 1
ATOM 2473 C CA . GLU A 1 319 ? 6.994 12.948 -5.000 1.00 90.62 319 GLU A CA 1
ATOM 2474 C C . GLU A 1 319 ? 5.788 13.466 -5.799 1.00 90.62 319 GLU A C 1
ATOM 2476 O O . GLU A 1 319 ? 5.532 14.671 -5.888 1.00 90.62 319 GLU A O 1
ATOM 2481 N N . MET A 1 320 ? 5.025 12.536 -6.373 1.00 90.38 320 MET A N 1
ATOM 2482 C CA . MET A 1 320 ? 3.789 12.854 -7.075 1.00 90.38 320 MET A CA 1
ATOM 2483 C C . MET A 1 320 ? 2.725 13.351 -6.091 1.00 90.38 320 MET A C 1
ATOM 2485 O O . MET A 1 320 ? 2.561 12.810 -4.999 1.00 90.38 320 MET A O 1
ATOM 2489 N N . SER A 1 321 ? 1.951 14.362 -6.489 1.00 89.31 321 SER A N 1
ATOM 2490 C CA . SER A 1 321 ? 0.839 14.847 -5.665 1.00 89.31 321 SER A CA 1
ATOM 2491 C C . SER A 1 321 ? -0.210 13.738 -5.440 1.00 89.31 321 SER A C 1
ATOM 2493 O O . SER A 1 321 ? -0.594 13.089 -6.415 1.00 89.31 321 SER A O 1
ATOM 2495 N N . PRO A 1 322 ? -0.755 13.558 -4.216 1.00 82.56 322 PRO A N 1
ATOM 2496 C CA . PRO A 1 322 ? -1.713 12.487 -3.896 1.00 82.56 322 PRO A CA 1
ATOM 2497 C C . PRO A 1 322 ? -2.976 12.429 -4.771 1.00 82.56 322 PRO A C 1
ATOM 2499 O O . PRO A 1 322 ? -3.631 11.397 -4.842 1.00 82.56 322 PRO A O 1
ATOM 2502 N N . LEU A 1 323 ? -3.336 13.536 -5.430 1.00 83.94 323 LEU A N 1
ATOM 2503 C CA . LEU A 1 323 ? -4.510 13.656 -6.305 1.00 83.94 323 LEU A CA 1
ATOM 2504 C C . LEU A 1 323 ? -4.130 14.040 -7.744 1.00 83.94 323 LEU A C 1
ATOM 2506 O O . LEU A 1 323 ? -4.890 14.734 -8.434 1.00 83.94 323 LEU A O 1
ATOM 2510 N N . GLU A 1 324 ? -2.928 13.659 -8.177 1.00 89.75 324 GLU A N 1
ATOM 2511 C CA . GLU A 1 324 ? -2.463 13.882 -9.541 1.00 89.75 324 GLU A CA 1
ATOM 2512 C C . GLU A 1 324 ? -3.324 13.105 -10.552 1.00 89.75 324 GLU A C 1
ATOM 2514 O O . GLU A 1 324 ? -3.662 11.940 -10.365 1.00 89.75 324 GLU A O 1
ATOM 2519 N N . GLN A 1 325 ? -3.711 13.785 -11.631 1.00 86.56 325 GLN A N 1
ATOM 2520 C CA . GLN A 1 325 ? -4.536 13.237 -12.717 1.00 86.56 325 GLN A CA 1
ATOM 2521 C C . GLN A 1 325 ? -3.995 13.607 -14.100 1.00 86.56 325 GLN A C 1
ATOM 2523 O O . GLN A 1 325 ? -4.668 13.418 -15.113 1.00 86.56 325 GLN A O 1
ATOM 2528 N N . LYS A 1 326 ? -2.800 14.192 -14.181 1.00 87.94 326 LYS A N 1
ATOM 2529 C CA . LYS A 1 326 ? -2.114 14.404 -15.449 1.00 87.94 326 LYS A CA 1
ATOM 2530 C C . LYS A 1 326 ? -1.461 13.097 -15.859 1.00 87.94 326 LYS A C 1
ATOM 2532 O O . LYS A 1 326 ? -0.475 12.684 -15.258 1.00 87.94 326 LYS A O 1
ATOM 2537 N N . GLU A 1 327 ? -1.972 12.501 -16.929 1.00 87.88 327 GLU A N 1
ATOM 2538 C CA . GLU A 1 327 ? -1.458 11.249 -17.492 1.00 87.88 327 GLU A CA 1
ATOM 2539 C C . GLU A 1 327 ? 0.057 11.257 -17.652 1.00 87.88 327 GLU A C 1
ATOM 2541 O O . GLU A 1 327 ? 0.711 10.342 -17.177 1.00 87.88 327 GLU A O 1
ATOM 2546 N N . LYS A 1 328 ? 0.634 12.321 -18.224 1.00 90.50 328 LYS A N 1
ATOM 2547 C CA . LYS A 1 328 ? 2.090 12.421 -18.395 1.00 90.50 328 LYS A CA 1
ATOM 2548 C C . LYS A 1 328 ? 2.856 12.289 -17.074 1.00 90.50 328 LYS A C 1
ATOM 2550 O O . LYS A 1 328 ? 3.884 11.631 -17.040 1.00 90.50 328 LYS A O 1
ATOM 2555 N N . VAL A 1 329 ? 2.350 12.879 -15.990 1.00 92.19 329 VAL A N 1
ATOM 2556 C CA . VAL A 1 329 ? 2.998 12.802 -14.670 1.00 92.19 329 VAL A CA 1
ATOM 2557 C C . VAL A 1 329 ? 2.859 11.394 -14.091 1.00 92.19 329 VAL A C 1
ATOM 2559 O O . VAL A 1 329 ? 3.828 10.837 -13.587 1.00 92.19 329 VAL A O 1
ATOM 2562 N N . VAL A 1 330 ? 1.676 10.787 -14.216 1.00 91.88 330 VAL A N 1
ATOM 2563 C CA . VAL A 1 330 ? 1.424 9.429 -13.713 1.00 91.88 330 VAL A CA 1
ATOM 2564 C C . VAL A 1 330 ? 2.218 8.379 -14.492 1.00 91.88 330 VAL A C 1
ATOM 2566 O O . VAL A 1 330 ? 2.845 7.514 -13.889 1.00 91.88 330 VAL A O 1
ATOM 2569 N N . VAL A 1 331 ? 2.242 8.472 -15.824 1.00 92.88 331 VAL A N 1
ATOM 2570 C CA . VAL A 1 331 ? 3.041 7.601 -16.699 1.00 92.88 331 VAL A CA 1
ATOM 2571 C C . VAL A 1 331 ? 4.527 7.749 -16.395 1.00 92.88 331 VAL A C 1
ATOM 2573 O O . VAL A 1 331 ? 5.210 6.733 -16.305 1.00 92.88 331 VAL A O 1
ATOM 2576 N N . GLN A 1 332 ? 5.020 8.972 -16.169 1.00 94.31 332 GLN A N 1
ATOM 2577 C CA . GLN A 1 332 ? 6.409 9.164 -15.759 1.00 94.31 332 GLN A CA 1
ATOM 2578 C C . GLN A 1 332 ? 6.698 8.464 -14.425 1.00 94.31 332 GLN A C 1
ATOM 2580 O O . GLN A 1 332 ? 7.617 7.660 -14.364 1.00 94.31 332 GLN A O 1
ATOM 2585 N N . GLY A 1 333 ? 5.851 8.635 -13.404 1.00 94.31 333 GLY A N 1
ATOM 2586 C CA . GLY A 1 333 ? 6.031 7.928 -12.129 1.00 94.31 333 GLY A CA 1
ATOM 2587 C C . GLY A 1 333 ? 5.989 6.396 -12.259 1.00 94.31 333 GLY A C 1
ATOM 2588 O O . GLY A 1 333 ? 6.697 5.683 -11.548 1.00 94.31 333 GLY A O 1
ATOM 2589 N N . ILE A 1 334 ? 5.197 5.865 -13.197 1.00 94.69 334 ILE A N 1
ATOM 2590 C CA . ILE A 1 334 ? 5.184 4.430 -13.524 1.00 94.69 334 ILE A CA 1
ATOM 2591 C C . ILE A 1 334 ? 6.511 3.995 -14.155 1.00 94.69 334 ILE A C 1
ATOM 2593 O O . ILE A 1 334 ? 7.026 2.941 -13.774 1.00 94.69 334 ILE A O 1
ATOM 2597 N N . ARG A 1 335 ? 7.058 4.781 -15.093 1.00 95.44 335 ARG A N 1
ATOM 2598 C CA . ARG A 1 335 ? 8.366 4.529 -15.720 1.00 95.44 335 ARG A CA 1
ATOM 2599 C C . ARG A 1 335 ? 9.474 4.554 -14.679 1.00 95.44 335 ARG A C 1
ATOM 2601 O O . ARG A 1 335 ? 10.204 3.577 -14.571 1.00 95.44 335 ARG A O 1
ATOM 2608 N N . ASP A 1 336 ? 9.512 5.587 -13.850 1.00 95.88 336 ASP A N 1
ATOM 2609 C CA . ASP A 1 336 ? 10.490 5.743 -12.774 1.00 95.88 336 ASP A CA 1
ATOM 2610 C C . ASP A 1 336 ? 10.449 4.549 -11.810 1.00 95.88 336 ASP A C 1
ATOM 2612 O O . ASP A 1 336 ? 11.462 3.914 -11.514 1.00 95.88 336 ASP A O 1
ATOM 2616 N N . GLY A 1 337 ? 9.244 4.157 -11.384 1.00 96.00 337 GLY A N 1
ATOM 2617 C CA . GLY A 1 337 ? 9.058 2.974 -10.552 1.00 96.00 337 GLY A CA 1
ATOM 2618 C C . GLY A 1 337 ? 9.398 1.667 -11.272 1.00 96.00 337 GLY A C 1
ATOM 2619 O O . GLY A 1 337 ? 9.743 0.680 -10.621 1.00 96.00 337 GLY A O 1
ATOM 2620 N N . PHE A 1 338 ? 9.229 1.574 -12.591 1.00 96.88 338 PHE A N 1
ATOM 2621 C CA . PHE A 1 338 ? 9.669 0.412 -13.364 1.00 96.88 338 PHE A CA 1
ATOM 2622 C C . PHE A 1 338 ? 11.193 0.339 -13.420 1.00 96.88 338 PHE A C 1
ATOM 2624 O O . PHE A 1 338 ? 11.722 -0.722 -13.107 1.00 96.88 338 PHE A O 1
ATOM 2631 N N . VAL A 1 339 ? 11.868 1.443 -13.749 1.00 96.88 339 VAL A N 1
ATOM 2632 C CA . VAL A 1 339 ? 13.333 1.543 -13.806 1.00 96.88 339 VAL A CA 1
ATOM 2633 C C . VAL A 1 339 ? 13.935 1.129 -12.471 1.00 96.88 339 VAL A C 1
ATOM 2635 O O . VAL A 1 339 ? 14.723 0.189 -12.437 1.00 96.88 339 VAL A O 1
ATOM 2638 N N . ALA A 1 340 ? 13.476 1.727 -11.369 1.00 96.38 340 ALA A N 1
ATOM 2639 C CA . ALA A 1 340 ? 13.955 1.401 -10.028 1.00 96.38 340 ALA A CA 1
ATOM 2640 C C . ALA A 1 340 ? 13.827 -0.095 -9.700 1.00 96.38 340 ALA A C 1
ATOM 2642 O O . ALA A 1 340 ? 14.764 -0.724 -9.215 1.00 96.38 340 ALA A O 1
ATOM 2643 N N . GLY A 1 341 ? 12.670 -0.691 -10.003 1.00 96.88 341 GLY A N 1
ATOM 2644 C CA . GLY A 1 341 ? 12.464 -2.116 -9.769 1.00 96.88 341 GLY A CA 1
ATOM 2645 C C . GLY A 1 341 ? 13.274 -3.005 -10.717 1.00 96.88 341 GLY A C 1
ATOM 2646 O O . GLY A 1 341 ? 13.738 -4.060 -10.305 1.00 96.88 341 GLY A O 1
ATOM 2647 N N . TYR A 1 342 ? 13.423 -2.625 -11.986 1.00 97.50 342 TYR A N 1
ATOM 2648 C CA . TYR A 1 342 ? 14.182 -3.401 -12.965 1.00 97.50 342 TYR A CA 1
ATOM 2649 C C . TYR A 1 342 ? 15.663 -3.424 -12.594 1.00 97.50 342 TYR A C 1
ATOM 2651 O O . TYR A 1 342 ? 16.240 -4.499 -12.479 1.00 97.50 342 TYR A O 1
ATOM 2659 N N . GLU A 1 343 ? 16.250 -2.258 -12.335 1.00 96.75 343 GLU A N 1
ATOM 2660 C CA . GLU A 1 343 ? 17.654 -2.119 -11.947 1.00 96.75 343 GLU A CA 1
ATOM 2661 C C . GLU A 1 343 ? 17.981 -2.895 -10.669 1.00 96.75 343 GLU A C 1
ATOM 2663 O O . GLU A 1 343 ? 18.975 -3.612 -10.631 1.00 96.75 343 GLU A O 1
ATOM 2668 N N . ALA A 1 344 ? 17.102 -2.849 -9.666 1.00 95.75 344 ALA A N 1
ATOM 2669 C CA . ALA A 1 344 ? 17.312 -3.562 -8.408 1.00 95.75 344 ALA A CA 1
ATOM 2670 C C . ALA A 1 344 ? 17.291 -5.098 -8.536 1.00 95.75 344 ALA A C 1
ATOM 2672 O O . ALA A 1 344 ? 17.812 -5.788 -7.664 1.00 95.75 344 ALA A O 1
ATOM 2673 N N . MET A 1 345 ? 16.663 -5.653 -9.580 1.00 97.06 345 MET A N 1
ATOM 2674 C CA . MET A 1 345 ? 16.412 -7.098 -9.690 1.00 97.06 345 MET A CA 1
ATOM 2675 C C . MET A 1 345 ? 17.018 -7.756 -10.935 1.00 97.06 345 MET A C 1
ATOM 2677 O O . MET A 1 345 ? 17.072 -8.986 -10.991 1.00 97.06 345 MET A O 1
ATOM 2681 N N . LYS A 1 346 ? 17.453 -6.989 -11.945 1.00 96.12 346 LYS A N 1
ATOM 2682 C CA . LYS A 1 346 ? 17.886 -7.533 -13.244 1.00 96.12 346 LYS A CA 1
ATOM 2683 C C . LYS A 1 346 ? 19.044 -8.525 -13.113 1.00 96.12 346 LYS A C 1
ATOM 2685 O O . LYS A 1 346 ? 18.998 -9.573 -13.750 1.00 96.12 346 LYS A O 1
ATOM 2690 N N . ASP A 1 347 ? 20.010 -8.253 -12.236 1.00 95.69 347 ASP A N 1
ATOM 2691 C CA . ASP A 1 347 ? 21.189 -9.106 -12.061 1.00 95.69 347 ASP A CA 1
ATOM 2692 C C . ASP A 1 347 ? 20.802 -10.441 -11.414 1.00 95.69 347 ASP A C 1
ATOM 2694 O O . ASP A 1 347 ? 21.154 -11.508 -11.917 1.00 95.69 347 ASP A O 1
ATOM 2698 N N . ALA A 1 348 ? 19.976 -10.395 -10.362 1.00 93.50 348 ALA A N 1
ATOM 2699 C CA . ALA A 1 348 ? 19.429 -11.588 -9.717 1.00 93.50 348 ALA A CA 1
ATOM 2700 C C . ALA A 1 348 ? 18.538 -12.411 -10.667 1.00 93.50 348 ALA A C 1
ATOM 2702 O O . ALA A 1 348 ? 18.493 -13.639 -10.585 1.00 93.50 348 ALA A O 1
ATOM 2703 N N . ALA A 1 349 ? 17.849 -11.749 -11.600 1.00 95.94 349 ALA A N 1
ATOM 2704 C CA . ALA A 1 349 ? 17.048 -12.397 -12.634 1.00 95.94 349 ALA A CA 1
ATOM 2705 C C . ALA A 1 349 ? 17.878 -12.935 -13.818 1.00 95.94 349 ALA A C 1
ATOM 2707 O O . ALA A 1 349 ? 17.325 -13.640 -14.670 1.00 95.94 349 ALA A O 1
ATOM 2708 N N . GLY A 1 350 ? 19.173 -12.604 -13.900 1.00 96.19 350 GLY A N 1
ATOM 2709 C CA . GLY A 1 350 ? 20.019 -12.893 -15.060 1.00 96.19 350 GLY A CA 1
ATOM 2710 C C . GLY A 1 350 ? 19.533 -12.199 -16.337 1.00 96.19 350 GLY A C 1
ATOM 2711 O O . GLY A 1 350 ? 19.638 -12.765 -17.427 1.00 96.19 350 GLY A O 1
ATOM 2712 N N . ALA A 1 351 ? 18.923 -11.020 -16.204 1.00 94.62 351 ALA A N 1
ATOM 2713 C CA . ALA A 1 351 ? 18.403 -10.240 -17.316 1.00 94.62 351 ALA A CA 1
ATOM 2714 C C . ALA A 1 351 ? 19.468 -9.280 -17.849 1.00 94.62 351 ALA A C 1
ATOM 2716 O O . ALA A 1 351 ? 20.070 -8.511 -17.102 1.00 94.62 351 ALA A O 1
ATOM 2717 N N . THR A 1 352 ? 19.658 -9.289 -19.165 1.00 94.75 352 THR A N 1
ATOM 2718 C CA . THR A 1 352 ? 20.544 -8.363 -19.869 1.00 94.75 352 THR A CA 1
ATOM 2719 C C . THR A 1 352 ? 19.745 -7.556 -20.883 1.00 94.75 352 THR A C 1
ATOM 2721 O O . THR A 1 352 ? 18.785 -8.045 -21.483 1.00 94.75 352 THR A O 1
ATOM 2724 N N . LEU A 1 353 ? 20.126 -6.292 -21.048 1.00 93.00 353 LEU A N 1
ATOM 2725 C CA . LEU A 1 353 ? 19.595 -5.440 -22.106 1.00 93.00 353 LEU A CA 1
ATOM 2726 C C . LEU A 1 353 ? 20.513 -5.515 -23.333 1.00 93.00 353 LEU A C 1
ATOM 2728 O O . LEU A 1 353 ? 21.705 -5.781 -23.173 1.00 93.00 353 LEU A O 1
ATOM 2732 N N . PRO A 1 354 ? 19.980 -5.295 -24.549 1.00 94.31 354 PRO A N 1
ATOM 2733 C CA . PRO A 1 354 ? 20.802 -5.109 -25.740 1.00 94.31 354 PRO A CA 1
ATOM 2734 C C . PRO A 1 354 ? 21.850 -4.005 -25.551 1.00 94.31 354 PRO A C 1
ATOM 2736 O O . PRO A 1 354 ? 21.609 -3.038 -24.825 1.00 94.31 354 PRO A O 1
ATOM 2739 N N . ASP A 1 355 ? 22.977 -4.118 -26.255 1.00 93.44 355 ASP A N 1
ATOM 2740 C CA . ASP A 1 355 ? 24.043 -3.115 -26.207 1.00 93.44 355 ASP A CA 1
ATOM 2741 C C . ASP A 1 355 ? 23.498 -1.709 -26.500 1.00 93.44 355 ASP A C 1
ATOM 2743 O O . ASP A 1 355 ? 22.829 -1.473 -27.508 1.00 93.44 355 ASP A O 1
ATOM 2747 N N . GLY A 1 356 ? 23.783 -0.773 -25.593 1.00 93.81 356 GLY A N 1
ATOM 2748 C CA . GLY A 1 356 ? 23.343 0.620 -25.683 1.00 93.81 356 GLY A CA 1
ATOM 2749 C C . GLY A 1 356 ? 21.908 0.896 -25.221 1.00 93.81 356 GLY A C 1
ATOM 2750 O O . GLY A 1 356 ? 21.543 2.064 -25.144 1.00 93.81 356 GLY A O 1
ATOM 2751 N N . MET A 1 357 ? 21.107 -0.123 -24.883 1.00 96.38 357 MET A N 1
ATOM 2752 C CA . MET A 1 357 ? 19.768 0.067 -24.314 1.00 96.38 357 MET A CA 1
ATOM 2753 C C . MET A 1 357 ? 19.839 0.203 -22.789 1.00 96.38 357 MET A C 1
ATOM 2755 O O . MET A 1 357 ? 20.359 -0.670 -22.093 1.00 96.38 357 MET A O 1
ATOM 2759 N N . THR A 1 358 ? 19.262 1.278 -22.259 1.00 97.06 358 THR A N 1
ATOM 2760 C CA . THR A 1 358 ? 19.107 1.501 -20.818 1.00 97.06 358 THR A CA 1
ATOM 2761 C C . THR A 1 358 ? 17.760 0.978 -20.311 1.00 97.06 358 THR A C 1
ATOM 2763 O O . THR A 1 358 ? 16.829 0.719 -21.079 1.00 97.06 358 THR A O 1
ATOM 2766 N N . SER A 1 359 ? 17.609 0.838 -18.993 1.00 96.31 359 SER A N 1
ATOM 2767 C CA . SER A 1 359 ? 16.306 0.532 -18.385 1.00 96.31 359 SER A CA 1
ATOM 2768 C C . SER A 1 359 ? 15.279 1.643 -18.597 1.00 96.31 359 SER A C 1
ATOM 2770 O O . SER A 1 359 ? 14.086 1.348 -18.657 1.00 96.31 359 SER A O 1
ATOM 2772 N N . SER A 1 360 ? 15.726 2.893 -18.760 1.00 96.81 360 SER A N 1
ATOM 2773 C CA . SER A 1 360 ? 14.859 4.014 -19.133 1.00 96.81 360 SER A CA 1
ATOM 2774 C C . SER A 1 360 ? 14.302 3.835 -20.544 1.00 96.81 360 SER A C 1
ATOM 2776 O O . SER A 1 360 ? 13.096 3.960 -20.731 1.00 96.81 360 SER A O 1
ATOM 2778 N N . ASP A 1 361 ? 15.139 3.453 -21.515 1.00 96.25 361 ASP A N 1
ATOM 2779 C CA . ASP A 1 361 ? 14.687 3.177 -22.889 1.00 96.25 361 ASP A CA 1
ATOM 2780 C C . ASP A 1 361 ? 13.662 2.033 -22.915 1.00 96.25 361 ASP A C 1
ATOM 2782 O O . ASP A 1 361 ? 12.645 2.091 -23.610 1.00 96.25 361 ASP A O 1
ATOM 2786 N N . LEU A 1 362 ? 13.892 0.996 -22.102 1.00 95.44 362 LEU A N 1
ATOM 2787 C CA . LEU A 1 362 ? 12.941 -0.100 -21.934 1.00 95.44 362 LEU A CA 1
ATOM 2788 C C . LEU A 1 362 ? 11.626 0.372 -21.288 1.00 95.44 362 LEU A C 1
ATOM 2790 O O . LEU A 1 362 ? 10.547 -0.038 -21.719 1.00 95.44 362 LEU A O 1
ATOM 2794 N N . ALA A 1 363 ? 11.688 1.236 -20.273 1.00 95.38 363 ALA A N 1
ATOM 2795 C CA . ALA A 1 363 ? 10.499 1.815 -19.651 1.00 95.38 363 ALA A CA 1
ATOM 2796 C C . ALA A 1 363 ? 9.698 2.666 -20.648 1.00 95.38 363 ALA A C 1
ATOM 2798 O O . ALA A 1 363 ? 8.468 2.593 -20.676 1.00 95.38 363 ALA A O 1
ATOM 2799 N N . ASP A 1 364 ? 10.388 3.430 -21.493 1.00 93.81 364 ASP A N 1
ATOM 2800 C CA . ASP A 1 364 ? 9.783 4.251 -22.535 1.00 93.81 364 ASP A CA 1
ATOM 2801 C C . ASP A 1 364 ? 9.050 3.406 -23.575 1.00 93.81 364 ASP A C 1
ATOM 2803 O O . ASP A 1 364 ? 7.924 3.747 -23.953 1.00 93.81 364 ASP A O 1
ATOM 2807 N N . LEU A 1 365 ? 9.650 2.280 -23.971 1.00 92.38 365 LEU A N 1
ATOM 2808 C CA . LEU A 1 365 ? 9.055 1.303 -24.881 1.00 92.38 365 LEU A CA 1
ATOM 2809 C C . LEU A 1 365 ? 7.805 0.642 -24.282 1.00 92.38 365 LEU A C 1
ATOM 2811 O O . LEU A 1 365 ? 6.796 0.480 -24.966 1.00 92.38 365 LEU A O 1
ATOM 2815 N N . LEU A 1 366 ? 7.861 0.252 -23.006 1.00 90.12 366 LEU A N 1
ATOM 2816 C CA . LEU A 1 366 ? 6.760 -0.445 -22.334 1.00 90.12 366 LEU A CA 1
ATOM 2817 C C . LEU A 1 366 ? 5.599 0.485 -21.972 1.00 90.12 366 LEU A C 1
ATOM 2819 O O . LEU A 1 366 ? 4.442 0.059 -21.959 1.00 90.12 366 LEU A O 1
ATOM 2823 N N . PHE A 1 367 ? 5.899 1.748 -21.674 1.00 92.44 367 PHE A N 1
ATOM 2824 C CA . PHE A 1 367 ? 4.929 2.735 -21.208 1.00 92.44 367 PHE A CA 1
ATOM 2825 C C . PHE A 1 367 ? 5.014 4.009 -22.053 1.00 92.44 367 PHE A C 1
ATOM 2827 O O . PHE A 1 367 ? 5.366 5.060 -21.519 1.00 92.44 367 PHE A O 1
ATOM 2834 N N . PRO A 1 368 ? 4.728 3.964 -23.365 1.00 89.06 368 PRO A N 1
ATOM 2835 C CA . PRO A 1 368 ? 4.884 5.123 -24.235 1.00 89.06 368 PRO A CA 1
ATOM 2836 C C . PRO A 1 368 ? 3.958 6.267 -23.808 1.00 89.06 368 PRO A C 1
ATOM 2838 O O . PRO A 1 368 ? 2.791 6.043 -23.469 1.00 89.06 368 PRO A O 1
ATOM 2841 N N . PHE A 1 369 ? 4.450 7.508 -23.871 1.00 85.31 369 PHE A N 1
ATOM 2842 C CA . PHE A 1 369 ? 3.564 8.665 -23.801 1.00 85.31 369 PHE A CA 1
ATOM 2843 C C . PHE A 1 369 ? 2.624 8.634 -24.996 1.00 85.31 369 PHE A C 1
ATOM 2845 O O . PHE A 1 369 ? 3.045 8.531 -26.147 1.00 85.31 369 PHE A O 1
ATOM 2852 N N . ARG A 1 370 ? 1.332 8.762 -24.730 1.00 75.94 370 ARG A N 1
ATOM 2853 C CA . ARG A 1 370 ? 0.342 8.891 -25.786 1.00 75.94 370 ARG A CA 1
ATOM 2854 C C . ARG A 1 370 ? 0.090 10.376 -26.017 1.00 75.94 370 ARG A C 1
ATOM 2856 O O . ARG A 1 370 ? -0.576 11.025 -25.217 1.00 75.94 370 ARG A O 1
ATOM 2863 N N . GLU A 1 371 ? 0.647 10.928 -27.092 1.00 64.75 371 GLU A N 1
ATOM 2864 C CA . GLU A 1 371 ? 0.462 12.350 -27.429 1.00 64.75 371 GLU A CA 1
ATOM 2865 C C . GLU A 1 371 ? -1.009 12.698 -27.735 1.00 64.75 371 GLU A C 1
ATOM 2867 O O . GLU A 1 371 ? -1.439 13.819 -27.469 1.00 64.75 371 GLU A O 1
ATOM 2872 N N . ASP A 1 372 ? -1.799 11.698 -28.149 1.00 60.16 372 ASP A N 1
ATOM 2873 C CA . ASP A 1 372 ? -3.192 11.845 -28.592 1.00 60.16 372 ASP A CA 1
ATOM 2874 C C . ASP A 1 372 ? -4.213 11.096 -27.712 1.00 60.16 372 ASP A C 1
ATOM 2876 O O . ASP A 1 372 ? -5.324 10.795 -28.168 1.00 60.16 372 ASP A O 1
ATOM 2880 N N . TYR A 1 373 ? -3.867 10.729 -26.469 1.00 48.78 373 TYR A N 1
ATOM 2881 C CA . TYR A 1 373 ? -4.791 9.959 -25.631 1.00 48.78 373 TYR A CA 1
ATOM 2882 C C . TYR A 1 373 ? -5.986 10.804 -25.198 1.00 48.78 373 TYR A C 1
ATOM 2884 O O . TYR A 1 373 ? -5.958 11.571 -24.237 1.00 48.78 373 TYR A O 1
ATOM 2892 N N . ASP A 1 374 ? -7.090 10.638 -25.920 1.00 51.31 374 ASP A N 1
ATOM 2893 C CA . ASP A 1 374 ? -8.401 10.964 -25.399 1.00 51.31 374 ASP A CA 1
ATOM 2894 C C . ASP A 1 374 ? -8.903 9.734 -24.620 1.00 51.31 374 ASP A C 1
ATOM 2896 O O . ASP A 1 374 ? -9.245 8.724 -25.246 1.00 51.31 374 ASP A O 1
ATOM 2900 N N . PRO A 1 375 ? -8.999 9.788 -23.275 1.00 48.09 375 PRO A N 1
ATOM 2901 C CA . PRO A 1 375 ? -9.426 8.655 -22.444 1.00 48.09 375 PRO A CA 1
ATOM 2902 C C . PRO A 1 375 ? -10.829 8.136 -22.784 1.00 48.09 375 PRO A C 1
ATOM 2904 O O . PRO A 1 375 ? -11.234 7.063 -22.350 1.00 48.09 375 PRO A O 1
ATOM 2907 N N . ARG A 1 376 ? -11.593 8.873 -23.599 1.00 48.31 376 ARG A N 1
ATOM 2908 C CA . ARG A 1 376 ? -12.894 8.437 -24.121 1.00 48.31 376 ARG A CA 1
ATOM 2909 C C . ARG A 1 376 ? -12.785 7.490 -25.321 1.00 48.31 376 ARG A C 1
ATOM 2911 O O . ARG A 1 376 ? -13.818 6.972 -25.747 1.00 48.31 376 ARG A O 1
ATOM 2918 N N . TYR A 1 377 ? -11.598 7.312 -25.906 1.00 46.81 377 TYR A N 1
ATOM 2919 C CA . TYR A 1 377 ? -11.424 6.671 -27.213 1.00 46.81 377 TYR A CA 1
ATOM 2920 C C . TYR A 1 377 ? -10.573 5.406 -27.228 1.00 46.81 377 TYR A C 1
ATOM 2922 O O . TYR A 1 377 ? -10.629 4.718 -28.248 1.00 46.81 377 TYR A O 1
ATOM 2930 N N . ASP A 1 378 ? -9.860 5.037 -26.159 1.00 45.69 378 ASP A N 1
ATOM 2931 C CA . ASP A 1 378 ? -8.967 3.881 -26.265 1.00 45.69 378 ASP A CA 1
ATOM 2932 C C . ASP A 1 378 ? -8.930 2.967 -25.034 1.00 45.69 378 ASP A C 1
ATOM 2934 O O . ASP A 1 378 ? -8.149 3.139 -24.099 1.00 45.69 378 ASP A O 1
ATOM 2938 N N . VAL A 1 379 ? -9.777 1.939 -25.115 1.00 47.38 379 VAL A N 1
ATOM 2939 C CA . VAL A 1 379 ? -9.613 0.638 -24.444 1.00 47.38 379 VAL A CA 1
ATOM 2940 C C . VAL A 1 379 ? -9.344 -0.445 -25.512 1.00 47.38 379 VAL A C 1
ATOM 2942 O O . VAL A 1 379 ? -9.724 -1.597 -25.339 1.00 47.38 379 VAL A O 1
ATOM 2945 N N . LYS A 1 380 ? -8.813 -0.102 -26.704 1.00 42.12 380 LYS A N 1
ATOM 2946 C CA . LYS A 1 380 ? -8.838 -1.018 -27.867 1.00 42.12 380 LYS A CA 1
ATOM 2947 C C . LYS A 1 380 ? -7.575 -1.149 -28.706 1.00 42.12 380 LYS A C 1
ATOM 2949 O O . LYS A 1 380 ? -7.669 -1.688 -29.811 1.00 42.12 380 LYS A O 1
ATOM 2954 N N . LYS A 1 381 ? -6.394 -0.811 -28.199 1.00 36.00 381 LYS A N 1
ATOM 2955 C CA . LYS A 1 381 ? -5.157 -1.298 -28.826 1.00 36.00 381 LYS A CA 1
ATOM 2956 C C . LYS A 1 381 ? -4.193 -1.916 -27.814 1.00 36.00 381 LYS A C 1
ATOM 2958 O O . LYS A 1 381 ? -3.544 -1.168 -27.084 1.00 36.00 381 LYS A O 1
ATOM 2963 N N . PRO A 1 382 ? -4.078 -3.260 -27.764 1.00 43.25 382 PRO A N 1
ATOM 2964 C CA . PRO A 1 382 ? -2.895 -3.889 -27.190 1.00 43.25 382 PRO A CA 1
ATOM 2965 C C . PRO A 1 382 ? -1.644 -3.463 -27.975 1.00 43.25 382 PRO A C 1
ATOM 2967 O O . PRO A 1 382 ? -1.709 -3.245 -29.189 1.00 43.25 382 PRO A O 1
ATOM 2970 N N . ILE A 1 383 ? -0.521 -3.344 -27.264 1.00 40.97 383 ILE A N 1
ATOM 2971 C CA . ILE A 1 383 ? 0.820 -3.181 -27.843 1.00 40.97 383 ILE A CA 1
ATOM 2972 C C . ILE A 1 383 ? 1.062 -4.362 -28.789 1.00 40.97 383 ILE A C 1
ATOM 2974 O O . ILE A 1 383 ? 0.751 -5.507 -28.446 1.00 40.97 383 ILE A O 1
ATOM 2978 N N . LYS A 1 384 ? 1.560 -4.101 -30.001 1.00 39.78 384 LYS A N 1
ATOM 2979 C CA . LYS A 1 384 ? 1.782 -5.172 -30.974 1.00 39.78 384 LYS A CA 1
ATOM 2980 C C . LYS A 1 384 ? 2.977 -6.026 -30.528 1.00 39.78 384 LYS A C 1
ATOM 2982 O O . LYS A 1 384 ? 4.027 -5.466 -30.225 1.00 39.78 384 LYS A O 1
ATOM 2987 N N . PRO A 1 385 ? 2.886 -7.370 -30.562 1.00 42.94 385 PRO A N 1
ATOM 2988 C CA . PRO A 1 385 ? 4.006 -8.261 -30.226 1.00 42.94 385 PRO A CA 1
ATOM 2989 C C . PRO A 1 385 ? 5.285 -8.020 -31.047 1.00 42.94 385 PRO A C 1
ATOM 2991 O O . PRO A 1 385 ? 6.363 -8.458 -30.655 1.00 42.94 385 PRO A O 1
ATOM 2994 N N . GLU A 1 386 ? 5.163 -7.343 -32.192 1.00 44.03 386 GLU A N 1
ATOM 2995 C CA . GLU A 1 386 ? 6.261 -6.949 -33.077 1.00 44.03 386 GLU A CA 1
ATOM 2996 C C . GLU A 1 386 ? 7.267 -5.985 -32.420 1.00 44.03 386 GLU A C 1
ATOM 2998 O O . GLU A 1 386 ? 8.447 -6.039 -32.749 1.00 44.03 386 GLU A O 1
ATOM 3003 N N . GLU A 1 387 ? 6.837 -5.174 -31.448 1.00 43.19 387 GLU A N 1
ATOM 3004 C CA . GLU A 1 387 ? 7.669 -4.157 -30.779 1.00 43.19 387 GLU A CA 1
ATOM 3005 C C . GLU A 1 387 ? 8.466 -4.717 -29.580 1.00 43.19 387 GLU A C 1
ATOM 3007 O O . GLU A 1 387 ? 9.420 -4.098 -29.124 1.00 43.19 387 GLU A O 1
ATOM 3012 N N . LEU A 1 388 ? 8.137 -5.926 -29.102 1.00 43.44 388 LEU A N 1
ATOM 3013 C CA . LEU A 1 388 ? 8.810 -6.616 -27.983 1.00 43.44 388 LEU A CA 1
ATOM 3014 C C . LEU A 1 388 ? 9.800 -7.701 -28.451 1.00 43.44 388 LEU A C 1
ATOM 3016 O O . LEU A 1 388 ? 10.208 -8.574 -27.682 1.00 43.44 388 LEU A O 1
ATOM 3020 N N . GLN A 1 389 ? 10.174 -7.685 -29.733 1.00 42.97 389 GLN A N 1
ATOM 3021 C CA . GLN A 1 389 ? 10.958 -8.744 -30.372 1.00 42.97 389 GLN A CA 1
ATOM 3022 C C . GLN A 1 389 ? 12.458 -8.756 -30.022 1.00 42.97 389 GLN A C 1
ATOM 3024 O O . GLN A 1 389 ? 13.194 -9.537 -30.615 1.00 42.97 389 GLN A O 1
ATOM 3029 N N . THR A 1 390 ? 12.959 -7.943 -29.098 1.00 44.59 390 THR A N 1
ATOM 3030 C CA . THR A 1 390 ? 14.409 -7.889 -28.806 1.00 44.59 390 THR A CA 1
ATOM 3031 C C . THR A 1 390 ? 14.767 -8.122 -27.343 1.00 44.59 390 THR A C 1
ATOM 3033 O O . THR A 1 390 ? 15.948 -8.141 -27.011 1.00 44.59 390 THR A O 1
ATOM 3036 N N . VAL A 1 391 ? 13.781 -8.364 -26.474 1.00 45.41 391 VAL A N 1
ATOM 3037 C CA . VAL A 1 391 ? 14.018 -8.593 -25.042 1.00 45.41 391 VAL A CA 1
ATOM 3038 C C . VAL A 1 391 ? 14.087 -10.092 -24.743 1.00 45.41 391 VAL A C 1
ATOM 3040 O O . VAL A 1 391 ? 13.183 -10.855 -25.111 1.00 45.41 391 VAL A O 1
ATOM 3043 N N . TYR A 1 392 ? 15.162 -10.498 -24.060 1.00 59.03 392 TYR A N 1
ATOM 3044 C CA . TYR A 1 392 ? 15.428 -11.876 -23.651 1.00 59.03 392 TYR A CA 1
ATOM 3045 C C . TYR A 1 392 ? 15.324 -12.019 -22.132 1.00 59.03 392 TYR A C 1
ATOM 3047 O O . TYR A 1 392 ? 15.904 -11.239 -21.386 1.00 59.03 392 TYR A O 1
ATOM 3055 N N . VAL A 1 393 ? 14.627 -13.058 -21.673 1.00 45.56 393 VAL A N 1
ATOM 3056 C CA . VAL A 1 393 ? 14.582 -13.450 -20.256 1.00 45.56 393 VAL A CA 1
ATOM 3057 C C . VAL A 1 393 ? 15.000 -14.911 -20.169 1.00 45.56 393 VAL A C 1
ATOM 3059 O O . VAL A 1 393 ? 14.389 -15.766 -20.815 1.00 45.56 393 VAL A O 1
ATOM 3062 N N . LYS A 1 394 ? 16.071 -15.206 -19.417 1.00 60.22 394 LYS A N 1
ATOM 3063 C CA . LYS A 1 394 ? 16.665 -16.557 -19.319 1.00 60.22 394 LYS A CA 1
ATOM 3064 C C . LYS A 1 394 ? 16.927 -17.197 -20.698 1.00 60.22 394 LYS A C 1
ATOM 3066 O O . LYS A 1 394 ? 16.648 -18.374 -20.914 1.00 60.22 394 LYS A O 1
ATOM 3071 N N . GLY A 1 395 ? 17.394 -16.395 -21.658 1.00 60.41 395 GLY A N 1
ATOM 3072 C CA . GLY A 1 395 ? 17.701 -16.838 -23.024 1.00 60.41 395 GLY A CA 1
ATOM 3073 C C . GLY A 1 395 ? 16.497 -17.066 -23.953 1.00 60.41 395 GLY A C 1
ATOM 3074 O O . GLY A 1 395 ? 16.700 -17.529 -25.071 1.00 60.41 395 GLY A O 1
ATOM 3075 N N . LYS A 1 396 ? 15.256 -16.744 -23.544 1.00 52.94 396 LYS A N 1
ATOM 3076 C CA . LYS A 1 396 ? 14.042 -16.872 -24.382 1.00 52.94 396 LYS A CA 1
ATOM 3077 C C . LYS A 1 396 ? 13.440 -15.514 -24.755 1.00 52.94 396 LYS A C 1
ATOM 3079 O O . LYS A 1 396 ? 13.482 -14.579 -23.957 1.00 52.94 396 LYS A O 1
ATOM 3084 N N . LYS A 1 397 ? 12.849 -15.422 -25.953 1.00 56.25 397 LYS A N 1
ATOM 3085 C CA . LYS A 1 397 ? 12.281 -14.196 -26.543 1.00 56.25 397 LYS A CA 1
ATOM 3086 C C . LYS A 1 397 ? 10.864 -13.912 -26.015 1.00 56.25 397 LYS A C 1
ATOM 3088 O O . LYS A 1 397 ? 9.989 -14.770 -26.123 1.00 56.25 397 LYS A O 1
ATOM 3093 N N . ILE A 1 398 ? 10.588 -12.700 -25.517 1.00 50.44 398 ILE A N 1
ATOM 3094 C CA . ILE A 1 398 ? 9.273 -12.338 -24.924 1.00 50.44 398 ILE A CA 1
ATOM 3095 C C . ILE A 1 398 ? 8.088 -12.533 -25.892 1.00 50.44 398 ILE A C 1
ATOM 3097 O O . ILE A 1 398 ? 7.000 -12.938 -25.479 1.00 50.44 398 ILE A O 1
ATOM 3101 N N . SER A 1 399 ? 8.281 -12.300 -27.194 1.00 48.66 399 SER A N 1
ATOM 3102 C CA . SER A 1 399 ? 7.222 -12.410 -28.213 1.00 48.66 399 SER A CA 1
ATOM 3103 C C . SER A 1 399 ? 6.636 -13.820 -28.393 1.00 48.66 399 SER A C 1
ATOM 3105 O O . SER A 1 399 ? 5.575 -13.976 -28.996 1.00 48.66 399 SER A O 1
ATOM 3107 N N . GLU A 1 400 ? 7.315 -14.861 -27.911 1.00 47.22 400 GLU A N 1
ATOM 3108 C CA . GLU A 1 400 ? 6.837 -16.250 -27.992 1.00 47.22 400 GLU A CA 1
ATOM 3109 C C . GLU A 1 400 ? 5.828 -16.586 -26.882 1.00 47.22 400 GLU A C 1
ATOM 3111 O O . GLU A 1 400 ? 5.060 -17.537 -27.003 1.00 47.22 400 GLU A O 1
ATOM 3116 N N . ILE A 1 401 ? 5.775 -15.760 -25.835 1.00 45.66 401 ILE A N 1
ATOM 3117 C CA . ILE A 1 401 ? 4.972 -15.984 -24.628 1.00 45.66 401 ILE A CA 1
ATOM 3118 C C . ILE A 1 401 ? 3.541 -15.417 -24.784 1.00 45.66 401 ILE A C 1
ATOM 3120 O O . ILE A 1 401 ? 2.606 -15.900 -24.152 1.00 45.66 401 ILE A O 1
ATOM 3124 N N . THR A 1 402 ? 3.322 -14.432 -25.664 1.00 38.44 402 THR A N 1
ATOM 3125 C CA . THR A 1 402 ? 2.121 -13.563 -25.668 1.00 38.44 402 THR A CA 1
ATOM 3126 C C . THR A 1 402 ? 1.028 -13.884 -26.707 1.00 38.44 402 THR A C 1
ATOM 3128 O O . THR A 1 402 ? -0.043 -13.282 -26.669 1.00 38.44 402 THR A O 1
ATOM 3131 N N . LYS A 1 403 ? 1.215 -14.842 -27.627 1.00 31.73 403 LYS A N 1
ATOM 3132 C CA . LYS A 1 403 ? 0.335 -15.042 -28.809 1.00 31.73 403 LYS A CA 1
ATOM 3133 C C . LYS A 1 403 ? -1.070 -15.639 -28.577 1.00 31.73 403 LYS A C 1
ATOM 3135 O O . LYS A 1 403 ? -1.798 -15.803 -29.553 1.00 31.73 403 LYS A O 1
ATOM 3140 N N . LYS A 1 404 ? -1.490 -15.984 -27.353 1.00 33.19 404 LYS A N 1
ATOM 3141 C CA . LYS A 1 404 ? -2.700 -16.817 -27.158 1.00 33.19 404 LYS A CA 1
ATOM 3142 C C . LYS A 1 404 ? -4.049 -16.100 -27.010 1.00 33.19 404 LYS A C 1
ATOM 3144 O O . LYS A 1 404 ? -5.055 -16.765 -27.213 1.00 33.19 404 LYS A O 1
ATOM 3149 N N . ASN A 1 405 ? -4.124 -14.796 -26.735 1.00 31.98 405 ASN A N 1
ATOM 3150 C CA . ASN A 1 405 ? -5.392 -14.188 -26.297 1.00 31.98 405 ASN A CA 1
ATOM 3151 C C . ASN A 1 405 ? -5.680 -12.819 -26.948 1.00 31.98 405 ASN A C 1
ATOM 3153 O O . ASN A 1 405 ? -5.025 -11.835 -26.616 1.00 31.98 405 ASN A O 1
ATOM 3157 N N . SER A 1 406 ? -6.684 -12.744 -27.838 1.00 27.00 406 SER A N 1
ATOM 3158 C CA . SER A 1 406 ? -7.743 -11.699 -27.886 1.00 27.00 406 SER A CA 1
ATOM 3159 C C . SER A 1 406 ? -8.258 -11.368 -29.302 1.00 27.00 406 SER A C 1
ATOM 3161 O O . SER A 1 406 ? -7.527 -10.894 -30.168 1.00 27.00 406 SER A O 1
ATOM 3163 N N . ILE A 1 407 ? -9.571 -11.539 -29.510 1.00 28.02 407 ILE A N 1
ATOM 3164 C CA . ILE A 1 407 ? -10.361 -10.897 -30.575 1.00 28.02 407 ILE A CA 1
ATOM 3165 C C . ILE A 1 407 ? -11.774 -10.620 -30.011 1.00 28.02 407 ILE A C 1
ATOM 3167 O O . ILE A 1 407 ? -12.409 -11.582 -29.601 1.00 28.02 407 ILE A O 1
ATOM 3171 N N . LEU A 1 408 ? -12.258 -9.355 -29.983 1.00 28.00 408 LEU A N 1
ATOM 3172 C CA . LEU A 1 408 ? -13.574 -8.880 -30.510 1.00 28.00 408 LEU A CA 1
ATOM 3173 C C . LEU A 1 408 ? -14.104 -7.512 -29.958 1.00 28.00 408 LEU A C 1
ATOM 3175 O O . LEU A 1 408 ? -14.139 -7.243 -28.766 1.00 28.00 408 LEU A O 1
ATOM 3179 N N . PHE A 1 409 ? -14.633 -6.726 -30.913 1.00 27.34 409 PHE A N 1
ATOM 3180 C CA . PHE A 1 409 ? -15.734 -5.723 -30.957 1.00 27.34 409 PHE A CA 1
ATOM 3181 C C . PHE A 1 409 ? -15.815 -4.372 -30.214 1.00 27.34 409 PHE A C 1
ATOM 3183 O O . PHE A 1 409 ? -15.599 -4.234 -29.024 1.00 27.34 409 PHE A O 1
ATOM 3190 N N . LYS A 1 410 ? -16.271 -3.372 -31.007 1.00 27.22 410 LYS A N 1
ATOM 3191 C CA . LYS A 1 410 ? -16.667 -1.940 -30.817 1.00 27.22 410 LYS A CA 1
ATOM 3192 C C . LYS A 1 410 ? -18.120 -1.816 -30.242 1.00 27.22 410 LYS A C 1
ATOM 3194 O O . LYS A 1 410 ? -18.808 -2.819 -30.265 1.00 27.22 410 LYS A O 1
ATOM 3199 N N . LYS A 1 411 ? -18.717 -0.686 -29.787 1.00 32.50 411 LYS A N 1
ATOM 3200 C CA . LYS A 1 411 ? -18.900 0.645 -30.437 1.00 32.50 411 LYS A CA 1
ATOM 3201 C C . LYS A 1 411 ? -19.768 1.640 -29.572 1.00 32.50 411 LYS A C 1
ATOM 3203 O O . LYS A 1 411 ? -20.785 1.230 -29.036 1.00 32.50 411 LYS A O 1
ATOM 3208 N N . THR A 1 412 ? -19.441 2.952 -29.631 1.00 34.28 412 THR A N 1
ATOM 3209 C CA . THR A 1 412 ? -20.283 4.207 -29.741 1.00 34.28 412 THR A CA 1
ATOM 3210 C C . THR A 1 412 ? -21.027 4.976 -28.598 1.00 34.28 412 THR A C 1
ATOM 3212 O O . THR A 1 412 ? -22.028 4.504 -28.088 1.00 34.28 412 THR A O 1
ATOM 3215 N N . ARG A 1 413 ? -20.666 6.293 -28.498 1.00 30.11 413 ARG A N 1
ATOM 3216 C CA . ARG A 1 413 ? -21.433 7.603 -28.420 1.00 30.11 413 ARG A CA 1
ATOM 3217 C C . ARG A 1 413 ? -22.430 7.894 -27.264 1.00 30.11 413 ARG A C 1
ATOM 3219 O O . ARG A 1 413 ? -23.098 6.997 -26.801 1.00 30.11 413 ARG A O 1
ATOM 3226 N N . LYS A 1 414 ? -22.801 9.135 -26.865 1.00 35.47 414 LYS A N 1
ATOM 3227 C CA . LYS A 1 414 ? -22.361 10.572 -26.917 1.00 35.47 414 LYS A CA 1
ATOM 3228 C C . LYS A 1 414 ? -23.504 11.404 -26.272 1.00 35.47 414 LYS A C 1
ATOM 3230 O O . LYS A 1 414 ? -24.646 11.121 -26.610 1.00 35.47 414 LYS A O 1
ATOM 3235 N N . ARG A 1 415 ? -23.234 12.457 -25.468 1.00 33.44 415 ARG A N 1
ATOM 3236 C CA . ARG A 1 415 ? -24.032 13.719 -25.244 1.00 33.44 415 ARG A CA 1
ATOM 3237 C C . ARG A 1 415 ? -23.569 14.394 -23.930 1.00 33.44 415 ARG A C 1
ATOM 3239 O O . ARG A 1 415 ? -23.174 13.710 -23.009 1.00 33.44 415 ARG A O 1
ATOM 3246 N N . GLY A 1 416 ? -23.541 15.712 -23.719 1.00 36.59 416 GLY A N 1
ATOM 3247 C CA . GLY A 1 416 ? -24.077 16.833 -24.489 1.00 36.59 416 GLY A CA 1
ATOM 3248 C C . GLY A 1 416 ? -25.038 17.750 -23.712 1.00 36.59 416 GLY A C 1
ATOM 3249 O O . GLY A 1 416 ? -25.809 18.429 -24.370 1.00 36.59 416 GLY A O 1
ATOM 3250 N N . ARG A 1 417 ? -25.059 17.770 -22.362 1.00 33.94 417 ARG A N 1
ATOM 3251 C CA . ARG A 1 417 ? -25.929 18.688 -21.572 1.00 33.94 417 ARG A CA 1
ATOM 3252 C C . ARG A 1 417 ? -25.324 19.288 -20.281 1.00 33.94 417 ARG A C 1
ATOM 3254 O O . ARG A 1 417 ? -25.877 20.238 -19.742 1.00 33.94 417 ARG A O 1
ATOM 3261 N N . ILE A 1 418 ? -24.149 18.836 -19.829 1.00 38.12 418 ILE A N 1
ATOM 3262 C CA . ILE A 1 418 ? -23.565 19.196 -18.511 1.00 38.12 418 ILE A CA 1
ATOM 3263 C C . ILE A 1 418 ? -22.925 20.608 -18.468 1.00 38.12 418 ILE A C 1
ATOM 3265 O O . ILE A 1 418 ? -22.812 21.220 -17.406 1.00 38.12 418 ILE A O 1
ATOM 3269 N N . LYS A 1 419 ? -22.564 21.193 -19.620 1.00 36.81 419 LYS A N 1
ATOM 3270 C CA . LYS A 1 419 ? -21.823 22.473 -19.680 1.00 36.81 419 LYS A CA 1
ATOM 3271 C C . LYS A 1 419 ? -22.603 23.704 -19.177 1.00 36.81 419 LYS A C 1
ATOM 3273 O O . LYS A 1 419 ? -21.981 24.684 -18.780 1.00 36.81 419 LYS A O 1
ATOM 3278 N N . SER A 1 420 ? -23.937 23.668 -19.151 1.00 36.12 420 SER A N 1
ATOM 3279 C CA . SER A 1 420 ? -24.764 24.830 -18.771 1.00 36.12 420 SER A CA 1
ATOM 3280 C C . SER A 1 420 ? -24.847 25.051 -17.251 1.00 36.12 420 SER A C 1
ATOM 3282 O O . SER A 1 420 ? -24.866 26.188 -16.779 1.00 36.12 420 SER A O 1
ATOM 3284 N N . VAL A 1 421 ? -24.822 23.969 -16.465 1.00 42.53 421 VAL A N 1
ATOM 3285 C CA . VAL A 1 421 ? -24.998 24.024 -15.002 1.00 42.53 421 VAL A CA 1
ATOM 3286 C C . VAL A 1 421 ? -23.698 24.425 -14.295 1.00 42.53 421 VAL A C 1
ATOM 3288 O O . VAL A 1 421 ? -23.712 25.278 -13.407 1.00 42.53 421 VAL A O 1
ATOM 3291 N N . ILE A 1 422 ? -22.555 23.909 -14.764 1.00 41.66 422 ILE A N 1
ATOM 3292 C CA . ILE A 1 422 ? -21.222 24.216 -14.212 1.00 41.66 422 ILE A CA 1
ATOM 3293 C C . ILE A 1 422 ? -20.885 25.712 -14.353 1.00 41.66 422 ILE A C 1
ATOM 3295 O O . ILE A 1 422 ? -20.344 26.319 -13.430 1.00 41.66 422 ILE A O 1
ATOM 3299 N N . SER A 1 423 ? -21.290 26.348 -15.460 1.00 45.16 423 SER A N 1
ATOM 3300 C CA . SER A 1 423 ? -21.066 27.785 -15.691 1.00 45.16 423 SER A CA 1
ATOM 3301 C C . SER A 1 423 ? -21.778 28.682 -14.667 1.00 45.16 423 SER A C 1
ATOM 3303 O O . SER A 1 423 ? -21.265 29.744 -14.304 1.00 45.16 423 SER A O 1
ATOM 3305 N N . LYS A 1 424 ? -22.946 28.261 -14.161 1.00 47.44 424 LYS A N 1
ATOM 3306 C CA . LYS A 1 424 ? -23.722 29.036 -13.179 1.00 47.44 424 LYS A CA 1
ATOM 3307 C C . LYS A 1 424 ? -23.159 28.912 -11.760 1.00 47.44 424 LYS A C 1
ATOM 3309 O O . LYS A 1 424 ? -23.175 29.897 -11.024 1.00 47.44 424 LYS A O 1
ATOM 3314 N N . LEU A 1 425 ? -22.613 27.748 -11.399 1.00 43.09 425 LEU A N 1
ATOM 3315 C CA . LEU A 1 425 ? -21.979 27.519 -10.094 1.00 43.09 425 LEU A CA 1
ATOM 3316 C C . LEU A 1 425 ? -20.665 28.301 -9.936 1.00 43.09 425 LEU A C 1
ATOM 3318 O O . LEU A 1 425 ? -20.468 28.956 -8.911 1.00 43.09 425 LEU A O 1
ATOM 3322 N N . TYR A 1 426 ? -19.827 28.333 -10.978 1.00 46.41 426 TYR A N 1
ATOM 3323 C CA . TYR A 1 426 ? -18.541 29.045 -10.954 1.00 46.41 426 TYR A CA 1
ATOM 3324 C C . TYR A 1 426 ? -18.705 30.547 -10.661 1.00 46.41 426 TYR A C 1
ATOM 3326 O O . TYR A 1 426 ? -18.002 31.114 -9.827 1.00 46.41 426 TYR A O 1
ATOM 3334 N N . ARG A 1 427 ? -19.715 31.192 -11.265 1.00 51.06 427 ARG A N 1
ATOM 3335 C CA . ARG A 1 427 ? -19.997 32.625 -11.046 1.00 51.06 427 ARG A CA 1
ATOM 3336 C C . ARG A 1 427 ? -20.432 32.947 -9.615 1.00 51.06 427 ARG A C 1
ATOM 3338 O O . ARG A 1 427 ? -20.254 34.081 -9.171 1.00 51.06 427 ARG A O 1
ATOM 3345 N N . LYS A 1 4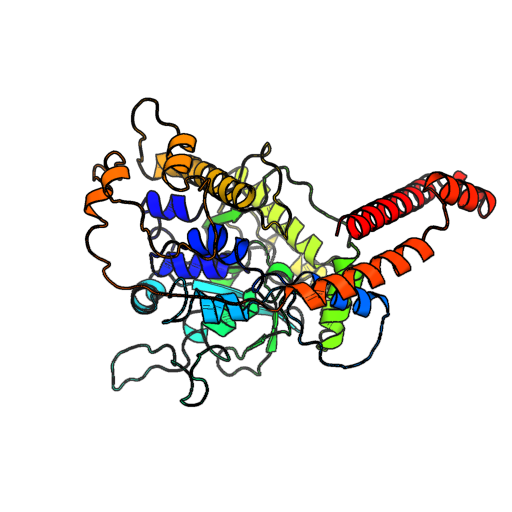28 ? -21.016 31.983 -8.896 1.00 47.44 428 LYS A N 1
ATOM 3346 C CA . LYS A 1 428 ? -21.485 32.170 -7.516 1.00 47.44 428 LYS A CA 1
ATOM 3347 C C . LYS A 1 428 ? -20.329 32.037 -6.516 1.00 47.44 428 LYS A C 1
ATOM 3349 O O . LYS A 1 428 ? -20.238 32.856 -5.606 1.00 47.44 428 LYS A O 1
ATOM 3354 N N . MET A 1 429 ? -19.404 31.099 -6.739 1.00 44.53 429 MET A N 1
ATOM 3355 C CA . MET A 1 429 ? -18.197 30.931 -5.913 1.00 44.53 429 MET A CA 1
ATOM 3356 C C . MET A 1 429 ? -17.230 32.117 -6.016 1.00 44.53 429 MET A C 1
ATOM 3358 O O . MET A 1 429 ? -16.773 32.616 -4.989 1.00 44.53 429 MET A O 1
ATOM 3362 N N . SER A 1 430 ? -16.989 32.656 -7.217 1.00 48.34 430 SER A N 1
ATOM 3363 C CA . SER A 1 430 ? -16.095 33.816 -7.383 1.00 48.34 430 SER A CA 1
ATOM 3364 C C . SER A 1 430 ? -16.579 35.080 -6.656 1.00 48.34 430 SER A C 1
ATOM 3366 O O . SER A 1 430 ? -15.768 35.938 -6.320 1.00 48.34 430 SER A O 1
ATOM 3368 N N . ARG A 1 431 ? -17.886 35.213 -6.384 1.00 52.81 431 ARG A N 1
ATOM 3369 C CA . ARG A 1 431 ? -18.441 36.338 -5.605 1.00 52.81 431 ARG A CA 1
ATOM 3370 C C . ARG A 1 431 ? -18.243 36.175 -4.098 1.00 52.81 431 ARG A C 1
ATOM 3372 O O . ARG A 1 431 ? -18.112 37.177 -3.403 1.00 52.81 431 ARG A O 1
ATOM 3379 N N . LEU A 1 432 ? -18.217 34.939 -3.600 1.00 48.66 432 LEU A N 1
ATOM 3380 C CA . LEU A 1 432 ? -17.985 34.646 -2.182 1.00 48.66 432 LEU A CA 1
ATOM 3381 C C . LEU A 1 432 ? -16.504 34.787 -1.815 1.00 48.66 432 LEU A C 1
ATOM 3383 O O . LEU A 1 432 ? -16.194 35.318 -0.754 1.00 48.66 432 LEU A O 1
ATOM 3387 N N . LEU A 1 433 ? -15.598 34.409 -2.722 1.00 49.91 433 LEU A N 1
ATOM 3388 C CA . LEU A 1 433 ? -14.153 34.559 -2.522 1.00 49.91 433 LEU A CA 1
ATOM 3389 C C . LEU A 1 433 ? -13.710 36.032 -2.441 1.00 49.91 433 LEU A C 1
ATOM 3391 O O . LEU A 1 433 ? -12.883 36.362 -1.599 1.00 49.91 433 LEU A O 1
ATOM 3395 N N . ARG A 1 434 ? -14.338 36.941 -3.204 1.00 49.19 434 ARG A N 1
ATOM 3396 C CA . ARG A 1 434 ? -14.071 38.395 -3.120 1.00 49.19 434 ARG A CA 1
ATOM 3397 C C . ARG A 1 434 ? -14.511 39.042 -1.802 1.00 49.19 434 ARG A C 1
ATOM 3399 O O . ARG A 1 434 ? -14.021 40.105 -1.455 1.00 49.19 434 ARG A O 1
ATOM 3406 N N . ARG A 1 435 ? -15.425 38.425 -1.041 1.00 50.44 435 ARG A N 1
ATOM 3407 C CA . ARG A 1 435 ? -15.858 38.951 0.270 1.00 50.44 435 ARG A CA 1
ATOM 3408 C C . ARG A 1 435 ? -14.900 38.604 1.418 1.00 50.44 435 ARG A C 1
ATOM 3410 O O . ARG A 1 435 ? -15.049 39.168 2.493 1.00 50.44 435 ARG A O 1
ATOM 3417 N N . ARG A 1 436 ? -13.929 37.707 1.203 1.00 50.56 436 ARG A N 1
ATOM 3418 C CA . ARG A 1 436 ? -12.897 37.322 2.189 1.00 50.56 436 ARG A CA 1
ATOM 3419 C C . ARG A 1 436 ? -11.565 38.070 2.015 1.00 50.56 436 ARG A C 1
ATOM 3421 O O . ARG A 1 436 ? -10.622 37.795 2.745 1.00 50.56 436 ARG A O 1
ATOM 3428 N N . GLU A 1 437 ? -11.484 39.021 1.084 1.00 46.41 437 GLU A N 1
ATOM 3429 C CA . GLU A 1 437 ? -10.308 39.872 0.842 1.00 46.41 437 GLU A CA 1
ATOM 3430 C C . GLU A 1 437 ? -10.195 41.037 1.853 1.00 46.41 437 GLU A C 1
ATOM 3432 O O . GLU A 1 437 ? -10.074 42.195 1.459 1.00 46.41 437 GLU A O 1
ATOM 3437 N N . SER A 1 438 ? -10.209 40.763 3.164 1.00 48.91 438 SER A N 1
ATOM 3438 C CA . SER A 1 438 ? -9.623 41.702 4.134 1.00 48.91 438 SER A CA 1
ATOM 3439 C C . SER A 1 438 ? -8.129 41.393 4.257 1.00 48.91 438 SER A C 1
ATOM 3441 O O . SER A 1 438 ? -7.734 40.321 4.716 1.00 48.91 438 SER A O 1
ATOM 3443 N N . ARG A 1 439 ? -7.337 42.330 3.736 1.00 58.91 439 ARG A N 1
ATOM 3444 C CA . ARG A 1 439 ? -5.893 42.308 3.480 1.00 58.91 439 ARG A CA 1
ATOM 3445 C C . ARG A 1 439 ? -5.069 42.343 4.771 1.00 58.91 439 ARG A C 1
ATOM 3447 O O . ARG A 1 439 ? -4.734 43.427 5.225 1.00 58.91 439 ARG A O 1
ATOM 3454 N N . GLU A 1 440 ? -4.727 41.187 5.326 1.00 68.06 440 GLU A N 1
ATOM 3455 C CA . GLU A 1 440 ? -3.612 41.111 6.277 1.00 68.06 440 GLU A CA 1
ATOM 3456 C C . GLU A 1 440 ? -2.658 39.995 5.860 1.00 68.06 440 GLU A C 1
ATOM 3458 O O . GLU A 1 440 ? -3.019 38.814 5.825 1.00 68.06 440 GLU A O 1
ATOM 3463 N N . THR A 1 441 ? -1.453 40.403 5.482 1.00 79.81 441 THR A N 1
ATOM 3464 C CA . THR A 1 441 ? -0.282 39.555 5.254 1.00 79.81 441 THR A CA 1
ATOM 3465 C C . THR A 1 441 ? 0.157 38.880 6.557 1.00 79.81 441 THR A C 1
ATOM 3467 O O . THR A 1 441 ? -0.234 39.290 7.652 1.00 79.81 441 THR A O 1
ATOM 3470 N N . VAL A 1 442 ? 0.963 37.817 6.460 1.00 73.12 442 VAL A N 1
ATOM 3471 C CA . VAL A 1 442 ? 1.523 37.143 7.646 1.00 73.12 442 VAL A CA 1
ATOM 3472 C C . VAL A 1 442 ? 2.313 38.122 8.514 1.00 73.12 442 VAL A C 1
ATOM 3474 O O . VAL A 1 442 ? 2.161 38.094 9.733 1.00 73.12 442 VAL A O 1
ATOM 3477 N N . ASP A 1 443 ? 3.070 39.029 7.896 1.00 75.69 443 ASP A N 1
ATOM 3478 C CA . ASP A 1 443 ? 3.845 40.045 8.610 1.00 75.69 443 ASP A CA 1
ATOM 3479 C C . ASP A 1 443 ? 2.941 41.048 9.343 1.00 75.69 443 ASP A C 1
ATOM 3481 O O . ASP A 1 443 ? 3.173 41.347 10.511 1.00 75.69 443 ASP A O 1
ATOM 3485 N N . GLU A 1 444 ? 1.842 41.495 8.727 1.00 81.88 444 GLU A N 1
ATOM 3486 C CA . GLU A 1 444 ? 0.874 42.387 9.388 1.00 81.88 444 GLU A CA 1
ATOM 3487 C C . GLU A 1 444 ? 0.176 41.710 10.577 1.00 81.88 444 GLU A C 1
ATOM 3489 O O . GLU A 1 444 ? -0.037 42.337 11.618 1.00 81.88 444 GLU A O 1
ATOM 3494 N N . LYS A 1 445 ? -0.143 40.414 10.464 1.00 81.25 445 LYS A N 1
ATOM 3495 C CA . LYS A 1 445 ? -0.682 39.633 11.589 1.00 81.25 445 LYS A CA 1
ATOM 3496 C C . LYS A 1 445 ? 0.349 39.451 12.699 1.00 81.25 445 LYS A C 1
ATOM 3498 O O . LYS A 1 445 ? 0.001 39.527 13.875 1.00 81.25 445 LYS A O 1
ATOM 3503 N N . TRP A 1 446 ? 1.604 39.210 12.331 1.00 82.31 446 TRP A N 1
ATOM 3504 C CA . TRP A 1 446 ? 2.700 39.022 13.274 1.00 82.31 446 TRP A CA 1
ATOM 3505 C C . TRP A 1 446 ? 2.967 40.288 14.094 1.00 82.31 446 TRP A C 1
ATOM 3507 O O . TRP A 1 446 ? 3.038 40.217 15.320 1.00 82.31 446 TRP A O 1
ATOM 3517 N N . GLU A 1 447 ? 2.999 41.456 13.452 1.00 85.06 447 GLU A N 1
ATOM 3518 C CA . GLU A 1 447 ? 3.180 42.735 14.146 1.00 85.06 447 GLU A CA 1
ATOM 3519 C C . GLU A 1 447 ? 2.018 43.058 15.097 1.00 85.06 447 GLU A C 1
ATOM 3521 O O . GLU A 1 447 ? 2.239 43.543 16.206 1.00 85.06 447 GLU A O 1
ATOM 3526 N N . LYS A 1 448 ? 0.776 42.696 14.749 1.00 84.38 448 LYS A N 1
ATOM 3527 C CA . LYS A 1 448 ? -0.362 42.824 15.677 1.00 84.38 448 LYS A CA 1
ATOM 3528 C C . LYS A 1 448 ? -0.247 41.916 16.897 1.00 84.38 448 LYS A C 1
ATOM 3530 O O . LYS A 1 448 ? -0.632 42.326 17.990 1.00 84.38 448 LYS A O 1
ATOM 3535 N N . ILE A 1 449 ? 0.272 40.700 16.727 1.00 75.50 449 ILE A N 1
ATOM 3536 C CA . ILE A 1 449 ? 0.483 39.765 17.839 1.00 75.50 449 ILE A CA 1
ATOM 3537 C C . ILE A 1 449 ? 1.569 40.289 18.779 1.00 75.50 449 ILE A C 1
ATOM 3539 O O . ILE A 1 449 ? 1.362 40.249 19.989 1.00 75.50 449 ILE A O 1
ATOM 3543 N N . LYS A 1 450 ? 2.668 40.846 18.254 1.00 79.12 450 LYS A N 1
ATOM 3544 C CA . LYS A 1 450 ? 3.682 41.517 19.084 1.00 79.12 450 LYS A CA 1
ATOM 3545 C C . LYS A 1 450 ? 3.098 42.685 19.870 1.00 79.12 450 LYS A C 1
ATOM 3547 O O . LYS A 1 450 ? 3.360 42.816 21.060 1.00 79.12 450 LYS A O 1
ATOM 3552 N N . LEU A 1 451 ? 2.271 43.506 19.219 1.00 80.31 451 LEU A N 1
ATOM 3553 C CA . LEU A 1 451 ? 1.642 44.661 19.861 1.00 80.31 451 LEU A CA 1
ATOM 3554 C C . LEU A 1 451 ? 0.682 44.245 20.987 1.00 80.31 451 LEU A C 1
ATOM 3556 O O . LEU A 1 451 ? 0.594 44.916 22.011 1.00 80.31 451 LEU A O 1
ATOM 3560 N N . ALA A 1 452 ? -0.046 43.142 20.791 1.00 68.88 452 ALA A N 1
ATOM 3561 C CA . ALA A 1 452 ? -0.998 42.608 21.762 1.00 68.88 452 ALA A CA 1
ATOM 3562 C C . ALA A 1 452 ? -0.331 41.785 22.877 1.00 68.88 452 ALA A C 1
ATOM 3564 O O . ALA A 1 452 ? -0.903 41.646 23.958 1.00 68.88 452 ALA A O 1
ATOM 3565 N N . LEU A 1 453 ? 0.856 41.229 22.620 1.00 76.56 453 LEU A N 1
ATOM 3566 C CA . LEU A 1 453 ? 1.569 40.346 23.536 1.00 76.56 453 LEU A CA 1
ATOM 3567 C C . LEU A 1 453 ? 3.081 40.663 23.534 1.00 76.56 453 LEU A C 1
ATOM 3569 O O . LEU A 1 453 ? 3.870 39.891 22.991 1.00 76.56 453 LEU A O 1
ATOM 3573 N N . PRO A 1 454 ? 3.520 41.770 24.164 1.00 74.00 454 PRO A N 1
ATOM 3574 C CA . PRO A 1 454 ? 4.922 42.206 24.110 1.00 74.00 454 PRO A CA 1
ATOM 3575 C C . PRO A 1 454 ? 5.907 41.148 24.628 1.00 74.00 454 PRO A C 1
ATOM 3577 O O . PRO A 1 454 ? 6.990 40.978 24.081 1.00 74.00 454 PRO A O 1
ATOM 3580 N N . ALA A 1 455 ? 5.482 40.360 25.622 1.00 69.19 455 ALA A N 1
ATOM 3581 C CA . ALA A 1 455 ? 6.274 39.282 26.209 1.00 69.19 455 ALA A CA 1
ATOM 3582 C C . ALA A 1 455 ? 6.558 38.114 25.244 1.00 69.19 455 ALA A C 1
ATOM 3584 O O . ALA A 1 455 ? 7.359 37.247 25.570 1.00 69.19 455 ALA A O 1
ATOM 3585 N N . VAL A 1 456 ? 5.926 38.040 24.063 1.00 68.62 456 VAL A N 1
ATOM 3586 C CA . VAL A 1 456 ? 6.199 36.957 23.098 1.00 68.62 456 VAL A CA 1
ATOM 3587 C C . VAL A 1 456 ? 7.645 36.997 22.589 1.00 68.62 456 VAL A C 1
ATOM 3589 O O . VAL A 1 456 ? 8.182 35.950 22.225 1.00 68.62 456 VAL A O 1
ATOM 3592 N N . GLU A 1 457 ? 8.287 38.170 22.600 1.00 71.69 457 GLU A N 1
ATOM 3593 C CA . GLU A 1 457 ? 9.699 38.321 22.225 1.00 71.69 457 GLU A CA 1
ATOM 3594 C C . GLU A 1 457 ? 10.652 37.753 23.287 1.00 71.69 457 GLU A C 1
ATOM 3596 O O . GLU A 1 457 ? 11.707 37.222 22.936 1.00 71.69 457 GLU A O 1
ATOM 3601 N N . ASP A 1 458 ? 10.231 37.726 24.555 1.00 76.31 458 ASP A N 1
ATOM 3602 C CA . ASP A 1 458 ? 10.988 37.125 25.659 1.00 76.31 458 ASP A CA 1
ATOM 3603 C C . ASP A 1 458 ? 10.965 35.582 25.623 1.00 76.31 458 ASP A C 1
ATOM 3605 O O . ASP A 1 458 ? 11.712 34.921 26.349 1.00 76.31 458 ASP A O 1
ATOM 3609 N N . PHE A 1 459 ? 10.152 34.979 24.741 1.00 70.38 459 PHE A N 1
ATOM 3610 C CA . PHE A 1 459 ? 10.048 33.527 24.553 1.00 70.38 459 PHE A CA 1
ATOM 3611 C C . PHE A 1 459 ? 10.339 33.113 23.094 1.00 70.38 459 PHE A C 1
ATOM 3613 O O . PHE A 1 459 ? 9.419 32.787 22.332 1.00 70.38 459 PHE A O 1
ATOM 3620 N N . PRO A 1 460 ? 11.624 32.999 22.693 1.00 72.06 460 PRO A N 1
ATOM 3621 C CA . PRO A 1 460 ? 12.033 32.751 21.302 1.00 72.06 460 PRO A CA 1
ATOM 3622 C C . PRO A 1 460 ? 11.489 31.450 20.693 1.00 72.06 460 PRO A C 1
ATOM 3624 O O . PRO A 1 460 ? 11.392 31.299 19.473 1.00 72.06 460 PRO A O 1
ATOM 3627 N N . HIS A 1 461 ? 11.169 30.465 21.532 1.00 60.88 461 HIS A N 1
ATOM 3628 C CA . HIS A 1 461 ? 10.555 29.214 21.095 1.00 60.88 461 HIS A CA 1
ATOM 3629 C C . HIS A 1 461 ? 9.071 29.398 20.737 1.00 60.88 461 HIS A C 1
ATOM 3631 O O . HIS A 1 461 ? 8.634 28.945 19.681 1.00 60.88 461 HIS A O 1
ATOM 3637 N N . LEU A 1 462 ? 8.316 30.121 21.569 1.00 59.81 462 LEU A N 1
ATOM 3638 C CA . LEU A 1 462 ? 6.899 30.408 21.336 1.00 59.81 462 LEU A CA 1
ATOM 3639 C C . LEU A 1 462 ? 6.714 31.325 20.119 1.00 59.81 462 LEU A C 1
ATOM 3641 O O . LEU A 1 462 ? 5.856 31.066 19.276 1.00 59.81 462 LEU A O 1
ATOM 3645 N N . ALA A 1 463 ? 7.581 32.331 19.966 1.00 71.44 463 ALA A N 1
ATOM 3646 C CA . ALA A 1 463 ? 7.577 33.212 18.803 1.00 71.44 463 ALA A CA 1
ATOM 3647 C C . ALA A 1 463 ? 7.768 32.444 17.481 1.00 71.44 463 ALA A C 1
ATOM 3649 O O . ALA A 1 463 ? 7.030 32.659 16.517 1.00 71.44 463 ALA A O 1
ATOM 3650 N N . ARG A 1 464 ? 8.707 31.484 17.451 1.00 76.19 464 ARG A N 1
ATOM 3651 C CA . ARG A 1 464 ? 8.930 30.614 16.283 1.00 76.19 464 ARG A CA 1
ATOM 3652 C C . ARG A 1 464 ? 7.715 29.746 15.962 1.00 76.19 464 ARG A C 1
ATOM 3654 O O . ARG A 1 464 ? 7.364 29.623 14.792 1.00 76.19 464 ARG A O 1
ATOM 3661 N N . GLN A 1 465 ? 7.053 29.183 16.973 1.00 72.19 465 GLN A N 1
ATOM 3662 C CA . GLN A 1 465 ? 5.856 28.361 16.770 1.00 72.19 465 GLN A CA 1
ATOM 3663 C C . GLN A 1 465 ? 4.678 29.167 16.210 1.00 72.19 465 GLN A C 1
ATOM 3665 O O . GLN A 1 465 ? 4.006 28.708 15.286 1.00 72.19 465 GLN A O 1
ATOM 3670 N N . ILE A 1 466 ? 4.440 30.376 16.726 1.00 68.38 466 ILE A N 1
ATOM 3671 C CA . ILE A 1 466 ? 3.353 31.241 16.247 1.00 68.38 466 ILE A CA 1
ATOM 3672 C C . ILE A 1 466 ? 3.613 31.673 14.800 1.00 68.38 466 ILE A C 1
ATOM 3674 O O . ILE A 1 466 ? 2.715 31.572 13.963 1.00 68.38 466 ILE A O 1
ATOM 3678 N N . LYS A 1 467 ? 4.846 32.083 14.475 1.00 78.19 467 LYS A N 1
ATOM 3679 C CA . LYS A 1 467 ? 5.208 32.475 13.108 1.00 78.19 467 LYS A CA 1
ATOM 3680 C C . LYS A 1 467 ? 5.080 31.308 12.122 1.00 78.19 467 LYS A C 1
ATOM 3682 O O . LYS A 1 467 ? 4.443 31.464 11.083 1.00 78.19 467 LYS A O 1
ATOM 3687 N N . ALA A 1 468 ? 5.574 30.122 12.484 1.00 74.31 468 ALA A N 1
ATOM 3688 C CA . ALA A 1 468 ? 5.428 28.916 11.665 1.00 74.31 468 ALA A CA 1
ATOM 3689 C C . ALA A 1 468 ? 3.952 28.561 11.405 1.00 74.31 468 ALA A C 1
ATOM 3691 O O . ALA A 1 468 ? 3.592 28.150 10.302 1.00 74.31 468 ALA A O 1
ATOM 3692 N N . ARG A 1 469 ? 3.076 28.765 12.398 1.00 71.00 469 ARG A N 1
ATOM 3693 C CA . ARG A 1 469 ? 1.634 28.532 12.255 1.00 71.00 469 ARG A CA 1
ATOM 3694 C C . ARG A 1 469 ? 0.968 29.532 11.307 1.00 71.00 469 ARG A C 1
ATOM 3696 O O . ARG A 1 469 ? 0.166 29.114 10.477 1.00 71.00 469 ARG A O 1
ATOM 3703 N N . LEU A 1 470 ? 1.325 30.816 11.375 1.00 72.06 470 LEU A N 1
ATOM 3704 C CA . LEU A 1 470 ? 0.822 31.834 10.441 1.00 72.06 470 LEU A CA 1
ATOM 3705 C C . LEU A 1 470 ? 1.266 31.560 8.997 1.00 72.06 470 LEU A C 1
ATOM 3707 O O . LEU A 1 470 ? 0.467 31.681 8.068 1.00 72.06 470 LEU A O 1
ATOM 3711 N N . GLU A 1 471 ? 2.519 31.143 8.804 1.00 76.75 471 GLU A N 1
ATOM 3712 C CA . GLU A 1 471 ? 3.037 30.747 7.490 1.00 76.75 471 GLU A CA 1
ATOM 3713 C C . GLU A 1 471 ? 2.329 29.501 6.943 1.00 76.75 471 GLU A C 1
ATOM 3715 O O . GLU A 1 471 ? 2.066 29.413 5.741 1.00 76.75 471 GLU A O 1
ATOM 3720 N N . GLN A 1 472 ? 2.004 28.536 7.809 1.00 68.38 472 GLN A N 1
ATOM 3721 C CA . GLN A 1 472 ? 1.237 27.354 7.426 1.00 68.38 472 GLN A CA 1
ATOM 3722 C C . GLN A 1 472 ? -0.193 27.726 7.010 1.00 68.38 472 GLN A C 1
ATOM 3724 O O . GLN A 1 472 ? -0.646 27.287 5.956 1.00 68.38 472 GLN A O 1
ATOM 3729 N N . GLU A 1 473 ? -0.875 28.596 7.763 1.00 68.06 473 GLU A N 1
ATOM 3730 C CA . GLU A 1 473 ? -2.204 29.105 7.391 1.00 68.06 473 GLU A CA 1
ATOM 3731 C C . GLU A 1 473 ? -2.191 29.827 6.034 1.00 68.06 473 GLU A C 1
ATOM 3733 O O . GLU A 1 473 ? -3.119 29.677 5.235 1.00 68.06 473 GLU A O 1
ATOM 3738 N N . GLU A 1 474 ? -1.139 30.594 5.734 1.00 75.31 474 GLU A N 1
ATOM 3739 C CA . GLU A 1 474 ? -0.998 31.256 4.436 1.00 75.31 474 GLU A CA 1
ATOM 3740 C C . GLU A 1 474 ? -0.790 30.250 3.293 1.00 75.31 474 GLU A C 1
ATOM 3742 O O . GLU A 1 474 ? -1.380 30.400 2.217 1.00 75.31 474 GLU A O 1
ATOM 3747 N N . ARG A 1 475 ? 0.016 29.202 3.516 1.00 69.19 475 ARG A N 1
ATOM 3748 C CA . ARG A 1 475 ? 0.199 28.107 2.549 1.00 69.19 475 ARG A CA 1
ATOM 3749 C C . ARG A 1 475 ? -1.106 27.362 2.306 1.00 69.19 475 ARG A C 1
ATOM 3751 O O . ARG A 1 475 ? -1.471 27.156 1.149 1.00 69.19 475 ARG A O 1
ATOM 3758 N N . ASP A 1 476 ? -1.839 27.033 3.362 1.00 58.69 476 ASP A N 1
ATOM 3759 C CA . ASP A 1 476 ? -3.126 26.348 3.266 1.00 58.69 476 ASP A CA 1
ATOM 3760 C C . ASP A 1 476 ? -4.145 27.208 2.502 1.00 58.69 476 ASP A C 1
ATOM 3762 O O . ASP A 1 476 ? -4.841 26.717 1.613 1.00 58.69 476 ASP A O 1
ATOM 3766 N N . LEU A 1 477 ? -4.169 28.525 2.738 1.00 58.91 477 LEU A N 1
ATOM 3767 C CA . LEU A 1 477 ? -4.984 29.465 1.961 1.00 58.91 477 LEU A CA 1
ATOM 3768 C C . LEU A 1 477 ? -4.566 29.549 0.486 1.00 58.91 477 LEU A C 1
ATOM 3770 O O . LEU A 1 477 ? -5.435 29.679 -0.379 1.00 58.91 477 LEU A O 1
ATOM 3774 N N . LYS A 1 478 ? -3.267 29.476 0.169 1.00 65.19 478 LYS A N 1
ATOM 3775 C CA . LYS A 1 478 ? -2.775 29.414 -1.221 1.00 65.19 478 LYS A CA 1
ATOM 3776 C C . LYS A 1 478 ? -3.208 28.119 -1.906 1.00 65.19 478 LYS A C 1
ATOM 3778 O O . LYS A 1 478 ? -3.654 28.176 -3.049 1.00 65.19 478 LYS A O 1
ATOM 3783 N N . ILE A 1 479 ? -3.159 26.988 -1.202 1.00 53.69 479 ILE A N 1
ATOM 3784 C CA . ILE A 1 479 ? -3.658 25.697 -1.695 1.00 53.69 479 ILE A CA 1
ATOM 3785 C C . ILE A 1 479 ? -5.167 25.783 -1.955 1.00 53.69 479 ILE A C 1
ATOM 3787 O O . ILE A 1 479 ? -5.614 25.440 -3.044 1.00 53.69 479 ILE A O 1
ATOM 3791 N N . ILE A 1 480 ? -5.945 26.331 -1.016 1.00 51.44 480 ILE A N 1
ATOM 3792 C CA . ILE A 1 480 ? -7.395 26.533 -1.175 1.00 51.44 480 ILE A CA 1
ATOM 3793 C C . ILE A 1 480 ? -7.723 27.468 -2.351 1.00 51.44 480 ILE A C 1
ATOM 3795 O O . ILE A 1 480 ? -8.752 27.286 -2.987 1.00 51.44 480 ILE A O 1
ATOM 3799 N N . LYS A 1 481 ? -6.882 28.471 -2.645 1.00 51.06 481 LYS A N 1
ATOM 3800 C CA . LYS A 1 481 ? -7.046 29.357 -3.816 1.00 51.06 481 LYS A CA 1
ATOM 3801 C C . LYS A 1 481 ? -6.666 28.690 -5.142 1.00 51.06 481 LYS A C 1
ATOM 3803 O O . LYS A 1 481 ? -7.167 29.115 -6.181 1.00 51.06 481 LYS A O 1
ATOM 3808 N N . ALA A 1 482 ? -5.731 27.741 -5.119 1.00 50.34 482 ALA A N 1
ATOM 3809 C CA . ALA A 1 482 ? -5.274 27.013 -6.301 1.00 50.34 482 ALA A CA 1
ATOM 3810 C C . ALA A 1 482 ? -6.238 25.883 -6.707 1.00 50.34 482 ALA A C 1
ATOM 3812 O O . ALA A 1 482 ? -6.302 25.530 -7.887 1.00 50.34 482 ALA A O 1
ATOM 3813 N N . LEU A 1 483 ? -6.962 25.328 -5.731 1.00 40.28 483 LEU A N 1
ATOM 3814 C CA . LEU A 1 483 ? -8.078 24.394 -5.910 1.00 40.28 483 LEU A CA 1
ATOM 3815 C C . LEU A 1 483 ? -9.348 25.120 -6.380 1.00 40.28 483 LEU A C 1
ATOM 3817 O O . LEU A 1 483 ? -10.072 24.514 -7.206 1.00 40.28 483 LEU A O 1
#

pLDDT: mean 80.35, std 19.99, range [27.0, 98.62]